Protein AF-A0A2P6FKZ7-F1 (afdb_monomer)

Mean predicted aligned error: 10.84 Å

Nearest PDB structures (foldseek):
  5tqb-assembly1_B  TM=1.650E-01  e=9.864E-01  Thermochaetoides thermophila DSM 1495

Secondary structure (DSSP, 8-state):
------------------------------S-HHHHHHHHS-------------------S--------PPPGGG--SEEGGGGT--TTTTTTSBHHHHHHHHHTPPPPS-HHHHHHHHHHHTEE-PPPBP-TTSTTTTTHHHHHHHHHHHHHT-HHHHHHHHHHT--SS-HHHHHHHHHHHHHHT--HHHHHHHHHSPP-GGGHHHHHHHHHHTT-HHHHHHHHHHHHHTTSS-HHHHHHHHHHH-TT-----S-GGGGGSS-HHHHHHHHHTT----TTTS-GGGGGGGGSTTS-HHHHHHHHHHHHHTTSS-HHHHHHHHTSS--SSSSTHHHHHHHHHHHHHHHT-SS--HHHHHHHHHHHHHHHHHTT-HHHHHHHHHHHHHT----S--HHHHHHHHHHHHHHT---TT--GGG--SHHHHHHHHHHHS--S----HHHHHHHHHGGGTTS-GGG--HHHHHHHHHHTTPPPTTS---HHHHHHHHTT-HHHHHHHHHHHHHHHTTS-HHHHHHHHHHHHHTT-HHHHHHHHHHHHHHHHHHH---

Structure (mmCIF, N/CA/C/O backbone):
data_AF-A0A2P6FKZ7-F1
#
_entry.id   AF-A0A2P6FKZ7-F1
#
loop_
_atom_site.group_PDB
_atom_site.id
_atom_site.type_symbol
_atom_site.label_atom_id
_atom_site.label_alt_id
_atom_site.label_comp_id
_atom_site.label_asym_id
_atom_site.label_entity_id
_atom_site.label_seq_id
_atom_site.pdbx_PDB_ins_code
_atom_site.Cartn_x
_atom_site.Cartn_y
_atom_site.Cartn_z
_atom_site.occupancy
_atom_site.B_iso_or_equiv
_atom_site.auth_seq_id
_atom_site.auth_comp_id
_atom_site.auth_asym_id
_atom_site.auth_atom_id
_atom_site.pdbx_PDB_model_num
ATOM 1 N N . MET A 1 1 ? -15.567 -72.794 7.304 1.00 33.19 1 MET A N 1
ATOM 2 C CA . MET A 1 1 ? -15.490 -73.291 5.910 1.00 33.19 1 MET A CA 1
ATOM 3 C C . MET A 1 1 ? -16.879 -73.184 5.303 1.00 33.19 1 MET A C 1
ATOM 5 O O . MET A 1 1 ? -17.789 -73.584 6.007 1.00 33.19 1 MET A O 1
ATOM 9 N N . ILE A 1 2 ? -17.169 -72.713 4.090 1.00 35.81 2 ILE A N 1
ATOM 10 C CA . ILE A 1 2 ? -16.491 -71.948 3.025 1.00 35.81 2 ILE A CA 1
ATOM 11 C C . ILE A 1 2 ? -17.632 -71.231 2.259 1.00 35.81 2 ILE A C 1
ATOM 13 O O . ILE A 1 2 ? -18.787 -71.641 2.324 1.00 35.81 2 ILE A O 1
ATOM 17 N N . ASN A 1 3 ? -17.256 -70.148 1.589 1.00 39.47 3 ASN A N 1
ATOM 18 C CA . ASN A 1 3 ? -18.020 -69.084 0.942 1.00 39.47 3 ASN A CA 1
ATOM 19 C C . ASN A 1 3 ? -18.630 -69.386 -0.455 1.00 39.47 3 ASN A C 1
ATOM 21 O O . ASN A 1 3 ? -18.059 -70.151 -1.225 1.00 39.47 3 ASN A O 1
ATOM 25 N N . ASN A 1 4 ? -19.633 -68.553 -0.788 1.00 38.50 4 ASN A N 1
ATOM 26 C CA . ASN A 1 4 ? -19.918 -67.829 -2.052 1.00 38.50 4 ASN A CA 1
ATOM 27 C C . ASN A 1 4 ? -20.803 -68.382 -3.204 1.00 38.50 4 ASN A C 1
ATOM 29 O O . ASN A 1 4 ? -20.723 -69.527 -3.629 1.00 38.50 4 ASN A O 1
ATOM 33 N N . ILE A 1 5 ? -21.612 -67.429 -3.711 1.00 43.69 5 ILE A N 1
ATOM 34 C CA . ILE A 1 5 ? -22.771 -67.403 -4.640 1.00 43.69 5 ILE A CA 1
ATOM 35 C C . ILE A 1 5 ? -22.362 -66.538 -5.867 1.00 43.69 5 ILE A C 1
ATOM 37 O O . ILE A 1 5 ? -21.703 -65.523 -5.663 1.00 43.69 5 ILE A O 1
ATOM 41 N N . PHE A 1 6 ? -22.460 -66.979 -7.133 1.00 39.94 6 PHE A N 1
ATOM 42 C CA . PHE A 1 6 ? -23.579 -67.006 -8.115 1.00 39.94 6 PHE A CA 1
ATOM 43 C C . PHE A 1 6 ? -23.972 -65.659 -8.775 1.00 39.94 6 PHE A C 1
ATOM 45 O O . PHE A 1 6 ? -24.495 -64.772 -8.110 1.00 39.94 6 PHE A O 1
ATOM 52 N N . PHE A 1 7 ? -23.835 -65.566 -10.110 1.00 31.69 7 PHE A N 1
ATOM 53 C CA . PHE A 1 7 ? -24.692 -64.735 -10.977 1.00 31.69 7 PHE A CA 1
ATOM 54 C C . PHE A 1 7 ? -24.697 -65.276 -12.423 1.00 31.69 7 PHE A C 1
ATOM 56 O O . PHE A 1 7 ? -23.640 -65.428 -13.035 1.00 31.69 7 PHE A O 1
ATOM 63 N N . CYS A 1 8 ? -25.886 -65.577 -12.960 1.00 34.28 8 CYS A N 1
ATOM 64 C CA . CYS A 1 8 ? -26.118 -66.066 -14.324 1.00 34.28 8 CYS A CA 1
ATOM 65 C C . CYS A 1 8 ? -27.015 -65.097 -15.107 1.00 34.28 8 CYS A C 1
ATOM 67 O O . CYS A 1 8 ? -27.927 -64.484 -14.559 1.00 34.28 8 CYS A O 1
ATOM 69 N N . ILE A 1 9 ? -26.731 -65.011 -16.406 1.00 39.25 9 ILE A N 1
ATOM 70 C CA . ILE A 1 9 ? -27.377 -64.205 -17.448 1.00 39.25 9 ILE A CA 1
ATOM 71 C C . ILE A 1 9 ? -28.719 -64.832 -17.861 1.00 39.25 9 ILE A C 1
ATOM 73 O O . ILE A 1 9 ? -28.806 -66.055 -17.973 1.00 39.25 9 ILE A O 1
ATOM 77 N N . PHE A 1 10 ? -29.726 -64.013 -18.183 1.00 34.81 10 PHE A N 1
ATOM 78 C CA . PHE A 1 10 ? -30.886 -64.459 -18.961 1.00 34.81 10 PHE A CA 1
ATOM 79 C C . PHE A 1 10 ? -31.288 -63.428 -20.023 1.00 34.81 10 PHE A C 1
ATOM 81 O O . PHE A 1 10 ? -31.362 -62.231 -19.760 1.00 34.81 10 PHE A O 1
ATOM 88 N N . PHE A 1 11 ? -31.525 -63.941 -21.229 1.00 38.66 11 PHE A N 1
ATOM 89 C CA . PHE A 1 11 ? -31.918 -63.247 -22.454 1.00 38.66 11 PHE A CA 1
ATOM 90 C C . PHE A 1 11 ? -33.431 -63.448 -22.651 1.00 38.66 11 PHE A C 1
ATOM 92 O O . PHE A 1 11 ? -33.925 -64.555 -22.435 1.00 38.66 11 PHE A O 1
ATOM 99 N N . GLY A 1 12 ? -34.171 -62.417 -23.064 1.00 34.66 12 GLY A N 1
ATOM 100 C CA . GLY A 1 12 ? -35.617 -62.495 -23.295 1.00 34.66 12 GLY A CA 1
ATOM 101 C C . GLY A 1 12 ? -36.064 -61.529 -24.392 1.00 34.66 12 GLY A C 1
ATOM 102 O O . GLY A 1 12 ? -35.694 -60.361 -24.381 1.00 34.66 12 GLY A O 1
ATOM 103 N N . LEU A 1 13 ? -36.833 -62.053 -25.345 1.00 40.59 13 LEU A N 1
ATOM 104 C CA . LEU A 1 13 ? -37.179 -61.490 -26.653 1.00 40.59 13 LEU A CA 1
ATOM 105 C C . LEU A 1 13 ? -38.711 -61.335 -26.706 1.00 40.59 13 LEU A C 1
ATOM 107 O O . LEU A 1 13 ? -39.382 -62.353 -26.564 1.00 40.59 13 LEU A O 1
ATOM 111 N N . ILE A 1 14 ? -39.276 -60.132 -26.910 1.00 41.19 14 ILE A N 1
ATOM 112 C CA . ILE A 1 14 ? -40.701 -59.939 -27.279 1.00 41.19 14 ILE A CA 1
ATOM 113 C C . ILE A 1 14 ? -40.859 -58.766 -28.267 1.00 41.19 14 ILE A C 1
ATOM 115 O O . ILE A 1 14 ? -40.212 -57.729 -28.151 1.00 41.19 14 ILE A O 1
ATOM 119 N N . LEU A 1 15 ? -41.729 -59.004 -29.252 1.00 36.81 15 LEU A N 1
ATOM 120 C CA . LEU A 1 15 ? -42.076 -58.240 -30.450 1.00 36.81 15 LEU A CA 1
ATOM 121 C C . LEU A 1 15 ? -43.057 -57.065 -30.211 1.00 36.81 15 LEU A C 1
ATOM 123 O O . LEU A 1 15 ? -44.059 -57.229 -29.527 1.00 36.81 15 LEU A O 1
ATOM 127 N N . GLY A 1 16 ? -42.773 -55.937 -30.876 1.00 38.19 16 GLY A N 1
ATOM 128 C CA . GLY A 1 16 ? -43.657 -55.057 -31.672 1.00 38.19 16 GLY A CA 1
ATOM 129 C C . GLY A 1 16 ? -45.046 -54.596 -31.190 1.00 38.19 16 GLY A C 1
ATOM 130 O O . GLY A 1 16 ? -46.006 -55.349 -31.279 1.00 38.19 16 GLY A O 1
ATOM 131 N N . PHE A 1 17 ? -45.173 -53.282 -30.950 1.00 40.66 17 PHE A N 1
ATOM 132 C CA . PHE A 1 17 ? -46.285 -52.437 -31.425 1.00 40.66 17 PHE A CA 1
ATOM 133 C C . PHE A 1 17 ? -45.711 -51.082 -31.880 1.00 40.66 17 PHE A C 1
ATOM 135 O O . PHE A 1 17 ? -44.923 -50.467 -31.167 1.00 40.66 17 PHE A O 1
ATOM 142 N N . SER A 1 18 ? -46.055 -50.661 -33.097 1.00 37.69 18 SER A N 1
ATOM 143 C CA . SER A 1 18 ? -45.587 -49.436 -33.754 1.00 37.69 18 SER A CA 1
ATOM 144 C C . SER A 1 18 ? -46.635 -48.325 -33.656 1.00 37.69 18 SER A C 1
ATOM 146 O O . SER A 1 18 ? -47.716 -48.464 -34.228 1.00 37.69 18 SER A O 1
ATOM 148 N N . GLU A 1 19 ? -46.289 -47.210 -33.016 1.00 38.72 19 GLU A N 1
ATOM 149 C CA . GLU A 1 19 ? -46.970 -45.917 -33.164 1.00 38.72 19 GLU A CA 1
ATOM 150 C C . GLU A 1 19 ? -46.063 -44.953 -33.953 1.00 38.72 19 GLU A C 1
ATOM 152 O O . GLU A 1 19 ? -44.835 -45.040 -33.840 1.00 38.72 19 GLU A O 1
ATOM 157 N N . PRO A 1 20 ? -46.617 -44.055 -34.788 1.00 42.72 20 PRO A N 1
ATOM 158 C CA . PRO A 1 20 ? -45.820 -43.166 -35.619 1.00 42.72 20 PRO A CA 1
ATOM 159 C C . PRO A 1 20 ? -45.270 -42.019 -34.767 1.00 42.72 20 PRO A C 1
ATOM 161 O O . PRO A 1 20 ? -46.011 -41.139 -34.333 1.00 42.72 20 PRO A O 1
ATOM 164 N N . VAL A 1 21 ? -43.956 -41.996 -34.551 1.00 39.91 21 VAL A N 1
ATOM 165 C CA . VAL A 1 21 ? -43.282 -40.794 -34.053 1.00 39.91 21 VAL A CA 1
ATOM 166 C C . VAL A 1 21 ? -43.014 -39.892 -35.253 1.00 39.91 21 VAL A C 1
ATOM 168 O O . VAL A 1 21 ? -42.244 -40.239 -36.147 1.00 39.91 21 VAL A O 1
ATOM 171 N N . ASN A 1 22 ? -43.683 -38.738 -35.274 1.00 37.50 22 ASN A N 1
ATOM 172 C CA . ASN A 1 22 ? -43.372 -37.630 -36.168 1.00 37.50 22 ASN A CA 1
ATOM 173 C C . ASN A 1 22 ? -41.879 -37.295 -36.064 1.00 37.50 22 ASN A C 1
ATOM 175 O O . ASN A 1 22 ? -41.403 -36.873 -35.012 1.00 37.50 22 ASN A O 1
ATOM 179 N N . SER A 1 23 ? -41.151 -37.436 -37.170 1.00 35.06 23 SER A N 1
ATOM 180 C CA . SER A 1 23 ? -39.831 -36.842 -37.325 1.00 35.06 23 SER A CA 1
ATOM 181 C C . SER A 1 23 ? -39.998 -35.329 -37.483 1.00 35.06 23 SER A C 1
ATOM 183 O O . SER A 1 23 ? -40.172 -34.826 -38.595 1.00 35.06 23 SER A O 1
ATOM 185 N N . SER A 1 24 ? -39.951 -34.577 -36.386 1.00 39.34 24 SER A N 1
ATOM 186 C CA . SER A 1 24 ? -39.526 -33.185 -36.485 1.00 39.34 24 SER A CA 1
ATOM 187 C C . SER A 1 24 ? -38.044 -33.211 -36.840 1.00 39.34 24 SER A C 1
ATOM 189 O O . SER A 1 24 ? -37.214 -33.579 -36.009 1.00 39.34 24 SER A O 1
ATOM 191 N N . ASN A 1 25 ? -37.727 -32.874 -38.089 1.00 43.12 25 ASN A N 1
ATOM 192 C CA . ASN A 1 25 ? -36.385 -32.474 -38.491 1.00 43.12 25 ASN A CA 1
ATOM 193 C C . ASN A 1 25 ? -35.997 -31.269 -37.624 1.00 43.12 25 ASN A C 1
ATOM 195 O O . ASN A 1 25 ? -36.350 -30.135 -37.936 1.00 43.12 25 ASN A O 1
ATOM 199 N N . SER A 1 26 ? -35.332 -31.513 -36.499 1.00 43.31 26 SER A N 1
ATOM 200 C CA . SER A 1 26 ? -34.577 -30.473 -35.820 1.00 43.31 26 SER A CA 1
ATOM 201 C C . SER A 1 26 ? -33.273 -30.328 -36.591 1.00 43.31 26 SER A C 1
ATOM 203 O O . SER A 1 26 ? -32.378 -31.171 -36.473 1.00 43.31 26 SER A O 1
ATOM 205 N N . GLU A 1 27 ? -33.208 -29.289 -37.423 1.00 48.50 27 GLU A N 1
ATOM 206 C CA . GLU A 1 27 ? -31.948 -28.710 -37.884 1.00 48.50 27 GLU A CA 1
ATOM 207 C C . GLU A 1 27 ? -30.960 -28.604 -36.711 1.00 48.50 27 GLU A C 1
ATOM 209 O O . GLU A 1 27 ? -31.378 -28.390 -35.566 1.00 48.50 27 GLU A O 1
ATOM 214 N N . PRO A 1 28 ? -29.653 -28.788 -36.957 1.00 41.91 28 PRO A N 1
ATOM 215 C CA . PRO A 1 28 ? -28.670 -28.682 -35.895 1.00 41.91 28 PRO A CA 1
ATOM 216 C C . PRO A 1 28 ? -28.756 -27.273 -35.306 1.00 41.91 28 PRO A C 1
ATOM 218 O O . PRO A 1 28 ? -28.580 -26.295 -36.026 1.00 41.91 28 PRO A O 1
ATOM 221 N N . MET A 1 29 ? -29.047 -27.185 -34.005 1.00 39.25 29 MET A N 1
ATOM 222 C CA . MET A 1 29 ? -29.106 -25.933 -33.254 1.00 39.25 29 MET A CA 1
ATOM 223 C C . MET A 1 29 ? -27.765 -25.202 -33.376 1.00 39.25 29 MET A C 1
ATOM 225 O O . MET A 1 29 ? -26.832 -25.449 -32.608 1.00 39.25 29 MET A O 1
ATOM 229 N N . THR A 1 30 ? -27.654 -24.292 -34.340 1.00 51.50 30 THR A N 1
ATOM 230 C CA . THR A 1 30 ? -26.661 -23.230 -34.283 1.00 51.50 30 THR A CA 1
ATOM 231 C C . THR A 1 30 ? -27.076 -22.327 -33.142 1.00 51.50 30 THR A C 1
ATOM 233 O O . THR A 1 30 ? -28.166 -21.759 -33.138 1.00 51.50 30 THR A O 1
ATOM 236 N N . ALA A 1 31 ? -26.221 -22.259 -32.129 1.00 46.62 31 ALA A N 1
ATOM 237 C CA . ALA A 1 31 ? -26.389 -21.333 -31.037 1.00 46.62 31 ALA A CA 1
ATOM 238 C C . ALA A 1 31 ? -26.586 -19.925 -31.615 1.00 46.62 31 ALA A C 1
ATOM 240 O O . ALA A 1 31 ? -25.753 -19.474 -32.401 1.00 46.62 31 ALA A O 1
ATOM 241 N N . ILE A 1 32 ? -27.621 -19.248 -31.106 1.00 53.81 32 ILE A N 1
ATOM 242 C CA . ILE A 1 32 ? -27.814 -17.792 -31.086 1.00 53.81 32 ILE A CA 1
ATOM 243 C C . ILE A 1 32 ? -28.861 -17.245 -32.097 1.00 53.81 32 ILE A C 1
ATOM 245 O O . ILE A 1 32 ? -28.598 -16.317 -32.857 1.00 53.81 32 ILE A O 1
ATOM 249 N N . ASP A 1 33 ? -30.111 -17.718 -31.997 1.00 56.00 33 ASP A N 1
ATOM 250 C CA . ASP A 1 33 ? -31.293 -17.035 -32.575 1.00 56.00 33 ASP A CA 1
ATOM 251 C C . ASP A 1 33 ? -31.514 -15.627 -31.981 1.00 56.00 33 ASP A C 1
ATOM 253 O O . ASP A 1 33 ? -31.958 -14.705 -32.663 1.00 56.00 33 ASP A O 1
ATOM 257 N N . TRP A 1 34 ? -31.121 -15.414 -30.721 1.00 59.16 34 TRP A N 1
ATOM 258 C CA . TRP A 1 34 ? -31.294 -14.131 -30.024 1.00 59.16 34 TRP A CA 1
ATOM 259 C C . TRP A 1 34 ? -30.440 -12.982 -30.598 1.00 59.16 34 TRP A C 1
ATOM 261 O O . TRP A 1 34 ? -30.729 -11.812 -30.351 1.00 59.16 34 TRP A O 1
ATOM 271 N N . LEU A 1 35 ? -29.384 -13.289 -31.359 1.00 47.41 35 LEU A N 1
ATOM 272 C CA . LEU A 1 35 ? -28.532 -12.279 -32.001 1.00 47.41 35 LEU A CA 1
ATOM 273 C C . LEU A 1 35 ? -29.062 -11.903 -33.382 1.00 47.41 35 LEU A C 1
ATOM 275 O O . LEU A 1 35 ? -28.941 -10.747 -33.773 1.00 47.41 35 LEU A O 1
ATOM 279 N N . ALA A 1 36 ? -29.710 -12.835 -34.086 1.00 59.38 36 ALA A N 1
ATOM 280 C CA . ALA A 1 36 ? -30.399 -12.529 -35.336 1.00 59.38 36 ALA A CA 1
ATOM 281 C C . ALA A 1 36 ? -31.580 -11.567 -35.104 1.00 59.38 36 ALA A C 1
ATOM 283 O O . ALA A 1 36 ? -31.812 -10.669 -35.912 1.00 59.38 36 ALA A O 1
ATOM 284 N N . GLU A 1 37 ? -32.276 -11.697 -33.970 1.00 56.53 37 GLU A N 1
ATOM 285 C CA . GLU A 1 37 ? -33.372 -10.801 -33.577 1.00 56.53 37 GLU A CA 1
ATOM 286 C C . GLU A 1 37 ? -32.871 -9.380 -33.247 1.00 56.53 37 GLU A C 1
ATOM 288 O O . GLU A 1 37 ? -33.459 -8.395 -33.684 1.00 56.53 37 GLU A O 1
ATOM 293 N N . LYS A 1 38 ? -31.712 -9.256 -32.582 1.00 53.25 38 LYS A N 1
ATOM 294 C CA . LYS A 1 38 ? -31.094 -7.964 -32.219 1.00 53.25 38 LYS A CA 1
ATOM 295 C C . LYS A 1 38 ? -30.406 -7.217 -33.366 1.00 53.25 38 LYS A C 1
ATOM 297 O O . LYS A 1 38 ? -30.181 -6.017 -33.242 1.00 53.25 38 LYS A O 1
ATOM 302 N N . ILE A 1 39 ? -30.052 -7.897 -34.458 1.00 59.91 39 ILE A N 1
ATOM 303 C CA . ILE A 1 39 ? -29.472 -7.253 -35.652 1.00 59.91 39 ILE A CA 1
ATOM 304 C C . ILE A 1 39 ? -30.554 -6.522 -36.458 1.00 59.91 39 ILE A C 1
ATOM 306 O O . ILE A 1 39 ? -30.268 -5.500 -37.078 1.00 59.91 39 ILE A O 1
ATOM 310 N N . ASN A 1 40 ? -31.790 -7.027 -36.429 1.00 59.22 40 ASN A N 1
ATOM 311 C CA . ASN A 1 40 ? -32.901 -6.470 -37.200 1.00 59.22 40 ASN A CA 1
ATOM 312 C C . ASN A 1 40 ? -33.686 -5.375 -36.457 1.00 59.22 40 ASN A C 1
ATOM 314 O O . ASN A 1 40 ? -34.434 -4.650 -37.107 1.00 59.22 40 ASN A O 1
ATOM 318 N N . ASP A 1 41 ? -33.499 -5.235 -35.140 1.00 63.22 41 ASP A N 1
ATOM 319 C CA . ASP A 1 41 ? -34.125 -4.188 -34.319 1.00 63.22 41 ASP A CA 1
ATOM 320 C C . ASP A 1 41 ? -33.104 -3.591 -33.323 1.00 63.22 41 ASP A C 1
ATOM 322 O O . ASP A 1 41 ? -33.056 -3.966 -32.142 1.00 63.22 41 ASP A O 1
ATOM 326 N N . PRO A 1 42 ? -32.179 -2.733 -33.801 1.00 51.12 42 PRO A N 1
ATOM 327 C CA . PRO A 1 42 ? -31.188 -2.100 -32.941 1.00 51.12 42 PRO A CA 1
ATOM 328 C C . PRO A 1 42 ? -31.874 -1.141 -31.949 1.00 51.12 42 PRO A C 1
ATOM 330 O O . PRO A 1 42 ? -32.798 -0.426 -32.332 1.00 51.12 42 PRO A O 1
ATOM 333 N N . PRO A 1 43 ? -31.426 -1.072 -30.680 1.00 49.41 43 PRO A N 1
ATOM 334 C CA . PRO A 1 43 ? -31.976 -0.116 -29.723 1.00 49.41 43 PRO A CA 1
ATOM 335 C C . PRO A 1 43 ? -31.783 1.322 -30.228 1.00 49.41 43 PRO A C 1
ATOM 337 O O . PRO A 1 43 ? -30.713 1.657 -30.740 1.00 49.41 43 PRO A O 1
ATOM 340 N N . GLU A 1 44 ? -32.796 2.177 -30.059 1.00 46.19 44 GLU A N 1
ATOM 341 C CA . GLU A 1 44 ? -32.675 3.608 -30.353 1.00 46.19 44 GLU A CA 1
ATOM 342 C C . GLU A 1 44 ? -31.557 4.220 -29.499 1.00 46.19 44 GLU A C 1
ATOM 344 O O . GLU A 1 44 ? -31.655 4.341 -28.275 1.00 46.19 44 GLU A O 1
ATOM 349 N N . PHE A 1 45 ? -30.467 4.609 -30.157 1.00 39.00 45 PHE A N 1
ATOM 350 C CA . PHE A 1 45 ? -29.430 5.424 -29.549 1.00 39.00 45 PHE A CA 1
ATOM 351 C C . PHE A 1 45 ? -29.915 6.873 -29.521 1.00 39.00 45 PHE A C 1
ATOM 353 O O . PHE A 1 45 ? -30.082 7.498 -30.567 1.00 39.00 45 PHE A O 1
ATOM 360 N N . PHE A 1 46 ? -30.096 7.435 -28.327 1.00 39.06 46 PHE A N 1
ATOM 361 C CA . PHE A 1 46 ? -30.236 8.879 -28.178 1.00 39.06 46 PHE A CA 1
ATOM 362 C C . PHE A 1 46 ? -28.869 9.529 -28.391 1.00 39.06 46 PHE A C 1
ATOM 364 O O . PHE A 1 46 ? -28.066 9.653 -27.466 1.00 39.06 46 PHE A O 1
ATOM 371 N N . THR A 1 47 ? -28.590 9.943 -29.622 1.00 38.41 47 THR A N 1
ATOM 372 C CA . THR A 1 47 ? -27.564 10.948 -29.883 1.00 38.41 47 THR A CA 1
ATOM 373 C C . THR A 1 47 ? -28.150 12.310 -29.513 1.00 38.41 47 THR A C 1
ATOM 375 O O . THR A 1 47 ? -29.266 12.653 -29.903 1.00 38.41 47 THR A O 1
ATOM 378 N N . LEU A 1 48 ? -27.427 13.104 -28.719 1.00 35.47 48 LEU A N 1
ATOM 379 C CA . LEU A 1 48 ? -27.756 14.520 -28.566 1.00 35.47 48 LEU A CA 1
ATOM 380 C C . LEU A 1 48 ? -27.651 15.154 -29.959 1.00 35.47 48 LEU A C 1
ATOM 382 O O . LEU A 1 48 ? -26.551 15.305 -30.489 1.00 35.47 48 LEU A O 1
ATOM 386 N N . SER A 1 49 ? -28.793 15.470 -30.570 1.00 37.50 49 SER A N 1
ATOM 387 C CA . SER A 1 49 ? -28.845 16.131 -31.869 1.00 37.50 49 SER A CA 1
ATOM 388 C C . SER A 1 49 ? -28.227 17.518 -31.756 1.00 37.50 49 SER A C 1
ATOM 390 O O . SER A 1 49 ? -28.841 18.446 -31.239 1.00 37.50 49 SER A O 1
ATOM 392 N N . ASN A 1 50 ? -27.021 17.662 -32.283 1.00 44.41 50 ASN A N 1
ATOM 393 C CA . ASN A 1 50 ? -26.519 18.947 -32.741 1.00 44.41 50 ASN A CA 1
ATOM 394 C C . ASN A 1 50 ? -26.056 18.788 -34.193 1.00 44.41 50 ASN A C 1
ATOM 396 O O . ASN A 1 50 ? -24.911 19.044 -34.544 1.00 44.41 50 ASN A O 1
ATOM 400 N N . GLU A 1 51 ? -26.970 18.317 -35.041 1.00 38.88 51 GLU A N 1
ATOM 401 C CA . GLU A 1 51 ? -26.820 18.361 -36.490 1.00 38.88 51 GLU A CA 1
ATOM 402 C C . GLU A 1 51 ? -27.686 19.500 -37.028 1.00 38.88 51 GLU A C 1
ATOM 404 O O . GLU A 1 51 ? -28.897 19.377 -37.195 1.00 38.88 51 GLU A O 1
ATOM 409 N N . GLN A 1 52 ? -27.052 20.636 -37.305 1.00 33.56 52 GLN A N 1
ATOM 410 C CA . GLN A 1 52 ? -27.488 21.479 -38.409 1.00 33.56 52 GLN A CA 1
ATOM 411 C C . GLN A 1 52 ?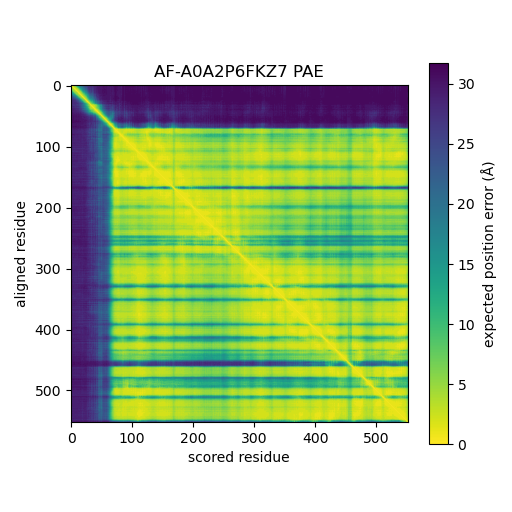 -26.453 21.330 -39.516 1.00 33.56 52 GLN A C 1
ATOM 413 O O . GLN A 1 52 ? -25.363 21.895 -39.458 1.00 33.56 52 GLN A O 1
ATOM 418 N N . SER A 1 53 ? -26.801 20.522 -40.512 1.00 35.69 53 SER A N 1
ATOM 419 C CA . SER A 1 53 ? -26.055 20.363 -41.753 1.00 35.69 53 SER A CA 1
ATOM 420 C C . SER A 1 53 ? -26.192 21.652 -42.570 1.00 35.69 53 SER A C 1
ATOM 422 O O . SER A 1 53 ? -27.204 21.880 -43.232 1.00 35.69 53 SER A O 1
ATOM 424 N N . GLY A 1 54 ? -25.197 22.531 -42.479 1.00 35.09 54 GLY A N 1
ATOM 425 C CA . GLY A 1 54 ? -25.021 23.651 -43.397 1.00 35.09 54 GLY A CA 1
ATOM 426 C C . GLY A 1 54 ? -24.111 23.234 -44.546 1.00 35.09 54 GLY A C 1
ATOM 427 O O . GLY A 1 54 ? -22.941 22.939 -44.323 1.00 35.09 54 GLY A O 1
ATOM 428 N N . ASP A 1 55 ? -24.663 23.201 -45.755 1.00 37.25 55 ASP A N 1
ATOM 429 C CA . ASP A 1 55 ? -23.951 23.006 -47.020 1.00 37.25 55 ASP A CA 1
ATOM 430 C C . ASP A 1 55 ? -22.895 24.114 -47.203 1.00 37.25 55 ASP A C 1
ATOM 432 O O . ASP A 1 55 ? -23.243 25.297 -47.255 1.00 37.25 55 ASP A O 1
ATOM 436 N N . TYR A 1 56 ? -21.607 23.758 -47.248 1.00 37.03 56 TYR A N 1
ATOM 437 C CA . TYR A 1 56 ? -20.518 24.714 -47.463 1.00 37.03 56 TYR A CA 1
ATOM 438 C C . TYR A 1 56 ? -19.670 24.316 -48.666 1.00 37.03 56 TYR A C 1
ATOM 440 O O . TYR A 1 56 ? -18.902 23.355 -48.650 1.00 37.03 56 TYR A O 1
ATOM 448 N N . HIS A 1 57 ? -19.826 25.123 -49.714 1.00 35.56 57 HIS A N 1
ATOM 449 C CA . HIS A 1 57 ? -18.983 25.140 -50.893 1.00 35.56 57 HIS A CA 1
ATOM 450 C C . HIS A 1 57 ? -17.531 25.502 -50.548 1.00 35.56 57 HIS A C 1
ATOM 452 O O . HIS A 1 57 ? -17.245 26.512 -49.907 1.00 35.56 57 HIS A O 1
ATOM 458 N N . ASP A 1 58 ? -16.656 24.659 -51.083 1.00 45.28 58 ASP A N 1
ATOM 459 C CA . ASP A 1 58 ? -15.206 24.724 -51.218 1.00 45.28 58 ASP A CA 1
ATOM 460 C C . ASP A 1 58 ? -14.630 26.136 -51.456 1.00 45.28 58 ASP A C 1
ATOM 462 O O . ASP A 1 58 ? -14.946 26.785 -52.462 1.00 45.28 58 ASP A O 1
ATOM 466 N N . LYS A 1 59 ? -13.781 26.585 -50.518 1.00 41.16 59 LYS A N 1
ATOM 467 C CA . LYS A 1 59 ? -12.658 27.527 -50.693 1.00 41.16 59 LYS A CA 1
ATOM 468 C C . LYS A 1 59 ? -11.835 27.584 -49.394 1.00 41.16 59 LYS A C 1
ATOM 470 O O . LYS A 1 59 ? -12.190 28.292 -48.457 1.00 41.16 59 LYS A O 1
ATOM 475 N N . ASP A 1 60 ? -10.746 26.820 -49.380 1.00 43.41 60 ASP A N 1
ATOM 476 C CA . ASP A 1 60 ? -9.672 26.789 -48.368 1.00 43.41 60 ASP A CA 1
ATOM 477 C C . ASP A 1 60 ? -9.190 28.216 -47.989 1.00 43.41 60 ASP A C 1
ATOM 479 O O . ASP A 1 60 ? -9.085 29.070 -48.883 1.00 43.41 60 ASP A O 1
ATOM 483 N N . PRO A 1 61 ? -8.912 28.520 -46.700 1.00 48.41 61 PRO A N 1
ATOM 484 C CA . PRO A 1 61 ? -7.658 28.089 -46.066 1.00 48.41 61 PRO A CA 1
ATOM 485 C C . PRO A 1 61 ? -7.781 27.649 -44.586 1.00 48.41 61 PRO A C 1
ATOM 487 O O . PRO A 1 61 ? -8.688 28.061 -43.871 1.00 48.41 61 PRO A O 1
ATOM 490 N N . GLU A 1 62 ? -6.778 26.889 -44.127 1.00 39.94 62 GLU A N 1
ATOM 491 C CA . GLU A 1 62 ? -6.624 26.297 -42.782 1.00 39.94 62 GLU A CA 1
ATOM 492 C C . GLU A 1 62 ? -7.649 25.203 -42.456 1.00 39.94 62 GLU A C 1
ATOM 494 O O . GLU A 1 62 ? -8.677 25.421 -41.816 1.00 39.94 62 GLU A O 1
ATOM 499 N N . ILE A 1 63 ? -7.296 23.966 -42.821 1.00 38.00 63 ILE A N 1
ATOM 500 C CA . ILE A 1 63 ? -7.907 22.761 -42.258 1.00 38.00 63 ILE A CA 1
ATOM 501 C C . ILE A 1 63 ? -7.630 22.755 -40.745 1.00 38.00 63 ILE A C 1
ATOM 503 O O . ILE A 1 63 ? -6.625 22.220 -40.274 1.00 38.00 63 ILE A O 1
ATOM 507 N N . LEU A 1 64 ? -8.535 23.354 -39.971 1.00 40.84 64 LEU A N 1
ATOM 508 C CA . LEU A 1 64 ? -8.685 23.089 -38.547 1.00 40.84 64 LEU A CA 1
ATOM 509 C C . LEU A 1 64 ? -9.121 21.629 -38.414 1.00 40.84 64 LEU A C 1
ATOM 511 O O . LEU A 1 64 ? -10.300 21.287 -38.506 1.00 40.84 64 LEU A O 1
ATOM 515 N N . LEU A 1 65 ? -8.130 20.754 -38.247 1.00 40.62 65 LEU A N 1
ATOM 516 C CA . LEU A 1 65 ? -8.314 19.373 -37.827 1.00 40.62 65 LEU A CA 1
ATOM 517 C C . LEU A 1 65 ? -9.006 19.378 -36.460 1.00 40.62 65 LEU A C 1
ATOM 519 O O . LEU A 1 65 ? -8.359 19.419 -35.414 1.00 40.62 65 LEU A O 1
ATOM 523 N N . ASN A 1 66 ? -10.336 19.315 -36.465 1.00 37.47 66 ASN A N 1
ATOM 524 C CA . ASN A 1 66 ? -11.099 18.906 -35.296 1.00 37.47 66 ASN A CA 1
ATOM 525 C C . ASN A 1 66 ? -10.822 17.418 -35.076 1.00 37.47 66 ASN A C 1
ATOM 527 O O . ASN A 1 66 ? -11.552 16.548 -35.552 1.00 37.47 66 ASN A O 1
ATOM 531 N N . HIS A 1 67 ? -9.733 17.118 -34.370 1.00 43.22 67 HIS A N 1
ATOM 532 C CA . HIS A 1 67 ? -9.583 15.821 -33.737 1.00 43.22 67 HIS A CA 1
ATOM 533 C C . HIS A 1 67 ? -10.795 15.635 -32.820 1.00 43.22 67 HIS A C 1
ATOM 535 O O . HIS A 1 67 ? -10.996 16.424 -31.894 1.00 43.22 67 HIS A O 1
ATOM 541 N N . LEU A 1 68 ? -11.611 14.608 -33.086 1.00 40.47 68 LEU A N 1
ATOM 542 C CA . LEU A 1 68 ? -12.527 14.062 -32.083 1.00 40.47 68 LEU A CA 1
ATOM 543 C C . LEU A 1 68 ? -11.732 13.970 -30.773 1.00 40.47 68 LEU A C 1
ATOM 545 O O . LEU A 1 68 ? -10.616 13.438 -30.827 1.00 40.47 68 LEU A O 1
ATOM 549 N N . PRO A 1 69 ? -12.218 14.510 -29.638 1.00 47.31 69 PRO A N 1
ATOM 550 C CA . PRO A 1 69 ? -11.485 14.392 -28.390 1.00 47.31 69 PRO A CA 1
ATOM 551 C C . PRO A 1 69 ? -11.248 12.903 -28.171 1.00 47.31 69 PRO A C 1
ATOM 553 O O . PRO A 1 69 ? -12.197 12.127 -28.048 1.00 47.31 69 PRO A O 1
ATOM 556 N N . GLY A 1 70 ? -9.981 12.490 -28.236 1.00 55.50 70 GLY A N 1
ATOM 557 C CA . GLY A 1 70 ? -9.620 11.115 -27.942 1.00 55.50 70 GLY A CA 1
ATOM 558 C C . GLY A 1 70 ? -10.196 10.768 -26.576 1.00 55.50 70 GLY A C 1
ATOM 559 O O . GLY A 1 70 ? -10.231 11.623 -25.688 1.00 55.50 70 GLY A O 1
ATOM 560 N N . VAL A 1 71 ? -10.682 9.538 -26.411 1.00 69.38 71 VAL A N 1
ATOM 561 C CA . VAL A 1 71 ? -11.148 9.060 -25.107 1.00 69.38 71 VAL A CA 1
ATOM 562 C C . VAL A 1 71 ? -10.042 9.346 -24.090 1.00 69.38 71 VAL A C 1
ATOM 564 O O . VAL A 1 71 ? -8.914 8.875 -24.254 1.00 69.38 71 VAL A O 1
ATOM 567 N N . SER A 1 72 ? -10.335 10.185 -23.091 1.00 86.50 72 SER A N 1
ATOM 568 C CA . SER A 1 72 ? -9.345 10.572 -22.086 1.00 86.50 72 SER A CA 1
ATOM 569 C C . SER A 1 72 ? -8.813 9.313 -21.411 1.00 86.50 72 SER A C 1
ATOM 571 O O . SER A 1 72 ? -9.578 8.539 -20.826 1.00 86.50 72 SER A O 1
ATOM 573 N N . ARG A 1 73 ? -7.491 9.119 -21.456 1.00 91.19 73 ARG A N 1
ATOM 574 C CA . ARG A 1 73 ? -6.828 7.971 -20.818 1.00 91.19 73 ARG A CA 1
ATOM 575 C C . ARG A 1 73 ? -6.973 8.024 -19.300 1.00 91.19 73 ARG A C 1
ATOM 577 O O . ARG A 1 73 ? -6.823 7.011 -18.630 1.00 91.19 73 ARG A O 1
ATOM 584 N N . ASN A 1 74 ? -7.325 9.183 -18.747 1.00 93.50 74 ASN A N 1
ATOM 585 C CA . ASN A 1 74 ? -7.591 9.341 -17.323 1.00 93.50 74 ASN A CA 1
ATOM 586 C C . ASN A 1 74 ? -8.799 8.535 -16.817 1.00 93.50 74 ASN A C 1
ATOM 588 O O . ASN A 1 74 ? -8.915 8.369 -15.608 1.00 93.50 74 ASN A O 1
ATOM 592 N N . SER A 1 75 ? -9.664 8.027 -17.701 1.00 92.56 75 SER A N 1
ATOM 593 C CA . SER A 1 75 ? -10.779 7.145 -17.322 1.00 92.56 75 SER A CA 1
ATOM 594 C C . SER A 1 75 ? -10.346 5.710 -17.001 1.00 92.56 75 SER A C 1
ATOM 596 O O . SER A 1 75 ? -11.025 5.011 -16.255 1.00 92.56 75 SER A O 1
ATOM 598 N N . ILE A 1 76 ? -9.188 5.287 -17.521 1.00 93.06 76 ILE A N 1
ATOM 599 C CA . ILE A 1 76 ? -8.702 3.905 -17.450 1.00 93.06 76 ILE A CA 1
ATOM 600 C C . ILE A 1 76 ? -8.519 3.473 -15.992 1.00 93.06 76 ILE A C 1
ATOM 602 O O . ILE A 1 76 ? -7.956 4.210 -15.177 1.00 93.06 76 ILE A O 1
ATOM 606 N N . GLY A 1 77 ? -8.975 2.264 -15.680 1.00 93.88 77 GLY A N 1
ATOM 607 C CA . GLY A 1 77 ? -8.856 1.623 -14.376 1.00 93.88 77 GLY A CA 1
ATOM 608 C C . GLY A 1 77 ? -9.036 0.109 -14.493 1.00 93.88 77 GLY A C 1
ATOM 609 O O . GLY A 1 77 ? -9.258 -0.412 -15.583 1.00 93.88 77 GLY A O 1
ATOM 610 N N . LEU A 1 78 ? -8.911 -0.602 -13.372 1.00 93.56 78 LEU A N 1
ATOM 611 C CA . LEU A 1 78 ? -9.090 -2.062 -13.313 1.00 93.56 78 LEU A CA 1
ATOM 612 C C . LEU A 1 78 ? -10.459 -2.465 -12.760 1.00 93.56 78 LEU A C 1
ATOM 614 O O . LEU A 1 78 ? -10.947 -3.564 -13.023 1.00 93.56 78 LEU A O 1
ATOM 618 N N . PHE A 1 79 ? -11.063 -1.595 -11.950 1.00 93.12 79 PHE A N 1
ATOM 619 C CA . PHE A 1 79 ? -12.316 -1.875 -11.266 1.00 93.12 79 PHE A CA 1
ATOM 620 C C . PHE A 1 79 ? -13.265 -0.689 -11.394 1.00 93.12 79 PHE A C 1
ATOM 622 O O . PHE A 1 79 ? -12.924 0.422 -10.990 1.00 93.12 79 PHE A O 1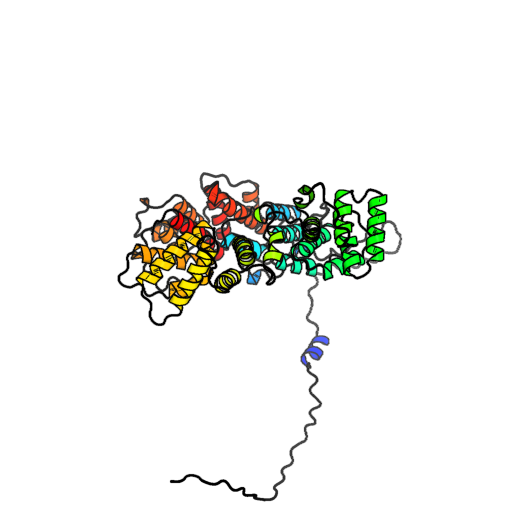
ATOM 629 N N . GLY A 1 80 ? -14.485 -0.942 -11.871 1.00 89.94 80 GLY A N 1
ATOM 630 C CA . GLY A 1 80 ? -15.547 0.061 -11.855 1.00 89.94 80 GLY A CA 1
ATOM 631 C C . GLY A 1 80 ? -15.825 0.564 -10.435 1.00 89.94 80 GLY A C 1
ATOM 632 O O . GLY A 1 80 ? -15.950 -0.232 -9.497 1.00 89.94 80 GLY A O 1
ATOM 633 N N . VAL A 1 81 ? -15.939 1.884 -10.284 1.00 86.44 81 VAL A N 1
ATOM 634 C CA . VAL A 1 81 ? -16.117 2.586 -8.996 1.00 86.44 81 VAL A CA 1
ATOM 635 C C . VAL A 1 81 ? -17.249 2.068 -8.103 1.00 86.44 81 VAL A C 1
ATOM 637 O O . VAL A 1 81 ? -17.109 2.115 -6.880 1.00 86.44 81 VAL A O 1
ATOM 640 N N . GLU A 1 82 ? -18.333 1.518 -8.662 1.00 82.81 82 GLU A N 1
ATOM 641 C CA . GLU A 1 82 ? -19.448 0.982 -7.867 1.00 82.81 82 GLU A CA 1
ATOM 642 C C . GLU A 1 82 ? -19.001 -0.166 -6.956 1.00 82.81 82 GLU A C 1
ATOM 644 O O . GLU A 1 82 ? -19.402 -0.240 -5.794 1.00 82.81 82 GLU A O 1
ATOM 649 N N . ARG A 1 83 ? -18.087 -1.022 -7.439 1.00 83.75 83 ARG A N 1
ATOM 650 C CA . ARG A 1 83 ? -17.499 -2.107 -6.632 1.00 83.75 83 ARG A CA 1
ATOM 651 C C . ARG A 1 83 ? -16.597 -1.581 -5.518 1.00 83.75 83 ARG A C 1
ATOM 653 O O . ARG A 1 83 ? -16.280 -2.317 -4.589 1.00 83.75 83 ARG A O 1
ATOM 660 N N . LEU A 1 84 ? -16.163 -0.328 -5.631 1.00 82.19 84 LEU A N 1
ATOM 661 C CA . LEU A 1 84 ? -15.247 0.333 -4.708 1.00 82.19 84 LEU A CA 1
ATOM 662 C C . LEU A 1 84 ? -15.966 1.283 -3.739 1.00 82.19 84 LEU A C 1
ATOM 664 O O . LEU A 1 84 ? -15.298 1.895 -2.904 1.00 82.19 84 LEU A O 1
ATOM 668 N N . GLY A 1 85 ? -17.296 1.411 -3.852 1.00 82.75 85 GLY A N 1
ATOM 669 C CA . GLY A 1 85 ? -18.102 2.336 -3.054 1.00 82.75 85 GLY A CA 1
ATOM 670 C C . GLY A 1 85 ? -17.873 3.811 -3.399 1.00 82.75 85 GLY A C 1
ATOM 671 O O . GLY A 1 85 ? -18.065 4.669 -2.541 1.00 82.75 85 GLY A O 1
ATOM 672 N N . LEU A 1 86 ? -17.428 4.110 -4.624 1.00 85.94 86 LEU A N 1
ATOM 673 C CA . LEU A 1 86 ? -17.142 5.467 -5.100 1.00 85.94 86 LEU A CA 1
ATOM 674 C C . LEU A 1 86 ? -18.177 5.900 -6.157 1.00 85.94 86 LEU A C 1
ATOM 676 O O . LEU A 1 86 ? -18.701 5.050 -6.881 1.00 85.94 86 LEU A O 1
ATOM 680 N N . PRO A 1 87 ? -18.491 7.203 -6.275 1.00 88.19 87 PRO A N 1
ATOM 681 C CA . PRO A 1 87 ? -19.371 7.693 -7.331 1.00 88.19 87 PRO A CA 1
ATOM 682 C C . PRO A 1 87 ? -18.662 7.703 -8.696 1.00 88.19 87 PRO A C 1
ATOM 684 O O . PRO A 1 87 ? -17.465 7.966 -8.775 1.00 88.19 87 PRO A O 1
ATOM 687 N N . VAL A 1 88 ? -19.406 7.457 -9.782 1.00 89.50 88 VAL A N 1
ATOM 688 C CA . VAL A 1 88 ? -18.867 7.390 -11.164 1.00 89.50 88 VAL A CA 1
ATOM 689 C C . VAL A 1 88 ? -18.206 8.693 -11.597 1.00 89.50 88 VAL A C 1
ATOM 691 O O . VAL A 1 88 ? -17.172 8.677 -12.255 1.00 89.50 88 VAL A O 1
ATOM 694 N N . ASN A 1 89 ? -18.742 9.818 -11.134 1.00 89.62 89 ASN A N 1
ATOM 695 C CA . ASN A 1 89 ? -18.262 11.153 -11.457 1.00 89.62 89 ASN A CA 1
ATOM 696 C C . ASN A 1 89 ? -17.232 11.705 -10.454 1.00 89.62 89 ASN A C 1
ATOM 698 O O . ASN A 1 89 ? -17.066 12.921 -10.355 1.00 89.62 89 ASN A O 1
ATOM 702 N N . ILE A 1 90 ? -16.561 10.844 -9.676 1.00 90.75 90 ILE A N 1
ATOM 703 C CA . ILE A 1 90 ? -15.636 11.264 -8.608 1.00 90.75 90 ILE A CA 1
ATOM 704 C C . ILE A 1 90 ? -14.520 12.204 -9.103 1.00 90.75 90 ILE A C 1
ATOM 706 O O . ILE A 1 90 ? -14.089 13.072 -8.343 1.00 90.75 90 ILE A O 1
ATOM 710 N N . TRP A 1 91 ? -14.087 12.074 -10.363 1.00 92.94 91 TRP A N 1
ATOM 711 C CA . TRP A 1 91 ? -13.045 12.920 -10.957 1.00 92.94 91 TRP A CA 1
ATOM 712 C C . TRP A 1 91 ? -13.595 14.013 -11.876 1.00 92.94 91 TRP A C 1
ATOM 714 O O . TRP A 1 91 ? -12.863 14.937 -12.203 1.00 92.94 91 TRP A O 1
ATOM 724 N N . SER A 1 92 ? -14.859 13.948 -12.300 1.00 91.12 92 SER A N 1
ATOM 725 C CA . SER A 1 92 ? -15.362 14.713 -13.453 1.00 91.12 92 SER A CA 1
ATOM 726 C C . SER A 1 92 ? -15.307 16.230 -13.298 1.00 91.12 92 SER A C 1
ATOM 728 O O . SER A 1 92 ? -15.222 16.944 -14.293 1.00 91.12 92 SER A O 1
ATOM 730 N N . SER A 1 93 ? -15.382 16.740 -12.068 1.00 89.94 93 SER A N 1
ATOM 731 C CA . SER A 1 93 ? -15.300 18.177 -11.771 1.00 89.94 93 SER A CA 1
ATOM 732 C C . SER A 1 93 ? -13.871 18.678 -11.550 1.00 89.94 93 SER A C 1
ATOM 734 O O . SER A 1 93 ? -13.672 19.860 -11.282 1.00 89.94 93 SER A O 1
ATOM 736 N N . GLU A 1 94 ? -12.886 17.786 -11.594 1.00 91.94 94 GLU A N 1
ATOM 737 C CA . GLU A 1 94 ? -11.499 18.062 -11.229 1.00 91.94 94 GLU A CA 1
ATOM 738 C C . GLU A 1 94 ? -10.700 18.504 -12.448 1.00 91.94 94 GLU A C 1
ATOM 740 O O . GLU A 1 94 ? -10.966 18.075 -13.568 1.00 91.94 94 GLU A O 1
ATOM 745 N N . ASN A 1 95 ? -9.672 19.321 -12.237 1.00 92.94 95 ASN A N 1
ATOM 746 C CA . ASN A 1 95 ? -8.663 19.559 -13.263 1.00 92.94 95 ASN A CA 1
ATOM 747 C C . ASN A 1 95 ? -7.621 18.428 -13.223 1.00 92.94 95 ASN A C 1
ATOM 749 O O . ASN A 1 95 ? -7.109 18.102 -12.149 1.00 92.94 95 ASN A O 1
ATOM 753 N N . GLU A 1 96 ? -7.294 17.840 -14.378 1.00 95.00 96 GLU A N 1
ATOM 754 C CA . GLU A 1 96 ? -6.424 16.660 -14.437 1.00 95.00 96 GLU A CA 1
ATOM 755 C C . GLU A 1 96 ? -5.011 16.872 -13.867 1.00 95.00 96 GLU A C 1
ATOM 757 O O . GLU A 1 96 ? -4.454 15.934 -13.300 1.00 95.00 96 GLU A O 1
ATOM 762 N N . THR A 1 97 ? -4.427 18.071 -13.990 1.00 94.81 97 THR A N 1
ATOM 763 C CA . THR A 1 97 ? -3.077 18.349 -13.474 1.00 94.81 97 THR A CA 1
ATOM 764 C C . THR A 1 97 ? -3.115 18.580 -11.970 1.00 94.81 97 THR A C 1
ATOM 766 O O . THR A 1 97 ? -2.307 18.010 -11.244 1.00 94.81 97 THR A O 1
ATOM 769 N N . HIS A 1 98 ? -4.128 19.291 -11.472 1.00 92.94 98 HIS A N 1
ATOM 770 C CA . HIS A 1 98 ? -4.312 19.485 -10.031 1.00 92.94 98 HIS A CA 1
ATOM 771 C C . HIS A 1 98 ? -4.527 18.163 -9.287 1.00 92.94 98 HIS A C 1
ATOM 773 O O . HIS A 1 98 ? -3.933 17.932 -8.233 1.00 92.94 98 HIS A O 1
ATOM 779 N N . ILE A 1 99 ? -5.363 17.269 -9.823 1.00 95.00 99 ILE A N 1
ATOM 780 C CA . ILE A 1 99 ? -5.601 15.976 -9.174 1.00 95.00 99 ILE A CA 1
ATOM 781 C C . ILE A 1 99 ? -4.402 15.024 -9.320 1.00 95.00 99 ILE A C 1
ATOM 783 O O . ILE A 1 99 ? -4.127 14.239 -8.411 1.00 95.00 99 ILE A O 1
ATOM 787 N N . ALA A 1 100 ? -3.637 15.124 -10.412 1.00 96.25 100 ALA A N 1
ATOM 788 C CA . ALA A 1 100 ? -2.361 14.423 -10.563 1.00 96.25 100 ALA A CA 1
ATOM 789 C C . ALA A 1 100 ? -1.332 14.861 -9.502 1.00 96.25 100 ALA A C 1
ATOM 791 O O . ALA A 1 100 ? -0.675 14.015 -8.882 1.00 96.25 100 ALA A O 1
ATOM 792 N N . ASP A 1 101 ? -1.238 16.165 -9.234 1.00 94.25 101 ASP A N 1
ATOM 793 C CA . ASP A 1 101 ? -0.387 16.713 -8.176 1.00 94.25 101 ASP A CA 1
ATOM 794 C C . ASP A 1 101 ? -0.846 16.237 -6.793 1.00 94.25 101 ASP A C 1
ATOM 796 O O . ASP A 1 101 ? -0.023 15.816 -5.974 1.00 94.25 101 ASP A O 1
ATOM 800 N N . ALA A 1 102 ? -2.161 16.218 -6.549 1.00 93.69 102 ALA A N 1
ATOM 801 C CA . ALA A 1 102 ? -2.730 15.732 -5.295 1.00 93.69 102 ALA A CA 1
ATOM 802 C C . ALA A 1 102 ? -2.343 14.271 -5.014 1.00 93.69 102 ALA A C 1
ATOM 804 O O . ALA A 1 102 ? -1.944 13.961 -3.894 1.00 93.69 102 ALA A O 1
ATOM 805 N N . VAL A 1 103 ? -2.393 13.384 -6.019 1.00 96.31 103 VAL A N 1
ATOM 806 C CA . VAL A 1 103 ? -1.939 11.984 -5.898 1.00 96.31 103 VAL A CA 1
ATOM 807 C C . VAL A 1 103 ? -0.451 11.899 -5.558 1.00 96.31 103 VAL A C 1
ATOM 809 O O . VAL A 1 103 ? -0.053 11.130 -4.676 1.00 96.31 103 VAL A O 1
ATOM 812 N N . SER A 1 104 ? 0.371 12.692 -6.247 1.00 92.38 104 SER A N 1
ATOM 813 C CA . SER A 1 104 ? 1.831 12.672 -6.104 1.00 92.38 104 SER A CA 1
ATOM 814 C C . SER A 1 104 ? 2.291 13.119 -4.712 1.00 92.38 104 SER A C 1
ATOM 816 O O . SER A 1 104 ? 3.297 12.629 -4.206 1.00 92.38 104 SER A O 1
ATOM 818 N N . GLN A 1 105 ? 1.529 14.001 -4.060 1.00 90.38 105 GLN A N 1
ATOM 819 C CA . GLN A 1 105 ? 1.848 14.544 -2.736 1.00 90.38 105 GLN A CA 1
ATOM 820 C C . GLN A 1 105 ? 1.443 13.642 -1.562 1.00 90.38 105 GLN A C 1
ATOM 822 O O . GLN A 1 105 ? 1.815 13.926 -0.423 1.00 90.38 105 GLN A O 1
ATOM 827 N N . ILE A 1 106 ? 0.690 12.562 -1.792 1.00 92.25 106 ILE A N 1
ATOM 828 C CA . ILE A 1 106 ? 0.281 11.663 -0.706 1.00 92.25 106 ILE A CA 1
ATOM 829 C C . ILE A 1 106 ? 1.534 10.957 -0.167 1.00 92.25 106 ILE A C 1
ATOM 831 O O . ILE A 1 106 ? 2.198 10.253 -0.930 1.00 92.25 106 ILE A O 1
ATOM 835 N N . PRO A 1 107 ? 1.889 11.080 1.122 1.00 90.19 107 PRO A N 1
ATOM 836 C CA . PRO A 1 107 ? 3.040 10.371 1.674 1.00 90.19 107 PRO A CA 1
ATOM 837 C C . PRO A 1 107 ? 2.764 8.863 1.805 1.00 90.19 107 PRO A C 1
ATOM 839 O O . PRO A 1 107 ? 1.626 8.403 1.708 1.00 90.19 107 PRO A O 1
ATOM 842 N N . ARG A 1 108 ? 3.812 8.059 2.022 1.00 86.81 108 ARG A N 1
ATOM 843 C CA . ARG A 1 108 ? 3.645 6.651 2.422 1.00 86.81 108 ARG A CA 1
ATOM 844 C C . ARG A 1 108 ? 3.109 6.612 3.856 1.00 86.81 108 ARG A C 1
ATOM 846 O O . ARG A 1 108 ? 3.726 7.192 4.747 1.00 86.81 108 ARG A O 1
ATOM 853 N N . SER A 1 109 ? 1.998 5.912 4.074 1.00 91.25 109 SER A N 1
ATOM 854 C CA . SER A 1 109 ? 1.426 5.738 5.409 1.00 91.25 109 SER A CA 1
ATOM 855 C C . SER A 1 109 ? 1.961 4.489 6.104 1.00 91.25 109 SER A C 1
ATOM 857 O O . SER A 1 109 ? 2.297 3.501 5.449 1.00 91.25 109 SER A O 1
ATOM 859 N N . GLU A 1 110 ? 1.986 4.515 7.436 1.00 90.75 110 GLU A N 1
ATOM 860 C CA . GLU A 1 110 ? 2.142 3.313 8.268 1.00 90.75 110 GLU A CA 1
ATOM 861 C C . GLU A 1 110 ? 0.811 2.594 8.517 1.00 90.75 110 GLU A C 1
ATOM 863 O O . GLU A 1 110 ? 0.814 1.480 9.035 1.00 90.75 110 GLU A O 1
ATOM 868 N N . LEU A 1 111 ? -0.316 3.219 8.156 1.00 94.38 111 LEU A N 1
ATOM 869 C CA . LEU A 1 111 ? -1.648 2.654 8.330 1.00 94.38 111 LEU A CA 1
ATOM 870 C C . LEU A 1 111 ? -1.974 1.723 7.162 1.00 94.38 111 LEU A C 1
ATOM 872 O O . LEU A 1 111 ? -2.096 2.147 6.007 1.00 94.38 111 LEU A O 1
ATOM 876 N N . PHE A 1 112 ? -2.152 0.447 7.476 1.00 95.06 112 PHE A N 1
ATOM 877 C CA . PHE A 1 112 ? -2.452 -0.603 6.517 1.00 95.06 112 PHE A CA 1
ATOM 878 C C . PHE A 1 112 ? -3.749 -0.320 5.758 1.00 95.06 112 PHE A C 1
ATOM 880 O O . PHE A 1 112 ? -3.782 -0.403 4.528 1.00 95.06 112 PHE A O 1
ATOM 887 N N . ASN A 1 113 ? -4.816 0.057 6.464 1.00 95.06 113 ASN A N 1
ATOM 888 C CA . ASN A 1 113 ? -6.114 0.265 5.832 1.00 95.06 113 ASN A CA 1
ATOM 889 C C . ASN A 1 113 ? -6.168 1.561 5.014 1.00 95.06 113 ASN A C 1
ATOM 891 O O . ASN A 1 113 ? -6.871 1.609 4.005 1.00 95.06 113 ASN A O 1
ATOM 895 N N . LEU A 1 114 ? -5.358 2.569 5.362 1.00 96.50 114 LEU A N 1
ATOM 896 C CA . LEU A 1 114 ? -5.208 3.775 4.544 1.00 96.50 114 LEU A CA 1
ATOM 897 C C . LEU A 1 114 ? -4.487 3.469 3.224 1.00 96.50 114 LEU A C 1
ATOM 899 O O . LEU A 1 114 ? -4.937 3.897 2.163 1.00 96.50 114 LEU A O 1
ATOM 903 N N . ASN A 1 115 ? -3.408 2.679 3.272 1.00 96.00 115 ASN A N 1
ATOM 904 C CA . ASN A 1 115 ? -2.687 2.245 2.073 1.00 96.00 115 ASN A CA 1
ATOM 905 C C . ASN A 1 115 ? -3.571 1.372 1.164 1.00 96.00 115 ASN A C 1
ATOM 907 O O . ASN A 1 115 ? -3.547 1.531 -0.058 1.00 96.00 115 ASN A O 1
ATOM 911 N N . ARG A 1 116 ? -4.404 0.494 1.743 1.00 94.38 116 ARG A N 1
ATOM 912 C CA . ARG A 1 116 ? -5.393 -0.294 0.986 1.00 94.38 116 ARG A CA 1
ATOM 913 C C . ARG A 1 116 ? -6.443 0.579 0.313 1.00 94.38 116 ARG A C 1
ATOM 915 O O . ARG A 1 116 ? -6.737 0.355 -0.859 1.00 94.38 116 ARG A O 1
ATOM 922 N N . LEU A 1 117 ? -6.985 1.564 1.028 1.00 95.31 117 LEU A N 1
ATOM 923 C CA . LEU A 1 117 ? -7.930 2.524 0.463 1.00 95.31 117 LEU A CA 1
ATOM 924 C C . LEU A 1 117 ? -7.295 3.298 -0.696 1.00 95.31 117 LEU A C 1
ATOM 926 O O . LEU A 1 117 ? -7.884 3.374 -1.770 1.00 95.31 117 LEU A O 1
ATOM 930 N N . LEU A 1 118 ? -6.075 3.808 -0.510 1.00 96.88 118 LEU A N 1
ATOM 931 C CA . LEU A 1 118 ? -5.346 4.509 -1.563 1.00 96.88 118 LEU A CA 1
ATOM 932 C C . LEU A 1 118 ? -5.170 3.622 -2.800 1.00 96.88 118 LEU A C 1
ATOM 934 O O . LEU A 1 118 ? -5.579 4.024 -3.884 1.00 96.88 118 LEU A O 1
ATOM 938 N N . LYS A 1 119 ? -4.642 2.400 -2.645 1.00 96.31 119 LYS A N 1
ATOM 939 C CA . LYS A 1 119 ? -4.492 1.450 -3.760 1.00 96.31 119 LYS A CA 1
ATOM 940 C C . LYS A 1 119 ? -5.828 1.216 -4.468 1.00 96.31 119 LYS A C 1
ATOM 942 O O . LYS A 1 119 ? -5.890 1.297 -5.689 1.00 96.31 119 LYS A O 1
ATOM 947 N N . ARG A 1 120 ? -6.904 0.984 -3.707 1.00 94.69 120 ARG A N 1
ATOM 948 C CA . ARG A 1 120 ? -8.263 0.792 -4.236 1.00 94.69 120 ARG A CA 1
ATOM 949 C C . ARG A 1 120 ? -8.690 1.966 -5.121 1.00 94.69 120 ARG A C 1
ATOM 951 O O . ARG A 1 120 ? -9.171 1.743 -6.224 1.00 94.69 120 ARG A O 1
ATOM 958 N N . ILE A 1 121 ? -8.471 3.197 -4.662 1.00 95.44 121 ILE A N 1
ATOM 959 C CA . ILE A 1 121 ? -8.821 4.423 -5.392 1.00 95.44 121 ILE A CA 1
ATOM 960 C C . ILE A 1 121 ? -7.971 4.597 -6.660 1.00 95.44 121 ILE A C 1
ATOM 962 O O . ILE A 1 121 ? -8.503 4.957 -7.707 1.00 95.44 121 ILE A O 1
ATOM 966 N N . LEU A 1 122 ? -6.664 4.323 -6.598 1.00 96.81 122 LEU A N 1
ATOM 967 C CA . LEU A 1 122 ? -5.761 4.465 -7.751 1.00 96.81 122 LEU A CA 1
ATOM 968 C C . LEU A 1 122 ? -6.108 3.504 -8.901 1.00 96.81 122 LEU A C 1
ATOM 970 O O . LEU A 1 122 ? -5.799 3.802 -10.051 1.00 96.81 122 LEU A O 1
ATOM 974 N N . LEU A 1 123 ? -6.771 2.385 -8.598 1.00 96.06 123 LEU A N 1
ATOM 975 C CA . LEU A 1 123 ? -7.197 1.371 -9.568 1.00 96.06 123 LEU A CA 1
ATOM 976 C C . LEU A 1 123 ? -8.629 1.572 -10.085 1.00 96.06 123 LEU A C 1
ATOM 978 O O . LEU A 1 123 ? -9.117 0.745 -10.858 1.00 96.06 123 LEU A O 1
ATOM 982 N N . ALA A 1 124 ? -9.306 2.642 -9.665 1.00 95.00 124 ALA A N 1
ATOM 983 C CA . ALA A 1 124 ? -10.684 2.912 -10.046 1.00 95.00 124 ALA A CA 1
ATOM 984 C C . ALA A 1 124 ? -10.809 3.337 -11.518 1.00 95.00 124 ALA A C 1
ATOM 986 O O . ALA A 1 124 ? -10.095 4.227 -11.985 1.00 95.00 124 ALA A O 1
ATOM 987 N N . GLU A 1 125 ? -11.758 2.725 -12.219 1.00 94.12 125 GLU A N 1
ATOM 988 C CA . GLU A 1 125 ? -12.266 3.161 -13.521 1.00 94.12 125 GLU A CA 1
ATOM 989 C C . GLU A 1 125 ? -13.484 4.065 -13.291 1.00 94.12 125 GLU A C 1
ATOM 991 O O . GLU A 1 125 ? -14.459 3.643 -12.658 1.00 94.12 125 GLU A O 1
ATOM 996 N N . ALA A 1 126 ? -13.405 5.316 -13.745 1.00 93.06 126 ALA A N 1
ATOM 997 C CA . ALA A 1 126 ? -14.433 6.334 -13.524 1.00 93.06 126 ALA A CA 1
ATOM 998 C C . ALA A 1 126 ? -14.409 7.397 -14.632 1.00 93.06 126 ALA A C 1
ATOM 1000 O O . ALA A 1 126 ? -13.469 7.447 -15.430 1.00 93.06 126 ALA A O 1
ATOM 1001 N N . ASP A 1 127 ? -15.405 8.284 -14.644 1.00 93.25 127 ASP A N 1
ATOM 1002 C CA . ASP A 1 127 ? -15.434 9.403 -15.584 1.00 93.25 127 ASP A CA 1
ATOM 1003 C C . ASP A 1 127 ? -14.177 10.275 -15.412 1.00 93.25 127 ASP A C 1
ATOM 1005 O O . ASP A 1 127 ? -13.785 10.579 -14.279 1.00 93.25 127 ASP A O 1
ATOM 1009 N N . PRO A 1 128 ? -13.515 10.677 -16.511 1.00 94.62 128 PRO A N 1
ATOM 1010 C CA . PRO A 1 128 ? -12.234 11.363 -16.439 1.00 94.62 128 PRO A CA 1
ATOM 1011 C C . PRO A 1 128 ? -12.384 12.799 -15.904 1.00 94.62 128 PRO A C 1
ATOM 1013 O O . PRO A 1 128 ? -13.434 13.418 -16.087 1.00 94.62 128 PRO A O 1
ATOM 1016 N N . PRO A 1 129 ? -11.322 13.369 -15.302 1.00 95.25 129 PRO A N 1
ATOM 1017 C CA . PRO A 1 129 ? -11.258 14.788 -14.982 1.00 95.25 129 PRO A CA 1
ATOM 1018 C C . PRO A 1 129 ? -11.264 15.671 -16.232 1.00 95.25 129 PRO A C 1
ATOM 1020 O O . PRO A 1 129 ? -10.989 15.230 -17.354 1.00 95.25 129 PRO A O 1
ATOM 1023 N N . ILE A 1 130 ? -11.527 16.956 -16.011 1.00 93.25 130 ILE A N 1
ATOM 1024 C CA . ILE A 1 130 ? -11.445 18.006 -17.020 1.00 93.25 130 ILE A CA 1
ATOM 1025 C C . ILE A 1 130 ? -10.013 18.058 -17.550 1.00 93.25 130 ILE A C 1
ATOM 1027 O O . ILE A 1 130 ? -9.045 18.222 -16.802 1.00 93.25 130 ILE A O 1
ATOM 1031 N N . THR A 1 131 ? -9.902 17.916 -18.868 1.00 93.06 131 THR A N 1
ATOM 1032 C CA . THR A 1 131 ? -8.630 17.944 -19.589 1.00 93.06 131 THR A CA 1
ATOM 1033 C C . THR A 1 131 ? -8.009 19.340 -19.537 1.00 93.06 131 THR A C 1
ATOM 1035 O O . THR A 1 131 ? -8.675 20.343 -19.798 1.00 93.06 131 THR A O 1
ATOM 1038 N N . ASP A 1 132 ? -6.718 19.398 -19.232 1.00 91.19 132 ASP A N 1
ATOM 1039 C CA . ASP A 1 132 ? -5.895 20.595 -19.271 1.00 91.19 132 ASP A CA 1
ATOM 1040 C C . ASP A 1 132 ? -5.161 20.657 -20.612 1.00 91.19 132 ASP A C 1
ATOM 1042 O O . ASP A 1 132 ? -4.080 20.097 -20.802 1.00 91.19 132 ASP A O 1
ATOM 1046 N N . THR A 1 133 ? -5.743 21.394 -21.557 1.00 89.19 133 THR A N 1
ATOM 1047 C CA . THR A 1 133 ? -5.207 21.528 -22.917 1.00 89.19 133 THR A CA 1
ATOM 1048 C C . THR A 1 133 ? -3.850 22.231 -22.980 1.00 89.19 133 THR A C 1
ATOM 1050 O O . THR A 1 133 ? -3.233 22.245 -24.042 1.00 89.19 133 THR A O 1
ATOM 1053 N N . LYS A 1 134 ? -3.394 22.860 -21.888 1.00 89.19 134 LYS A N 1
ATOM 1054 C CA . LYS A 1 134 ? -2.077 23.510 -21.806 1.00 89.19 134 LYS A CA 1
ATOM 1055 C C . LYS A 1 134 ? -0.995 22.570 -21.278 1.00 89.19 134 LYS A C 1
ATOM 1057 O O . LYS A 1 134 ? 0.184 22.906 -21.357 1.00 89.19 134 LYS A O 1
ATOM 1062 N N . SER A 1 135 ? -1.382 21.420 -20.732 1.00 88.19 135 SER A N 1
ATOM 1063 C CA . SER A 1 135 ? -0.460 20.423 -20.204 1.00 88.19 135 SER A CA 1
ATOM 1064 C C . SER A 1 135 ? 0.197 19.621 -21.327 1.00 88.19 135 SER A C 1
ATOM 1066 O O . SER A 1 135 ? -0.467 19.165 -22.258 1.00 88.19 135 SER A O 1
ATOM 1068 N N . ASN A 1 136 ? 1.494 19.330 -21.178 1.00 86.19 136 ASN A N 1
ATOM 1069 C CA . ASN A 1 136 ? 2.201 18.350 -22.017 1.00 86.19 136 ASN A CA 1
ATOM 1070 C C . ASN A 1 136 ? 1.591 16.939 -21.900 1.00 86.19 136 ASN A C 1
ATOM 1072 O O . ASN A 1 136 ? 1.808 16.078 -22.751 1.00 86.19 136 ASN A O 1
ATOM 1076 N N . PHE A 1 137 ? 0.817 16.705 -20.839 1.00 88.69 137 PHE A N 1
ATOM 1077 C CA . PHE A 1 137 ? 0.138 15.455 -20.540 1.00 88.69 137 PHE A CA 1
ATOM 1078 C C . PHE A 1 137 ? -1.387 15.590 -20.631 1.00 88.69 137 PHE A C 1
ATOM 1080 O O . PHE A 1 137 ? -2.104 14.901 -19.909 1.00 88.69 137 PHE A O 1
ATOM 1087 N N . SER A 1 138 ? -1.874 16.460 -21.520 1.00 90.81 138 SER A N 1
ATOM 1088 C CA . SER A 1 138 ? -3.304 16.644 -21.791 1.00 90.81 138 SER A CA 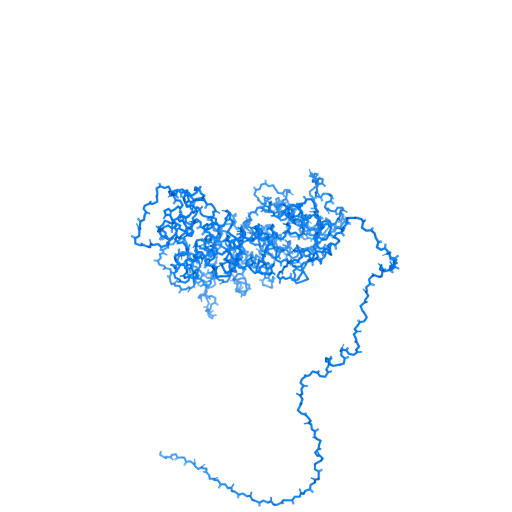1
ATOM 1089 C C . SER A 1 138 ? -4.018 15.304 -22.032 1.00 90.81 138 SER A C 1
ATOM 1091 O O . SER A 1 138 ? -3.621 14.516 -22.896 1.00 90.81 138 SER A O 1
ATOM 1093 N N . GLY A 1 139 ? -5.047 15.024 -21.233 1.00 90.88 139 GLY A N 1
ATOM 1094 C CA . GLY A 1 139 ? -5.876 13.817 -21.286 1.00 90.88 139 GLY A CA 1
ATOM 1095 C C . GLY A 1 139 ? -5.248 12.561 -20.667 1.00 90.88 139 GLY A C 1
ATOM 1096 O O . GLY A 1 139 ? -5.804 11.469 -20.820 1.00 90.88 139 GLY A O 1
ATOM 1097 N N . GLN A 1 140 ? -4.095 12.688 -20.006 1.00 92.75 140 GLN A N 1
ATOM 1098 C CA . GLN A 1 140 ? -3.302 11.565 -19.487 1.00 92.75 140 GLN A CA 1
ATOM 1099 C C . GLN A 1 140 ? -2.541 11.863 -18.179 1.00 92.75 140 GLN A C 1
ATOM 1101 O O . GLN A 1 140 ? -1.965 10.941 -17.595 1.00 92.75 140 GLN A O 1
ATOM 1106 N N . ALA A 1 141 ? -2.531 13.113 -17.698 1.00 94.50 141 ALA A N 1
ATOM 1107 C CA . ALA A 1 141 ? -1.758 13.533 -16.526 1.00 94.50 141 ALA A CA 1
ATOM 1108 C C . ALA A 1 141 ? -2.157 12.760 -15.260 1.00 94.50 141 ALA A C 1
ATOM 1110 O O . ALA A 1 141 ? -1.302 12.300 -14.499 1.00 94.50 141 ALA A O 1
ATOM 1111 N N . PHE A 1 142 ? -3.460 12.554 -15.064 1.00 96.19 142 PHE A N 1
ATOM 1112 C CA . PHE A 1 142 ? -3.967 11.847 -13.896 1.00 96.19 142 PHE A CA 1
ATOM 1113 C C . PHE A 1 142 ? -3.639 10.352 -13.938 1.00 96.19 142 PHE A C 1
ATOM 1115 O O . PHE A 1 142 ? -3.263 9.776 -12.917 1.00 96.19 142 PHE A O 1
ATOM 1122 N N . LEU A 1 143 ? -3.717 9.704 -15.107 1.00 96.00 143 LEU A N 1
ATOM 1123 C CA . LEU A 1 143 ? -3.295 8.305 -15.233 1.00 96.00 143 LEU A CA 1
ATOM 1124 C C . LEU A 1 143 ? -1.794 8.132 -14.941 1.00 96.00 143 LEU A C 1
ATOM 1126 O O . LEU A 1 143 ? -1.429 7.208 -14.214 1.00 96.00 143 LEU A O 1
ATOM 1130 N N . LEU A 1 144 ? -0.937 9.030 -15.445 1.00 95.81 144 LEU A N 1
ATOM 1131 C CA . LEU A 1 144 ? 0.504 9.010 -15.155 1.00 95.81 144 LEU A CA 1
ATOM 1132 C C . LEU A 1 144 ? 0.778 9.077 -13.648 1.00 95.81 144 LEU A C 1
ATOM 1134 O O . LEU A 1 144 ? 1.538 8.262 -13.123 1.00 95.81 144 LEU A O 1
ATOM 1138 N N . ALA A 1 145 ? 0.115 9.995 -12.938 1.00 97.38 145 ALA A N 1
ATOM 1139 C CA . ALA A 1 145 ? 0.259 10.119 -11.491 1.00 97.38 145 ALA A CA 1
ATOM 1140 C C . ALA A 1 145 ? -0.217 8.865 -10.743 1.00 97.38 145 ALA A C 1
ATOM 1142 O O . ALA A 1 145 ? 0.452 8.418 -9.809 1.00 97.38 145 ALA A O 1
ATOM 1143 N N . ARG A 1 146 ? -1.330 8.249 -11.169 1.00 97.56 146 ARG A N 1
ATOM 1144 C CA . ARG A 1 146 ? -1.835 7.010 -10.555 1.00 97.56 146 ARG A CA 1
ATOM 1145 C C . ARG A 1 146 ? -0.865 5.840 -10.725 1.00 97.56 146 ARG A C 1
ATOM 1147 O O . ARG A 1 146 ? -0.551 5.179 -9.736 1.00 97.56 146 ARG A O 1
ATOM 1154 N N . ILE A 1 147 ? -0.343 5.619 -11.934 1.00 97.25 147 ILE A N 1
ATOM 1155 C CA . ILE A 1 147 ? 0.640 4.555 -12.202 1.00 97.25 147 ILE A CA 1
ATOM 1156 C C . ILE A 1 147 ? 1.935 4.814 -11.426 1.00 97.25 147 ILE A C 1
ATOM 1158 O O . ILE A 1 147 ? 2.432 3.918 -10.746 1.00 97.25 147 ILE A O 1
ATOM 1162 N N . SER A 1 148 ? 2.446 6.048 -11.456 1.00 96.12 148 SER A N 1
ATOM 1163 C CA . SER A 1 148 ? 3.630 6.437 -10.683 1.00 96.12 148 SER A CA 1
ATOM 1164 C C . SER A 1 148 ? 3.441 6.158 -9.188 1.00 96.12 148 SER A C 1
ATOM 1166 O O . SER A 1 148 ? 4.303 5.561 -8.536 1.00 96.12 148 SER A O 1
ATOM 1168 N N . LYS A 1 149 ? 2.264 6.483 -8.638 1.00 96.81 149 LYS A N 1
ATOM 1169 C CA . LYS A 1 149 ? 1.953 6.211 -7.234 1.00 96.81 149 LYS A CA 1
ATOM 1170 C C . LYS A 1 149 ? 1.884 4.720 -6.911 1.00 96.81 149 LYS A C 1
ATOM 1172 O O . LYS A 1 149 ? 2.400 4.321 -5.868 1.00 96.81 149 LYS A O 1
ATOM 1177 N N . LEU A 1 150 ? 1.321 3.894 -7.793 1.00 97.06 150 LEU A N 1
ATOM 1178 C CA . LEU A 1 150 ? 1.322 2.435 -7.636 1.00 97.06 150 LEU A CA 1
ATOM 1179 C C . LEU A 1 150 ? 2.747 1.862 -7.644 1.00 97.06 150 LEU A C 1
ATOM 1181 O O . LEU A 1 150 ? 3.066 1.032 -6.791 1.00 97.06 150 LEU A O 1
ATOM 1185 N N . ILE A 1 151 ? 3.626 2.359 -8.522 1.00 95.25 151 ILE A N 1
ATOM 1186 C CA . ILE A 1 151 ? 5.049 1.984 -8.545 1.00 95.25 151 ILE A CA 1
ATOM 1187 C C . ILE A 1 151 ? 5.725 2.351 -7.219 1.00 95.25 151 ILE A C 1
ATOM 1189 O O . ILE A 1 151 ? 6.361 1.496 -6.604 1.00 95.25 151 ILE A O 1
ATOM 1193 N N . MET A 1 152 ? 5.526 3.578 -6.722 1.00 92.31 152 MET A N 1
ATOM 1194 C CA . MET A 1 152 ? 6.060 4.016 -5.423 1.00 92.31 152 MET A CA 1
ATOM 1195 C C . MET A 1 152 ? 5.548 3.165 -4.249 1.00 92.31 152 MET A C 1
ATOM 1197 O O . MET A 1 152 ? 6.268 2.937 -3.278 1.00 92.31 152 MET A O 1
ATOM 1201 N N . MET A 1 153 ? 4.307 2.677 -4.326 1.00 93.31 153 MET A N 1
ATOM 1202 C CA . MET A 1 153 ? 3.733 1.761 -3.336 1.00 93.31 153 MET A CA 1
ATOM 1203 C C . MET A 1 153 ? 4.265 0.325 -3.466 1.00 93.31 153 MET A C 1
ATOM 1205 O O . MET A 1 153 ? 4.018 -0.490 -2.578 1.00 93.31 153 MET A O 1
ATOM 1209 N N . GLY A 1 154 ? 4.985 -0.007 -4.539 1.00 94.06 154 GLY A N 1
ATOM 1210 C CA . GLY A 1 154 ? 5.420 -1.368 -4.848 1.00 94.06 154 GLY A CA 1
ATOM 1211 C C . GLY A 1 154 ? 4.321 -2.249 -5.454 1.00 94.06 154 GLY A C 1
ATOM 1212 O O . GLY A 1 154 ? 4.516 -3.454 -5.588 1.00 94.06 154 GLY A O 1
ATOM 1213 N N . ALA A 1 155 ? 3.175 -1.675 -5.831 1.00 96.00 155 ALA A N 1
ATOM 1214 C CA . ALA A 1 155 ? 2.059 -2.356 -6.489 1.00 96.00 155 ALA A CA 1
ATOM 1215 C C . ALA A 1 155 ? 2.343 -2.538 -7.996 1.00 96.00 155 ALA A C 1
ATOM 1217 O O . ALA A 1 155 ? 1.594 -2.066 -8.850 1.00 96.00 155 ALA A O 1
ATOM 1218 N N . LEU A 1 156 ? 3.478 -3.174 -8.313 1.00 96.31 156 LEU A N 1
ATOM 1219 C CA . LEU A 1 156 ? 4.007 -3.273 -9.678 1.00 96.31 156 LEU A CA 1
ATOM 1220 C C . LEU A 1 156 ? 3.130 -4.124 -10.595 1.00 96.31 156 LEU A C 1
ATOM 1222 O O . LEU A 1 156 ? 3.035 -3.811 -11.774 1.00 96.31 156 LEU A O 1
ATOM 1226 N N . ASP A 1 157 ? 2.470 -5.156 -10.062 1.00 95.62 157 ASP A N 1
ATOM 1227 C CA . ASP A 1 157 ? 1.531 -5.972 -10.838 1.00 95.62 157 ASP A CA 1
ATOM 1228 C C . ASP A 1 157 ? 0.331 -5.141 -11.304 1.00 95.62 157 ASP A C 1
ATOM 1230 O O . ASP A 1 157 ? -0.015 -5.161 -12.480 1.00 95.62 157 ASP A O 1
ATOM 1234 N N . ASP A 1 158 ? -0.266 -4.349 -10.409 1.00 96.62 158 ASP A N 1
ATOM 1235 C CA . ASP A 1 158 ? -1.404 -3.502 -10.764 1.00 96.62 158 ASP A CA 1
ATOM 1236 C C . ASP A 1 158 ? -0.993 -2.357 -11.708 1.00 96.62 158 ASP A C 1
ATOM 1238 O O . ASP A 1 158 ? -1.736 -1.999 -12.622 1.00 96.62 158 ASP A O 1
ATOM 1242 N N . ALA A 1 159 ? 0.206 -1.796 -11.506 1.00 96.75 159 ALA A N 1
ATOM 1243 C CA . ALA A 1 159 ? 0.773 -0.776 -12.385 1.00 96.75 159 ALA A CA 1
ATOM 1244 C C . ALA A 1 159 ? 1.040 -1.319 -13.801 1.00 96.75 159 ALA A C 1
ATOM 1246 O O . ALA A 1 159 ? 0.767 -0.620 -14.777 1.00 96.75 159 ALA A O 1
ATOM 1247 N N . GLU A 1 160 ? 1.538 -2.556 -13.915 1.00 95.38 160 GLU A N 1
ATOM 1248 C CA . GLU A 1 160 ? 1.763 -3.227 -15.199 1.00 95.38 160 GLU A CA 1
ATOM 1249 C C . GLU A 1 160 ? 0.445 -3.433 -15.950 1.00 95.38 160 GLU A C 1
ATOM 1251 O O . GLU A 1 160 ? 0.342 -3.061 -17.114 1.00 95.38 160 GLU A O 1
ATOM 1256 N N . VAL A 1 161 ? -0.607 -3.911 -15.275 1.00 95.12 161 VAL A N 1
ATOM 1257 C CA . VAL A 1 161 ? -1.910 -4.108 -15.933 1.00 95.12 161 VAL A CA 1
ATOM 1258 C C . VAL A 1 161 ? -2.466 -2.787 -16.481 1.00 95.12 161 VAL A C 1
ATOM 1260 O O . VAL A 1 161 ? -2.948 -2.737 -17.616 1.00 95.12 161 VAL A O 1
ATOM 1263 N N . LEU A 1 162 ? -2.368 -1.692 -15.716 1.00 94.25 162 LEU A N 1
ATOM 1264 C CA . LEU A 1 162 ? -2.795 -0.375 -16.197 1.00 94.25 162 LEU A CA 1
ATOM 1265 C C . LEU A 1 162 ? -1.976 0.089 -17.405 1.00 94.25 162 LEU A C 1
ATOM 1267 O O . LEU A 1 162 ? -2.549 0.618 -18.359 1.00 94.25 162 LEU A O 1
ATOM 1271 N N . ILE A 1 163 ? -0.656 -0.102 -17.393 1.00 92.88 163 ILE A N 1
ATOM 1272 C CA . ILE A 1 163 ? 0.203 0.387 -18.474 1.00 92.88 163 ILE A CA 1
ATOM 1273 C C . ILE A 1 163 ? 0.117 -0.458 -19.748 1.00 92.88 163 ILE A C 1
ATOM 1275 O O . ILE A 1 163 ? 0.265 0.066 -20.850 1.00 92.88 163 ILE A O 1
ATOM 1279 N N . GLU A 1 164 ? -0.182 -1.748 -19.631 1.00 90.25 164 GLU A N 1
ATOM 1280 C CA . GLU A 1 164 ? -0.434 -2.602 -20.791 1.00 90.25 164 GLU A CA 1
ATOM 1281 C C . GLU A 1 164 ? -1.786 -2.273 -21.437 1.00 90.25 164 GLU A C 1
ATOM 1283 O O . GLU A 1 164 ? -1.901 -2.255 -22.664 1.00 90.25 164 GLU A O 1
ATOM 1288 N N . SER A 1 165 ? -2.795 -1.900 -20.638 1.00 87.56 165 SER A N 1
ATOM 1289 C CA . SER A 1 165 ? -4.124 -1.539 -21.156 1.00 87.56 165 SER A CA 1
ATOM 1290 C C . SER A 1 165 ? -4.100 -0.335 -22.109 1.00 87.56 165 SER A C 1
ATOM 1292 O O . SER A 1 165 ? -4.891 -0.264 -23.052 1.00 87.56 165 SER A O 1
ATOM 1294 N N . ILE A 1 166 ? -3.154 0.592 -21.921 1.00 84.44 166 ILE A N 1
ATOM 1295 C CA . ILE A 1 166 ? -3.086 1.840 -22.690 1.00 84.44 166 ILE A CA 1
ATOM 1296 C C . ILE A 1 166 ? -2.361 1.720 -24.034 1.00 84.44 166 ILE A C 1
ATOM 1298 O O . ILE A 1 166 ? -2.312 2.729 -24.745 1.00 84.44 166 ILE A O 1
ATOM 1302 N N . HIS A 1 167 ? -1.772 0.553 -24.348 1.00 73.12 167 HIS A N 1
ATOM 1303 C CA . HIS A 1 167 ? -0.922 0.300 -25.524 1.00 73.12 167 HIS A CA 1
ATOM 1304 C C . HIS A 1 167 ? -0.021 1.516 -25.841 1.00 73.12 167 HIS A C 1
ATOM 1306 O O . HIS A 1 167 ? -0.361 2.335 -26.703 1.00 73.12 167 HIS A O 1
ATOM 1312 N N . PRO A 1 168 ? 1.088 1.718 -25.102 1.00 64.62 168 PRO A N 1
ATOM 1313 C CA . PRO A 1 168 ? 1.803 2.997 -25.000 1.00 64.62 168 PRO A CA 1
ATOM 1314 C C . PRO A 1 168 ? 2.654 3.333 -26.244 1.00 64.62 168 PRO A C 1
ATOM 1316 O O . PRO A 1 168 ? 3.861 3.522 -26.169 1.00 64.62 168 PRO A O 1
ATOM 1319 N N . ILE A 1 169 ? 2.027 3.445 -27.416 1.00 61.34 169 ILE A N 1
ATOM 1320 C CA . ILE A 1 169 ? 2.720 3.518 -28.712 1.00 61.34 169 ILE A CA 1
ATOM 1321 C C . ILE A 1 169 ? 3.231 4.941 -29.039 1.00 61.34 169 ILE A C 1
ATOM 1323 O O . ILE A 1 169 ? 3.872 5.140 -30.066 1.00 61.34 169 ILE A O 1
ATOM 1327 N N . SER A 1 170 ? 3.041 5.970 -28.200 1.00 63.69 170 SER A N 1
ATOM 1328 C CA . SER A 1 170 ? 3.487 7.334 -28.575 1.00 63.69 170 SER A CA 1
ATOM 1329 C C . SER A 1 170 ? 3.965 8.283 -27.476 1.00 63.69 170 SER A C 1
ATOM 1331 O O . SER A 1 170 ? 4.547 9.308 -27.823 1.00 63.69 170 SER A O 1
ATOM 1333 N N . ASN A 1 171 ? 3.792 7.983 -26.186 1.00 81.06 171 ASN A N 1
ATOM 1334 C CA . ASN A 1 171 ? 4.170 8.910 -25.114 1.00 81.06 171 ASN A CA 1
ATOM 1335 C C . ASN A 1 171 ? 5.345 8.373 -24.288 1.00 81.06 171 ASN A C 1
ATOM 1337 O O . ASN A 1 171 ? 5.207 7.367 -23.591 1.00 81.06 171 ASN A O 1
ATOM 1341 N N . THR A 1 172 ? 6.465 9.097 -24.322 1.00 86.94 172 THR A N 1
ATOM 1342 C CA . THR A 1 172 ? 7.701 8.764 -23.604 1.00 86.94 172 THR A CA 1
ATOM 1343 C C . THR A 1 172 ? 7.501 8.619 -22.096 1.00 86.94 172 THR A C 1
ATOM 1345 O O . THR A 1 172 ? 8.075 7.712 -21.511 1.00 86.94 172 THR A O 1
ATOM 1348 N N . ALA A 1 173 ? 6.613 9.400 -21.472 1.00 90.88 173 ALA A N 1
ATOM 1349 C CA . ALA A 1 173 ? 6.367 9.306 -20.031 1.00 90.88 173 ALA A CA 1
ATOM 1350 C C . ALA A 1 173 ? 5.751 7.959 -19.617 1.00 90.88 173 ALA A C 1
ATOM 1352 O O . ALA A 1 173 ? 6.088 7.420 -18.566 1.00 90.88 173 ALA A O 1
ATOM 1353 N N . PHE A 1 174 ? 4.876 7.372 -20.443 1.00 92.44 174 PHE A N 1
ATOM 1354 C CA . PHE A 1 174 ? 4.390 6.013 -20.183 1.00 92.44 174 PHE A CA 1
ATOM 1355 C C . PHE A 1 174 ? 5.474 4.969 -20.456 1.00 92.44 174 PHE A C 1
ATOM 1357 O O . PHE A 1 174 ? 5.547 3.971 -19.748 1.00 92.44 174 PHE A O 1
ATOM 1364 N N . LEU A 1 175 ? 6.346 5.197 -21.439 1.00 91.88 175 LEU A N 1
ATOM 1365 C CA . LEU A 1 175 ? 7.471 4.299 -21.687 1.00 91.88 175 LEU A CA 1
ATOM 1366 C C . LEU A 1 175 ? 8.468 4.281 -20.524 1.00 91.88 175 LEU A C 1
ATOM 1368 O O . LEU A 1 175 ? 8.928 3.202 -20.160 1.00 91.88 175 LEU A O 1
ATOM 1372 N N . ASP A 1 176 ? 8.729 5.427 -19.894 1.00 92.50 176 ASP A N 1
ATOM 1373 C CA . ASP A 1 176 ? 9.580 5.525 -18.702 1.00 92.50 176 ASP A CA 1
ATOM 1374 C C . ASP A 1 176 ? 8.982 4.733 -17.527 1.00 92.50 176 ASP A C 1
ATOM 1376 O O . ASP A 1 176 ? 9.668 3.949 -16.868 1.00 92.50 176 ASP A O 1
ATOM 1380 N N . LEU A 1 177 ? 7.671 4.867 -17.285 1.00 94.06 177 LEU A N 1
ATOM 1381 C CA . LEU A 1 177 ? 6.990 4.083 -16.250 1.00 94.06 177 LEU A CA 1
ATOM 1382 C C . LEU A 1 177 ? 6.992 2.582 -16.577 1.00 94.06 177 LEU A C 1
ATOM 1384 O O . LEU A 1 177 ? 7.196 1.769 -15.674 1.00 94.06 177 LEU A O 1
ATOM 1388 N N . TRP A 1 178 ? 6.815 2.198 -17.847 1.00 94.75 178 TRP A N 1
ATOM 1389 C CA . TRP A 1 178 ? 6.843 0.787 -18.242 1.00 94.75 178 TRP A CA 1
ATOM 1390 C C . TRP A 1 178 ? 8.240 0.200 -18.082 1.00 94.75 178 TRP A C 1
ATOM 1392 O O . TRP A 1 178 ? 8.376 -0.897 -17.548 1.00 94.75 178 TRP A O 1
ATOM 1402 N N . ALA A 1 179 ? 9.278 0.951 -18.445 1.00 94.12 179 ALA A N 1
ATOM 1403 C CA . ALA A 1 179 ? 10.659 0.577 -18.186 1.00 94.12 179 ALA A CA 1
ATOM 1404 C C . ALA A 1 179 ? 10.891 0.332 -16.687 1.00 94.12 179 ALA A C 1
ATOM 1406 O O . ALA A 1 179 ? 11.387 -0.728 -16.301 1.00 94.12 179 ALA A O 1
ATOM 1407 N N . ASN A 1 180 ? 10.443 1.250 -15.825 1.00 93.69 180 ASN A N 1
ATOM 1408 C CA . ASN A 1 180 ? 10.579 1.097 -14.378 1.00 93.69 180 ASN A CA 1
ATOM 1409 C C . ASN A 1 180 ? 9.911 -0.186 -13.861 1.00 93.69 180 ASN A C 1
ATOM 1411 O O . ASN A 1 180 ? 10.504 -0.908 -13.055 1.00 93.69 180 ASN A O 1
ATOM 1415 N N . ILE A 1 181 ? 8.707 -0.498 -14.348 1.00 95.44 181 ILE A N 1
ATOM 1416 C CA . ILE A 1 181 ? 7.967 -1.714 -13.986 1.00 95.44 181 ILE A CA 1
ATOM 1417 C C . ILE A 1 181 ? 8.694 -2.960 -14.507 1.00 95.44 181 ILE A C 1
ATOM 1419 O O . ILE A 1 181 ? 8.976 -3.882 -13.738 1.00 95.44 181 ILE A O 1
ATOM 1423 N N . ALA A 1 182 ? 9.029 -2.984 -15.796 1.00 95.44 182 ALA A N 1
ATOM 1424 C CA . ALA A 1 182 ? 9.607 -4.132 -16.485 1.00 95.44 182 ALA A CA 1
ATOM 1425 C C . ALA A 1 182 ? 10.953 -4.535 -15.865 1.00 95.44 182 ALA A C 1
ATOM 1427 O O . ALA A 1 182 ? 11.196 -5.711 -15.587 1.00 95.44 182 ALA A O 1
ATOM 1428 N N . PHE A 1 183 ? 11.812 -3.558 -15.568 1.00 94.00 183 PHE A N 1
ATOM 1429 C CA . PHE A 1 183 ? 13.119 -3.808 -14.961 1.00 94.00 183 PHE A CA 1
ATOM 1430 C C . PHE A 1 183 ? 13.036 -4.146 -13.468 1.00 94.00 183 PHE A C 1
ATOM 1432 O O . PHE A 1 183 ? 13.757 -5.038 -13.017 1.00 94.00 183 PHE A O 1
ATOM 1439 N N . SER A 1 184 ? 12.111 -3.541 -12.714 1.00 92.81 184 SER A N 1
ATOM 1440 C CA . SER A 1 184 ? 11.887 -3.907 -11.304 1.00 92.81 184 SER A CA 1
ATOM 1441 C C . SER A 1 184 ? 11.331 -5.328 -11.152 1.00 92.81 184 SER A C 1
ATOM 1443 O O . SER A 1 184 ? 11.709 -6.061 -10.237 1.00 92.81 184 SER A O 1
ATOM 1445 N N . THR A 1 185 ? 10.451 -5.748 -12.066 1.00 93.81 185 THR A N 1
ATOM 1446 C CA . THR A 1 185 ? 9.829 -7.084 -12.052 1.00 93.81 185 THR A CA 1
ATOM 1447 C C . THR A 1 185 ? 10.663 -8.147 -12.770 1.00 93.81 185 THR A C 1
ATOM 1449 O O . THR A 1 185 ? 10.441 -9.341 -12.569 1.00 93.81 185 THR A O 1
ATOM 1452 N N . LYS A 1 186 ? 11.638 -7.727 -13.591 1.00 92.62 186 LYS A N 1
ATOM 1453 C CA . LYS A 1 186 ? 12.366 -8.549 -14.576 1.00 92.62 186 LYS A CA 1
ATOM 1454 C C . LYS A 1 186 ? 11.457 -9.183 -15.647 1.00 92.62 186 LYS A C 1
ATOM 1456 O O . LYS A 1 186 ? 11.867 -10.144 -16.300 1.00 92.62 186 LYS A O 1
ATOM 1461 N N . ARG A 1 187 ? 10.251 -8.642 -15.867 1.00 94.00 187 ARG A N 1
ATOM 1462 C CA . ARG A 1 187 ? 9.352 -9.003 -16.977 1.00 94.00 187 ARG A CA 1
ATOM 1463 C C . ARG A 1 187 ? 9.575 -8.052 -18.145 1.00 94.00 187 ARG A C 1
ATOM 1465 O O . ARG A 1 187 ? 8.945 -7.009 -18.257 1.00 94.00 187 ARG A O 1
ATOM 1472 N N . LEU A 1 188 ? 10.526 -8.406 -19.002 1.00 95.38 188 LEU A N 1
ATOM 1473 C CA . LEU A 1 188 ? 11.012 -7.505 -20.048 1.00 95.38 188 LEU A CA 1
ATOM 1474 C C . LEU A 1 188 ? 10.361 -7.732 -21.416 1.00 95.38 188 LEU A C 1
ATOM 1476 O O . LEU A 1 188 ? 10.512 -6.885 -22.285 1.00 95.38 188 LEU A O 1
ATOM 1480 N N . ASP A 1 189 ? 9.667 -8.848 -21.637 1.00 94.00 189 ASP A N 1
ATOM 1481 C CA . ASP A 1 189 ? 9.324 -9.295 -22.994 1.00 94.00 189 ASP A CA 1
ATOM 1482 C C . ASP A 1 189 ? 8.358 -8.335 -23.712 1.00 94.00 189 ASP A C 1
ATOM 1484 O O . ASP A 1 189 ? 8.653 -7.891 -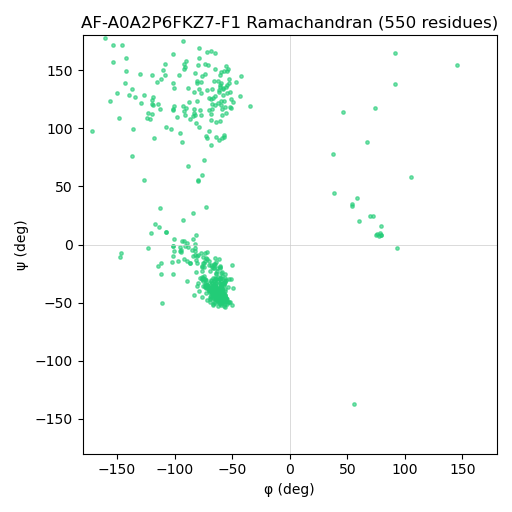24.821 1.00 94.00 189 ASP A O 1
ATOM 1488 N N . GLY A 1 190 ? 7.255 -7.938 -23.063 1.00 91.81 190 GLY A N 1
ATOM 1489 C CA . GLY A 1 190 ? 6.301 -6.973 -23.631 1.00 91.81 190 GLY A CA 1
ATOM 1490 C C . GLY A 1 190 ? 6.931 -5.601 -23.891 1.00 91.81 190 GLY A C 1
ATOM 1491 O O . GLY A 1 190 ? 6.806 -5.050 -24.986 1.00 91.81 190 GLY A O 1
ATOM 1492 N N . PHE A 1 191 ? 7.689 -5.094 -22.916 1.00 94.00 191 PHE A N 1
ATOM 1493 C CA . PHE A 1 191 ? 8.415 -3.831 -23.035 1.00 94.00 191 PHE A CA 1
ATOM 1494 C C . PHE A 1 191 ? 9.459 -3.866 -24.163 1.00 94.00 191 PHE A C 1
ATOM 1496 O O . PHE A 1 191 ? 9.546 -2.933 -24.960 1.00 94.00 191 PHE A O 1
ATOM 1503 N N . CYS A 1 192 ? 10.234 -4.947 -24.269 1.00 95.56 192 CYS A N 1
ATOM 1504 C CA . CYS A 1 192 ? 11.271 -5.081 -25.284 1.00 95.56 192 CYS A CA 1
ATOM 1505 C C . CYS A 1 192 ? 10.704 -5.190 -26.695 1.00 95.56 192 CYS A C 1
ATOM 1507 O O . CYS A 1 192 ? 11.245 -4.546 -27.592 1.00 95.56 192 CYS A O 1
ATOM 1509 N N . ASN A 1 193 ? 9.609 -5.929 -26.889 1.00 92.19 193 ASN A N 1
ATOM 1510 C CA . ASN A 1 193 ? 8.923 -5.968 -28.181 1.00 92.19 193 ASN A CA 1
ATOM 1511 C C . ASN A 1 193 ? 8.543 -4.550 -28.628 1.00 92.19 193 ASN A C 1
ATOM 1513 O O . ASN A 1 193 ? 8.863 -4.142 -29.740 1.00 92.19 193 ASN A O 1
ATOM 1517 N N . MET A 1 194 ? 7.978 -3.759 -27.714 1.00 90.38 194 MET A N 1
ATOM 1518 C CA . MET A 1 194 ? 7.608 -2.378 -27.999 1.00 90.38 194 MET A CA 1
ATOM 1519 C C . MET A 1 194 ? 8.837 -1.490 -28.293 1.00 90.38 194 MET A C 1
ATOM 1521 O O . MET A 1 194 ? 8.846 -0.759 -29.282 1.00 90.38 194 MET A O 1
ATOM 1525 N N . ILE A 1 195 ? 9.904 -1.551 -27.483 1.00 92.31 195 ILE A N 1
ATOM 1526 C CA . ILE A 1 195 ? 11.078 -0.666 -27.646 1.00 92.31 195 ILE A CA 1
ATOM 1527 C C . ILE A 1 195 ? 11.786 -0.917 -28.978 1.00 92.31 195 ILE A C 1
ATOM 1529 O O . ILE A 1 195 ? 12.306 0.019 -29.592 1.00 92.31 195 ILE A O 1
ATOM 1533 N N . LEU A 1 196 ? 11.831 -2.171 -29.427 1.00 93.44 196 LEU A N 1
ATOM 1534 C CA . LEU A 1 196 ? 12.513 -2.542 -30.663 1.00 93.44 196 LEU A CA 1
ATOM 1535 C C . LEU A 1 196 ? 11.754 -2.094 -31.917 1.00 93.44 196 LEU A C 1
ATOM 1537 O O . LEU A 1 196 ? 12.401 -1.747 -32.906 1.00 93.44 196 LEU A O 1
ATOM 1541 N N . GLU A 1 197 ? 10.422 -2.017 -31.858 1.00 90.56 197 GLU A N 1
ATOM 1542 C CA . GLU A 1 197 ? 9.570 -1.500 -32.941 1.00 90.56 197 GLU A CA 1
ATOM 1543 C C . GLU A 1 197 ? 9.694 0.021 -33.139 1.00 90.56 197 GLU A C 1
ATOM 1545 O O . GLU A 1 197 ? 9.336 0.550 -34.194 1.00 90.56 197 GLU A O 1
ATOM 1550 N N . ARG A 1 198 ? 10.230 0.745 -32.149 1.00 87.19 198 ARG A N 1
ATOM 1551 C CA . ARG A 1 198 ? 10.402 2.201 -32.201 1.00 87.19 198 ARG A CA 1
ATOM 1552 C C . ARG A 1 198 ? 11.767 2.623 -32.752 1.00 87.19 198 ARG A C 1
ATOM 1554 O O . ARG A 1 198 ? 12.750 1.885 -32.617 1.00 87.19 198 ARG A O 1
ATOM 1561 N N . PRO A 1 199 ? 11.874 3.846 -33.309 1.00 87.94 199 PRO A N 1
ATOM 1562 C CA . PRO A 1 199 ? 13.163 4.496 -33.523 1.00 87.94 199 PRO A CA 1
ATOM 1563 C C . PRO A 1 199 ? 13.967 4.599 -32.223 1.00 87.94 199 PRO A C 1
ATOM 1565 O O . PRO A 1 199 ? 13.405 4.650 -31.131 1.00 87.94 199 PRO A O 1
ATOM 1568 N N . SER A 1 200 ? 15.295 4.646 -32.340 1.00 85.31 200 SER A N 1
ATOM 1569 C CA . SER A 1 200 ? 16.157 4.824 -31.172 1.00 85.31 200 SER A CA 1
ATOM 1570 C C . SER A 1 200 ? 15.958 6.214 -30.564 1.00 85.31 200 SER A C 1
ATOM 1572 O O . SER A 1 200 ? 16.088 7.224 -31.256 1.00 85.31 200 SER A O 1
ATOM 1574 N N . GLU A 1 201 ? 15.655 6.258 -29.269 1.00 88.25 201 GLU A N 1
ATOM 1575 C CA . GLU A 1 201 ? 15.463 7.478 -28.490 1.00 88.25 201 GLU A CA 1
ATOM 1576 C C . GLU A 1 201 ? 16.558 7.575 -27.420 1.00 88.25 201 GLU A C 1
ATOM 1578 O O . GLU A 1 201 ? 16.898 6.578 -26.779 1.00 88.25 201 GLU A O 1
ATOM 1583 N N . LYS A 1 202 ? 17.086 8.784 -27.186 1.00 88.12 202 LYS A N 1
ATOM 1584 C CA . LYS A 1 202 ? 18.216 9.009 -26.267 1.00 88.12 202 LYS A CA 1
ATOM 1585 C C . LYS A 1 202 ? 17.951 8.512 -24.836 1.00 88.12 202 LYS A C 1
ATOM 1587 O O . LYS A 1 202 ? 18.857 7.998 -24.191 1.00 88.12 202 LYS A O 1
ATOM 1592 N N . ASN A 1 203 ? 16.708 8.592 -24.362 1.00 88.12 203 ASN A N 1
ATOM 1593 C CA . ASN A 1 203 ? 16.335 8.138 -23.015 1.00 88.12 203 ASN A CA 1
ATOM 1594 C C . ASN A 1 203 ? 16.264 6.602 -22.894 1.00 88.12 203 ASN A C 1
ATOM 1596 O O . ASN A 1 203 ? 16.307 6.056 -21.795 1.00 88.12 203 ASN A O 1
ATOM 1600 N N . PHE A 1 204 ? 16.211 5.881 -24.020 1.00 92.12 204 PHE A N 1
ATOM 1601 C CA . PHE A 1 204 ? 16.023 4.429 -24.062 1.00 92.12 204 PHE A CA 1
ATOM 1602 C C . PHE A 1 204 ? 17.215 3.673 -24.666 1.00 92.12 204 PHE A C 1
ATOM 1604 O O . PHE A 1 204 ? 17.077 2.505 -25.023 1.00 92.12 204 PHE A O 1
ATOM 1611 N N . LEU A 1 205 ? 18.402 4.284 -24.754 1.00 94.44 205 LEU A N 1
ATOM 1612 C CA . LEU A 1 205 ? 19.583 3.640 -25.350 1.00 94.44 205 LEU A CA 1
ATOM 1613 C C . LEU A 1 205 ? 19.995 2.360 -24.602 1.00 94.44 205 LEU A C 1
ATOM 1615 O O . LEU A 1 205 ? 20.152 1.312 -25.231 1.00 94.44 205 LEU A O 1
ATOM 1619 N N . MET A 1 206 ? 20.086 2.414 -23.266 1.00 95.06 206 MET A N 1
ATOM 1620 C CA . MET A 1 206 ? 20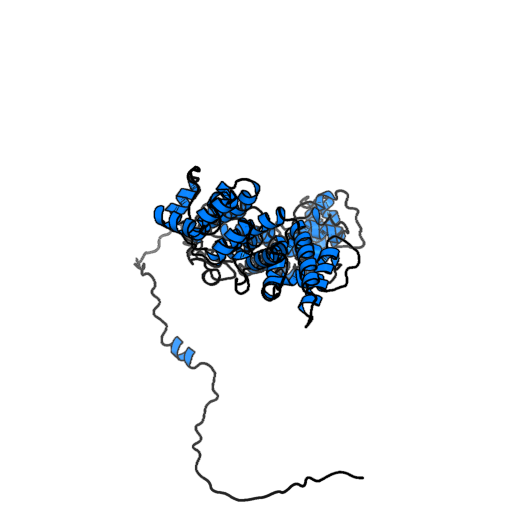.372 1.241 -22.420 1.00 95.06 206 MET A CA 1
ATOM 1621 C C . MET A 1 206 ? 19.322 0.144 -22.615 1.00 95.06 206 MET A C 1
ATOM 1623 O O . MET A 1 206 ? 19.646 -1.012 -22.883 1.00 95.06 206 MET A O 1
ATOM 1627 N N . HIS A 1 207 ? 18.050 0.540 -22.539 1.00 96.12 207 HIS A N 1
ATOM 1628 C CA . HIS A 1 207 ? 16.893 -0.328 -22.718 1.00 96.12 207 HIS A CA 1
ATOM 1629 C C . HIS A 1 207 ? 16.946 -1.047 -24.069 1.00 96.12 207 HIS A C 1
ATOM 1631 O O . HIS A 1 207 ? 16.787 -2.263 -24.129 1.00 96.12 207 HIS A O 1
ATOM 1637 N N . ARG A 1 208 ? 17.252 -0.317 -25.149 1.00 96.31 208 ARG A N 1
ATOM 1638 C CA . ARG A 1 208 ? 17.363 -0.872 -26.498 1.00 96.31 208 ARG A CA 1
ATOM 1639 C C . ARG A 1 208 ? 18.500 -1.885 -26.611 1.00 96.31 208 ARG A C 1
ATOM 1641 O O . ARG A 1 208 ? 18.270 -2.948 -27.176 1.00 96.31 208 ARG A O 1
ATOM 1648 N N . ILE A 1 209 ? 19.688 -1.599 -26.067 1.00 97.62 209 ILE A N 1
ATOM 1649 C CA . ILE A 1 209 ? 20.817 -2.551 -26.068 1.00 97.62 209 ILE A CA 1
ATOM 1650 C C . ILE A 1 209 ? 20.422 -3.845 -25.346 1.00 97.62 209 ILE A C 1
ATOM 1652 O O . ILE A 1 209 ? 20.603 -4.937 -25.886 1.00 97.62 209 ILE A O 1
ATOM 1656 N N . ILE A 1 210 ? 19.823 -3.722 -24.158 1.00 97.56 210 ILE A N 1
ATOM 1657 C CA . ILE A 1 210 ? 19.363 -4.867 -23.363 1.00 97.56 210 ILE A CA 1
ATOM 1658 C C . ILE A 1 210 ? 18.320 -5.675 -24.141 1.00 97.56 210 ILE A C 1
ATOM 1660 O O . ILE A 1 210 ? 18.423 -6.900 -24.220 1.00 97.56 210 ILE A O 1
ATOM 1664 N N . CYS A 1 211 ? 17.345 -5.004 -24.753 1.00 97.50 211 CYS A N 1
ATOM 1665 C CA . CYS A 1 211 ? 16.282 -5.651 -25.512 1.00 97.50 211 CYS A CA 1
ATOM 1666 C C . CYS A 1 211 ? 16.776 -6.323 -26.802 1.00 97.50 211 CYS A C 1
ATOM 1668 O O . CYS A 1 211 ? 16.320 -7.425 -27.100 1.00 97.50 211 CYS A O 1
ATOM 1670 N N . LEU A 1 212 ? 17.743 -5.739 -27.523 1.00 97.75 212 LEU A N 1
ATOM 1671 C CA . LEU A 1 212 ? 18.375 -6.373 -28.690 1.00 97.75 212 LEU A CA 1
ATOM 1672 C C . LEU A 1 212 ? 19.035 -7.700 -28.296 1.00 97.75 212 LEU A C 1
ATOM 1674 O O . LEU A 1 212 ? 18.728 -8.737 -28.884 1.00 97.75 212 LEU A O 1
ATOM 1678 N N . ALA A 1 213 ? 19.843 -7.694 -27.233 1.00 96.94 213 ALA A N 1
ATOM 1679 C CA . ALA A 1 213 ? 20.478 -8.904 -26.715 1.00 96.94 213 ALA A CA 1
ATOM 1680 C C . ALA A 1 213 ? 19.446 -9.962 -26.286 1.00 96.94 213 ALA A C 1
ATOM 1682 O O . ALA A 1 213 ? 19.566 -11.133 -26.642 1.00 96.94 213 ALA A O 1
ATOM 1683 N N . ARG A 1 214 ? 18.376 -9.550 -25.589 1.00 95.25 214 ARG A N 1
ATOM 1684 C CA . ARG A 1 214 ? 17.285 -10.454 -25.179 1.00 95.25 214 ARG A CA 1
ATOM 1685 C C . ARG A 1 214 ? 16.519 -11.057 -26.351 1.00 95.25 214 ARG A C 1
ATOM 1687 O O . ARG A 1 214 ? 16.086 -12.199 -26.253 1.00 95.25 214 ARG A O 1
ATOM 1694 N N . SER A 1 215 ? 16.363 -10.309 -27.442 1.00 95.38 215 SER A N 1
ATOM 1695 C CA . SER A 1 215 ? 15.742 -10.804 -28.677 1.00 95.38 215 SER A CA 1
ATOM 1696 C C . SER A 1 215 ? 16.640 -11.768 -29.468 1.00 95.38 215 SER A C 1
ATOM 1698 O O . SER A 1 215 ? 16.188 -12.373 -30.436 1.00 95.38 215 SER A O 1
ATOM 1700 N N . GLY A 1 216 ? 17.901 -11.939 -29.050 1.00 95.38 216 GLY A N 1
ATOM 1701 C CA . GLY A 1 216 ? 18.888 -12.807 -29.690 1.00 95.38 216 GLY A CA 1
ATOM 1702 C C . GLY A 1 216 ? 19.777 -12.107 -30.720 1.00 95.38 216 GLY A C 1
ATOM 1703 O O . GLY A 1 216 ? 20.699 -12.737 -31.240 1.00 95.38 216 GLY A O 1
ATOM 1704 N N . ASP A 1 217 ? 19.564 -10.816 -30.993 1.00 96.56 217 ASP A N 1
ATOM 1705 C CA . ASP A 1 217 ? 20.405 -10.029 -31.901 1.00 96.56 217 ASP A CA 1
ATOM 1706 C C . ASP A 1 217 ? 21.594 -9.396 -31.159 1.00 96.56 217 ASP A C 1
ATOM 1708 O O . ASP A 1 217 ? 21.704 -8.181 -30.966 1.00 96.56 217 ASP A O 1
ATOM 1712 N N . TRP A 1 218 ? 22.503 -10.262 -30.707 1.00 95.38 218 TRP A N 1
ATOM 1713 C CA . TRP A 1 218 ? 23.716 -9.874 -29.981 1.00 95.38 218 TRP A CA 1
ATOM 1714 C C . TRP A 1 218 ? 24.624 -8.949 -30.800 1.00 95.38 218 TRP A C 1
ATOM 1716 O O . TRP A 1 218 ? 25.221 -8.024 -30.252 1.00 95.38 218 TRP A O 1
ATOM 1726 N N . ASN A 1 219 ? 24.691 -9.158 -32.118 1.00 96.38 219 ASN A N 1
ATOM 1727 C CA . ASN A 1 219 ? 25.494 -8.325 -33.013 1.00 96.38 219 ASN A CA 1
ATOM 1728 C C . ASN A 1 219 ? 24.935 -6.901 -33.089 1.00 96.38 219 ASN A C 1
ATOM 1730 O O . ASN A 1 219 ? 25.703 -5.941 -32.997 1.00 96.38 219 ASN A O 1
ATOM 1734 N N . ALA A 1 220 ? 23.612 -6.746 -33.210 1.00 97.25 220 ALA A N 1
ATOM 1735 C CA . ALA A 1 220 ? 22.990 -5.428 -33.169 1.00 97.25 220 ALA A CA 1
ATOM 1736 C C . ALA A 1 220 ? 23.158 -4.759 -31.800 1.00 97.25 220 ALA A C 1
ATOM 1738 O O . ALA A 1 220 ? 23.399 -3.554 -31.748 1.00 97.25 220 ALA A O 1
ATOM 1739 N N . ALA A 1 221 ? 23.080 -5.515 -30.700 1.00 97.81 221 ALA A N 1
ATOM 1740 C CA . ALA A 1 221 ? 23.299 -4.979 -29.358 1.00 97.81 221 ALA A CA 1
ATOM 1741 C C . ALA A 1 221 ? 24.728 -4.430 -29.182 1.00 97.81 221 ALA A C 1
ATOM 1743 O O . ALA A 1 221 ? 24.902 -3.293 -28.739 1.00 97.81 221 ALA A O 1
ATOM 1744 N N . ALA A 1 222 ? 25.741 -5.196 -29.599 1.00 97.19 222 ALA A N 1
ATOM 1745 C CA . ALA A 1 222 ? 27.142 -4.779 -29.556 1.00 97.19 222 ALA A CA 1
ATOM 1746 C C . ALA A 1 222 ? 27.419 -3.574 -30.472 1.00 97.19 222 ALA A C 1
ATOM 1748 O O . ALA A 1 222 ? 28.104 -2.632 -30.070 1.00 97.19 222 ALA A O 1
ATOM 1749 N N . LEU A 1 223 ? 26.847 -3.562 -31.683 1.00 97.25 223 LEU A N 1
ATOM 1750 C CA . LEU A 1 223 ? 26.966 -2.431 -32.607 1.00 97.25 223 LEU A CA 1
ATOM 1751 C C . LEU A 1 223 ? 26.317 -1.163 -32.039 1.00 97.25 223 LEU A C 1
ATOM 1753 O O . LEU A 1 223 ? 26.891 -0.077 -32.149 1.00 97.25 223 LEU A O 1
ATOM 1757 N N . ALA A 1 224 ? 25.137 -1.292 -31.428 1.00 96.88 224 ALA A N 1
ATOM 1758 C CA . ALA A 1 224 ? 24.439 -0.186 -30.787 1.00 96.88 224 ALA A CA 1
ATOM 1759 C C . ALA A 1 224 ? 25.281 0.399 -29.645 1.00 96.88 224 ALA A C 1
ATOM 1761 O O . ALA A 1 224 ? 25.509 1.607 -29.627 1.00 96.88 224 ALA A O 1
ATOM 1762 N N . LEU A 1 225 ? 25.819 -0.453 -28.764 1.00 97.56 225 LEU A N 1
ATOM 1763 C CA . LEU A 1 225 ? 26.725 -0.036 -27.692 1.00 97.56 225 LEU A CA 1
ATOM 1764 C C . LEU A 1 225 ? 27.943 0.718 -28.239 1.00 97.56 225 LEU A C 1
ATOM 1766 O O . LEU A 1 225 ? 28.171 1.860 -27.854 1.00 97.56 225 LEU A O 1
ATOM 1770 N N . ALA A 1 226 ? 28.671 0.132 -29.194 1.00 96.75 226 ALA A N 1
ATOM 1771 C CA . ALA A 1 226 ? 29.853 0.765 -29.780 1.00 96.75 226 ALA A CA 1
ATOM 1772 C C . ALA A 1 226 ? 29.531 2.125 -30.427 1.00 96.75 226 ALA A C 1
ATOM 1774 O O . ALA A 1 226 ? 30.307 3.077 -30.310 1.00 96.75 226 ALA A O 1
ATOM 1775 N N . THR A 1 227 ? 28.374 2.231 -31.087 1.00 96.38 227 THR A N 1
ATOM 1776 C CA . THR A 1 227 ? 27.917 3.470 -31.727 1.00 96.38 227 THR A CA 1
ATOM 1777 C C . THR A 1 227 ? 27.622 4.548 -30.687 1.00 96.38 227 THR A C 1
ATOM 1779 O O . THR A 1 227 ? 28.155 5.652 -30.796 1.00 96.38 227 THR A O 1
ATOM 1782 N N . TYR A 1 228 ? 26.819 4.235 -29.666 1.00 96.12 228 TYR A N 1
ATOM 1783 C CA . TYR A 1 228 ? 26.421 5.202 -28.638 1.00 96.12 228 TYR A CA 1
ATOM 1784 C C . TYR A 1 228 ? 27.593 5.631 -27.747 1.00 96.12 228 TYR A C 1
ATOM 1786 O O . TYR A 1 228 ? 27.703 6.815 -27.425 1.00 96.12 228 TYR A O 1
ATOM 1794 N N . SER A 1 229 ? 28.517 4.718 -27.425 1.00 95.62 229 SER A N 1
ATOM 1795 C CA . SER A 1 229 ? 29.775 5.056 -26.748 1.00 95.62 229 SER A CA 1
ATOM 1796 C C . SER A 1 229 ? 30.633 6.009 -27.587 1.00 95.62 229 SER A C 1
ATOM 1798 O O . SER A 1 229 ? 31.148 7.002 -27.076 1.00 95.62 229 SER A O 1
ATOM 1800 N N . SER A 1 230 ? 30.764 5.754 -28.897 1.00 95.81 230 SER A N 1
ATOM 1801 C CA . SER A 1 230 ? 31.629 6.551 -29.784 1.00 95.81 230 SER A CA 1
ATOM 1802 C C . SER A 1 230 ? 31.162 8.000 -29.949 1.00 95.81 230 SER A C 1
ATOM 1804 O O . SER A 1 230 ? 31.992 8.891 -30.131 1.00 95.81 230 SER A O 1
ATOM 1806 N N . ILE A 1 231 ? 29.850 8.247 -29.884 1.00 94.62 231 ILE A N 1
ATOM 1807 C CA . ILE A 1 231 ? 29.264 9.598 -29.949 1.00 94.62 231 ILE A CA 1
ATOM 1808 C C . ILE A 1 231 ? 29.096 10.254 -28.569 1.00 94.62 231 ILE A C 1
ATOM 1810 O O . ILE A 1 231 ? 28.675 11.406 -28.494 1.00 94.62 231 ILE A O 1
ATOM 1814 N N . GLY A 1 232 ? 29.453 9.552 -27.488 1.00 93.12 232 GLY A N 1
ATOM 1815 C CA . GLY A 1 232 ? 29.420 10.068 -26.119 1.00 93.12 232 GLY A CA 1
ATOM 1816 C C . GLY A 1 232 ? 28.040 10.077 -25.455 1.00 93.12 232 GLY A C 1
ATOM 1817 O O . GLY A 1 232 ? 27.874 10.748 -24.440 1.00 93.12 232 GLY A O 1
ATOM 1818 N N . ASP A 1 233 ? 27.057 9.354 -26.001 1.00 94.25 233 ASP A N 1
ATOM 1819 C CA . ASP A 1 233 ? 25.729 9.209 -25.385 1.00 94.25 233 ASP A CA 1
ATOM 1820 C C . ASP A 1 233 ? 25.705 8.148 -24.268 1.00 94.25 233 ASP A C 1
ATOM 1822 O O . ASP A 1 233 ? 24.784 8.136 -23.453 1.00 94.25 233 ASP A O 1
ATOM 1826 N N . ILE A 1 234 ? 26.721 7.280 -24.209 1.00 93.25 234 ILE A N 1
ATOM 1827 C CA . ILE A 1 234 ? 26.982 6.347 -23.107 1.00 93.25 234 ILE A CA 1
ATOM 1828 C C . ILE A 1 234 ? 28.362 6.668 -22.525 1.00 93.25 234 ILE A C 1
ATOM 1830 O O . ILE A 1 234 ? 29.356 6.688 -23.253 1.00 93.25 234 ILE A O 1
ATOM 1834 N N . ASP A 1 235 ? 28.430 6.938 -21.219 1.00 91.25 235 ASP A N 1
ATOM 1835 C CA . ASP A 1 235 ? 29.701 7.173 -20.531 1.00 91.25 235 ASP A CA 1
ATOM 1836 C C . ASP A 1 235 ? 30.454 5.867 -20.219 1.00 91.25 235 ASP A C 1
ATOM 1838 O O . ASP A 1 235 ? 29.924 4.764 -20.321 1.00 91.25 235 ASP A O 1
ATOM 1842 N N . LYS A 1 236 ? 31.716 5.992 -19.794 1.00 90.81 236 LYS A N 1
ATOM 1843 C CA . LYS A 1 236 ? 32.618 4.850 -19.576 1.00 90.81 236 LYS A CA 1
ATOM 1844 C C . LYS A 1 236 ? 32.192 3.897 -18.455 1.00 90.81 236 LYS A C 1
ATOM 1846 O O . LYS A 1 236 ? 32.578 2.731 -18.497 1.00 90.81 236 LYS A O 1
ATOM 1851 N N . ASN A 1 237 ? 31.504 4.372 -17.418 1.00 89.12 237 ASN A N 1
ATOM 1852 C CA . ASN A 1 237 ? 31.043 3.502 -16.334 1.00 89.12 237 ASN A CA 1
ATOM 1853 C C . ASN A 1 237 ? 29.832 2.697 -16.800 1.00 89.12 237 ASN A C 1
ATOM 1855 O O . ASN A 1 237 ? 29.804 1.479 -16.623 1.00 89.12 237 ASN A O 1
ATOM 1859 N N . LEU A 1 238 ? 28.885 3.361 -17.464 1.00 91.75 238 LEU A N 1
ATOM 1860 C CA . LEU A 1 238 ? 27.723 2.699 -18.039 1.00 91.75 238 LEU A CA 1
ATOM 1861 C C . LEU A 1 238 ? 28.109 1.720 -19.161 1.00 91.75 238 LEU A C 1
ATOM 1863 O O . LEU A 1 238 ? 27.574 0.616 -19.236 1.00 91.75 238 LEU A O 1
ATOM 1867 N N . GLU A 1 239 ? 29.084 2.082 -19.996 1.00 94.69 239 GLU A N 1
ATOM 1868 C CA . GLU A 1 239 ? 29.641 1.200 -21.023 1.00 94.69 239 GLU A CA 1
ATOM 1869 C C . GLU A 1 239 ? 30.160 -0.110 -20.416 1.00 94.69 239 GLU A C 1
ATOM 1871 O O . GLU A 1 239 ? 29.849 -1.180 -20.928 1.00 94.69 239 GLU A O 1
ATOM 1876 N N . ARG A 1 240 ? 30.889 -0.054 -19.292 1.00 93.81 240 ARG A N 1
ATOM 1877 C CA . ARG A 1 240 ? 31.397 -1.259 -18.610 1.00 93.81 240 ARG A CA 1
ATOM 1878 C C . ARG A 1 240 ? 30.275 -2.176 -18.129 1.00 93.81 240 ARG A C 1
ATOM 1880 O O . ARG A 1 240 ? 30.362 -3.382 -18.338 1.00 93.81 240 ARG A O 1
ATOM 1887 N N . LEU A 1 241 ? 29.221 -1.612 -17.537 1.00 94.19 241 LEU A N 1
ATOM 1888 C CA . LEU A 1 241 ? 28.040 -2.370 -17.111 1.00 94.19 241 LEU A CA 1
ATOM 1889 C C . LEU A 1 241 ? 27.360 -3.074 -18.297 1.00 94.19 241 LEU A C 1
ATOM 1891 O O . LEU A 1 241 ? 26.979 -4.239 -18.199 1.00 94.19 241 LEU A O 1
ATOM 1895 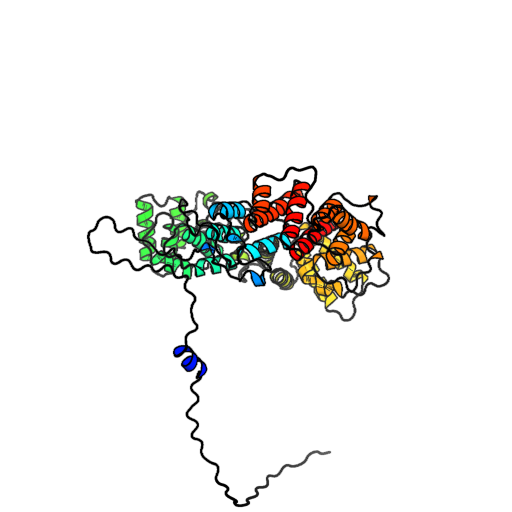N N . LEU A 1 242 ? 27.232 -2.382 -19.431 1.00 96.19 242 LEU A N 1
ATOM 1896 C CA . LEU A 1 242 ? 26.637 -2.943 -20.645 1.00 96.19 242 LEU A CA 1
ATOM 1897 C C . LEU A 1 242 ? 27.537 -3.992 -21.309 1.00 96.19 242 LEU A C 1
ATOM 1899 O O . LEU A 1 242 ? 27.017 -4.988 -21.804 1.00 96.19 242 LEU A O 1
ATOM 1903 N N . ILE A 1 243 ? 28.864 -3.823 -21.285 1.00 95.69 243 ILE A N 1
ATOM 1904 C CA . ILE A 1 243 ? 29.800 -4.857 -21.749 1.00 95.69 243 ILE A CA 1
ATOM 1905 C C . ILE A 1 243 ? 29.668 -6.110 -20.883 1.00 95.69 243 ILE A C 1
ATOM 1907 O O . ILE A 1 243 ? 29.473 -7.179 -21.443 1.00 95.69 243 ILE A O 1
ATOM 1911 N N . ASN A 1 244 ? 29.680 -5.987 -19.551 1.00 93.88 244 ASN A N 1
ATOM 1912 C CA . ASN A 1 244 ? 29.497 -7.135 -18.650 1.00 93.88 244 ASN A CA 1
ATOM 1913 C C . ASN A 1 244 ? 28.163 -7.859 -18.886 1.00 93.88 244 ASN A C 1
ATOM 1915 O O . ASN A 1 244 ? 28.073 -9.074 -18.729 1.00 93.88 244 ASN A O 1
ATOM 1919 N N . TYR A 1 245 ? 27.118 -7.119 -19.265 1.00 94.81 245 TYR A N 1
ATOM 1920 C CA . TYR A 1 245 ? 25.829 -7.699 -19.632 1.00 94.81 245 TYR A CA 1
ATOM 1921 C C . TYR A 1 245 ? 25.869 -8.456 -20.974 1.00 94.81 245 TYR A C 1
ATOM 1923 O O . TYR A 1 245 ? 25.231 -9.502 -21.098 1.00 94.81 245 TYR A O 1
ATOM 1931 N N . LEU A 1 246 ? 26.584 -7.939 -21.981 1.00 95.31 246 LEU A N 1
ATOM 1932 C CA . LEU A 1 246 ? 26.687 -8.562 -23.309 1.00 95.31 246 LEU A CA 1
ATOM 1933 C C . LEU A 1 246 ? 27.694 -9.718 -23.359 1.00 95.31 246 LEU A C 1
ATOM 1935 O O . LEU A 1 246 ? 27.490 -10.669 -24.111 1.00 95.31 246 LEU A O 1
ATOM 1939 N N . ASP A 1 247 ? 28.763 -9.627 -22.574 1.00 91.25 247 ASP A N 1
ATOM 1940 C CA . ASP A 1 247 ? 29.844 -10.598 -22.492 1.00 91.25 247 ASP A CA 1
ATOM 1941 C C . ASP A 1 247 ? 30.218 -10.852 -21.026 1.00 91.25 247 ASP A C 1
ATOM 1943 O O . ASP A 1 247 ? 30.965 -10.101 -20.398 1.00 91.25 247 ASP A O 1
ATOM 1947 N N . HIS A 1 248 ? 29.693 -11.952 -20.487 1.00 78.62 248 HIS A N 1
ATOM 1948 C CA . HIS A 1 248 ? 29.967 -12.376 -19.116 1.00 78.62 248 HIS A CA 1
ATOM 1949 C C . HIS A 1 248 ? 31.444 -12.714 -18.846 1.00 78.62 248 HIS A C 1
ATOM 1951 O O . HIS A 1 248 ? 31.839 -12.707 -17.685 1.00 78.62 248 HIS A O 1
ATOM 1957 N N . GLU A 1 249 ? 32.260 -12.994 -19.872 1.00 87.38 249 GLU A N 1
ATOM 1958 C CA . GLU A 1 249 ? 33.693 -13.278 -19.701 1.00 87.38 249 GLU A CA 1
ATOM 1959 C C . GLU A 1 249 ? 34.527 -11.997 -19.564 1.00 87.38 249 GLU A C 1
ATOM 1961 O O . GLU A 1 249 ? 35.689 -12.053 -19.158 1.00 87.38 249 GLU A O 1
ATOM 1966 N N . ALA A 1 250 ? 33.952 -10.834 -19.887 1.00 86.88 250 ALA A N 1
ATOM 1967 C CA . ALA A 1 250 ? 34.670 -9.568 -19.836 1.00 86.88 250 ALA A CA 1
ATOM 1968 C C . ALA A 1 250 ? 35.032 -9.151 -18.399 1.00 86.88 250 ALA A C 1
ATOM 1970 O O . ALA A 1 250 ? 36.070 -8.515 -18.211 1.00 86.88 250 ALA A O 1
ATOM 1971 N N . GLU A 1 251 ? 34.179 -9.488 -17.417 1.00 84.44 251 GLU A N 1
ATOM 1972 C CA . GLU A 1 251 ? 34.336 -9.212 -15.974 1.00 84.44 251 GLU A CA 1
ATOM 1973 C C . GLU A 1 251 ? 34.959 -7.830 -15.673 1.00 84.44 251 GLU A C 1
ATOM 1975 O O . GLU A 1 251 ? 35.862 -7.678 -14.844 1.00 84.44 251 GLU A O 1
ATOM 1980 N N . LEU A 1 252 ? 34.502 -6.787 -16.376 1.00 88.06 252 LEU A N 1
ATOM 1981 C CA . LEU A 1 252 ? 35.072 -5.453 -16.256 1.00 88.06 252 LEU A CA 1
ATOM 1982 C C . LEU A 1 252 ? 34.752 -4.868 -14.882 1.00 88.06 252 LEU A C 1
ATOM 1984 O O . LEU A 1 252 ? 33.592 -4.711 -14.504 1.00 88.06 252 LEU A O 1
ATOM 1988 N N . GLU A 1 253 ? 35.800 -4.462 -14.170 1.00 87.19 253 GLU A N 1
ATOM 1989 C CA . GLU A 1 253 ? 35.693 -3.782 -12.879 1.00 87.19 253 GLU A CA 1
ATOM 1990 C C . GLU A 1 253 ? 34.860 -2.491 -12.994 1.00 87.19 253 GLU A C 1
ATOM 1992 O O . GLU A 1 253 ? 35.153 -1.621 -13.821 1.00 87.19 253 GLU A O 1
ATOM 1997 N N . ILE A 1 254 ? 33.849 -2.314 -12.143 1.00 87.00 254 ILE A N 1
ATOM 1998 C CA . ILE A 1 254 ? 33.048 -1.084 -12.100 1.00 87.00 254 ILE A CA 1
ATOM 1999 C C . ILE A 1 254 ? 33.680 -0.126 -11.092 1.00 87.00 254 ILE A C 1
ATOM 2001 O O . ILE A 1 254 ? 33.687 -0.374 -9.895 1.00 87.00 254 ILE A O 1
ATOM 2005 N N . LYS A 1 255 ? 34.246 0.981 -11.585 1.00 81.31 255 LYS A N 1
ATOM 2006 C CA . LYS A 1 255 ? 35.029 1.913 -10.753 1.00 81.31 255 LYS A CA 1
ATOM 2007 C C . LYS A 1 255 ? 34.181 2.816 -9.864 1.00 81.31 255 LYS A C 1
ATOM 2009 O O . LYS A 1 255 ? 34.672 3.273 -8.839 1.00 81.31 255 LYS A O 1
ATOM 2014 N N . ASN A 1 256 ? 32.963 3.131 -10.298 1.00 81.62 256 ASN A N 1
ATOM 2015 C CA . ASN A 1 256 ? 32.026 3.949 -9.543 1.00 81.62 256 ASN A CA 1
ATOM 2016 C C . ASN A 1 256 ? 30.778 3.126 -9.223 1.00 81.62 256 ASN A C 1
ATOM 2018 O O . ASN A 1 256 ? 29.849 3.094 -10.024 1.00 81.62 256 ASN A O 1
ATOM 2022 N N . GLU A 1 257 ? 30.767 2.459 -8.072 1.00 78.88 257 GLU A N 1
ATOM 2023 C CA . GLU A 1 257 ? 29.611 1.674 -7.619 1.00 78.88 257 GLU A CA 1
ATOM 2024 C C . GLU A 1 257 ? 28.416 2.559 -7.220 1.00 78.88 257 GLU A C 1
ATOM 2026 O O . GLU A 1 257 ? 27.294 2.064 -7.155 1.00 78.88 257 GLU A O 1
ATOM 2031 N N . GLU A 1 258 ? 28.608 3.875 -7.035 1.00 81.12 258 GLU A N 1
ATOM 2032 C CA . GLU A 1 258 ? 27.515 4.810 -6.720 1.00 81.12 258 GLU A CA 1
ATOM 2033 C C . GLU A 1 258 ? 26.474 4.889 -7.847 1.00 81.12 258 GLU A C 1
ATOM 2035 O O . GLU A 1 258 ? 25.312 5.179 -7.574 1.00 81.12 258 GLU A O 1
ATOM 2040 N N . ILE A 1 259 ? 26.841 4.544 -9.091 1.00 81.75 259 ILE A N 1
ATOM 2041 C CA . ILE A 1 259 ? 25.887 4.435 -10.212 1.00 81.75 259 ILE A CA 1
ATOM 2042 C C . ILE A 1 259 ? 24.778 3.409 -9.926 1.00 81.75 259 ILE A C 1
ATOM 2044 O O . ILE A 1 259 ? 23.665 3.526 -10.427 1.00 81.75 259 ILE A O 1
ATOM 2048 N N . CYS A 1 260 ? 25.060 2.406 -9.087 1.00 78.81 260 CYS A N 1
ATOM 2049 C CA . CYS A 1 260 ? 24.101 1.378 -8.692 1.00 78.81 260 CYS A CA 1
ATOM 2050 C C . CYS A 1 260 ? 23.132 1.852 -7.600 1.00 78.81 260 CYS A C 1
ATOM 2052 O O . CYS A 1 260 ? 22.186 1.134 -7.282 1.00 78.81 260 CYS A O 1
ATOM 2054 N N . LEU A 1 261 ? 23.374 3.029 -7.018 1.00 71.62 261 LEU A N 1
ATOM 2055 C CA . LEU A 1 261 ? 22.483 3.689 -6.064 1.00 71.62 261 LEU A CA 1
ATOM 2056 C C . LEU A 1 261 ? 21.554 4.696 -6.749 1.00 71.62 261 LEU A C 1
ATOM 2058 O O . LEU A 1 261 ? 20.655 5.232 -6.102 1.00 71.62 261 LEU A O 1
ATOM 2062 N N . GLU A 1 262 ? 21.742 4.956 -8.045 1.00 73.94 262 GLU A N 1
ATOM 2063 C CA . GLU A 1 262 ? 20.779 5.731 -8.815 1.00 73.94 262 GLU A CA 1
ATOM 2064 C C . GLU A 1 262 ? 19.430 5.000 -8.830 1.00 73.94 262 GLU A C 1
ATOM 2066 O O . GLU A 1 262 ? 19.350 3.801 -9.105 1.00 73.94 262 GLU A O 1
ATOM 2071 N N . GLU A 1 263 ? 18.342 5.727 -8.565 1.00 73.62 263 GLU A N 1
ATOM 2072 C CA . GLU A 1 263 ? 16.981 5.177 -8.486 1.00 73.62 263 GLU A CA 1
ATOM 2073 C C . GLU A 1 263 ? 16.399 4.795 -9.869 1.00 73.62 263 GLU A C 1
ATOM 2075 O O . GLU A 1 263 ? 15.195 4.891 -10.099 1.00 73.62 263 GLU A O 1
ATOM 2080 N N . GLN A 1 264 ? 17.240 4.354 -10.813 1.00 87.25 264 GLN A N 1
ATOM 2081 C CA . GLN A 1 264 ? 16.839 3.871 -12.133 1.00 87.25 264 GLN A CA 1
ATOM 2082 C C . GLN A 1 264 ? 16.840 2.336 -12.180 1.00 87.25 264 GLN A C 1
ATOM 2084 O O . GLN A 1 264 ? 17.902 1.710 -12.093 1.00 87.25 264 GLN A O 1
ATOM 2089 N N . PRO A 1 265 ? 15.681 1.688 -12.399 1.00 90.00 265 PRO A N 1
ATOM 2090 C CA . PRO A 1 265 ? 15.593 0.234 -12.398 1.00 90.00 265 PRO A CA 1
ATOM 2091 C C . PRO A 1 265 ? 16.495 -0.508 -13.381 1.00 90.00 265 PRO A C 1
ATOM 2093 O O . PRO A 1 265 ? 16.991 -1.591 -13.066 1.00 90.00 265 PRO A O 1
ATOM 2096 N N . VAL A 1 266 ? 16.759 0.092 -14.540 1.00 92.44 266 VAL A N 1
ATOM 2097 C CA . VAL A 1 266 ? 17.685 -0.454 -15.538 1.00 92.44 266 VAL A CA 1
ATOM 2098 C C . VAL A 1 266 ? 19.133 -0.512 -15.038 1.00 92.44 266 VAL A C 1
ATOM 2100 O O . VAL A 1 266 ? 19.829 -1.485 -15.324 1.00 92.44 266 VAL A O 1
ATOM 2103 N N . LEU A 1 267 ? 19.579 0.466 -14.244 1.00 90.94 267 LEU A N 1
ATOM 2104 C CA . LEU A 1 267 ? 20.943 0.500 -13.711 1.00 90.94 267 LEU A CA 1
ATOM 2105 C C . LEU A 1 267 ? 21.137 -0.565 -12.639 1.00 90.94 267 LEU A C 1
ATOM 2107 O O . LEU A 1 267 ? 22.068 -1.360 -12.730 1.00 90.94 267 LEU A O 1
ATOM 2111 N N . VAL A 1 268 ? 20.209 -0.670 -11.686 1.00 87.69 268 VAL A N 1
ATOM 2112 C CA . VAL A 1 268 ? 20.257 -1.727 -10.662 1.00 87.69 268 VAL A CA 1
ATOM 2113 C C . VAL A 1 268 ? 20.193 -3.118 -11.302 1.00 87.69 268 VAL A C 1
ATOM 2115 O O . VAL A 1 268 ? 20.880 -4.032 -10.852 1.00 87.69 268 VAL A O 1
ATOM 2118 N N . TYR A 1 269 ? 19.416 -3.288 -12.378 1.00 90.56 269 TYR A N 1
ATOM 2119 C CA . TYR A 1 269 ? 19.397 -4.530 -13.154 1.00 90.56 269 TYR A CA 1
ATOM 2120 C C . TYR A 1 269 ? 20.778 -4.864 -13.743 1.00 90.56 269 TYR A C 1
ATOM 2122 O O . TYR A 1 269 ? 21.229 -6.001 -13.611 1.00 90.56 269 TYR A O 1
ATOM 2130 N N . LEU A 1 270 ? 21.466 -3.891 -14.351 1.00 92.50 270 LEU A N 1
ATOM 2131 C CA . LEU A 1 270 ? 22.816 -4.077 -14.897 1.00 92.50 270 LEU A CA 1
ATOM 2132 C C . LEU A 1 270 ? 23.868 -4.329 -13.804 1.00 92.50 270 LEU A C 1
ATOM 2134 O O . LEU A 1 270 ? 24.757 -5.164 -13.980 1.00 92.50 270 LEU A O 1
ATOM 2138 N N . CYS A 1 271 ? 23.746 -3.656 -12.660 1.00 90.00 271 CYS A N 1
ATOM 2139 C CA . CYS A 1 271 ? 24.615 -3.868 -11.508 1.00 90.00 271 CYS A CA 1
ATOM 2140 C C . CYS A 1 271 ? 24.455 -5.279 -10.926 1.00 90.00 271 CYS A C 1
ATOM 2142 O O . CYS A 1 271 ? 25.460 -5.960 -10.729 1.00 90.00 271 CYS A O 1
ATOM 2144 N N . ASP A 1 272 ? 23.217 -5.769 -10.752 1.00 86.50 272 ASP A N 1
ATOM 2145 C CA . ASP A 1 272 ? 22.940 -7.147 -10.305 1.00 86.50 272 ASP A CA 1
ATOM 2146 C C . ASP A 1 272 ? 23.554 -8.171 -11.279 1.00 86.50 272 ASP A C 1
ATOM 2148 O O . ASP A 1 272 ? 24.124 -9.171 -10.844 1.00 86.50 272 ASP A O 1
ATOM 2152 N N . PHE A 1 273 ? 23.523 -7.893 -12.592 1.00 87.50 273 PHE A N 1
ATOM 2153 C CA . PHE A 1 273 ? 24.225 -8.690 -13.611 1.00 87.50 273 PHE A CA 1
ATOM 2154 C C . PHE A 1 273 ? 25.750 -8.666 -13.461 1.00 87.50 273 PHE A C 1
ATOM 2156 O O . PHE A 1 273 ? 26.397 -9.688 -13.666 1.00 87.50 273 PHE A O 1
ATOM 2163 N N . SER A 1 274 ? 26.314 -7.526 -13.065 1.00 89.56 274 SER A N 1
ATOM 2164 C CA . SER A 1 274 ? 27.749 -7.361 -12.798 1.00 89.56 274 SER A CA 1
ATOM 2165 C C . SER A 1 274 ? 28.162 -7.847 -11.399 1.00 89.56 274 SER A C 1
ATOM 2167 O O . SER A 1 274 ? 29.290 -7.615 -10.978 1.00 89.56 274 SER A O 1
ATOM 2169 N N . GLY A 1 275 ? 27.258 -8.495 -10.652 1.00 86.88 275 GLY A N 1
ATOM 2170 C CA . GLY A 1 275 ? 27.515 -8.995 -9.299 1.00 86.88 275 GLY A CA 1
ATOM 2171 C C . GLY A 1 275 ? 27.550 -7.914 -8.211 1.00 86.88 275 GLY A C 1
ATOM 2172 O O . GLY A 1 275 ? 27.867 -8.218 -7.061 1.00 86.88 275 GLY A O 1
ATOM 2173 N N . ILE A 1 276 ? 27.190 -6.673 -8.546 1.00 86.38 276 ILE A N 1
ATOM 2174 C CA . ILE A 1 276 ? 27.134 -5.537 -7.624 1.00 86.38 276 ILE A CA 1
ATOM 2175 C C . ILE A 1 276 ? 25.689 -5.370 -7.185 1.00 86.38 276 ILE A C 1
ATOM 2177 O O . ILE A 1 276 ? 24.825 -4.957 -7.958 1.00 86.38 276 ILE A O 1
ATOM 2181 N N . ARG A 1 277 ? 25.410 -5.690 -5.924 1.00 77.75 277 ARG A N 1
ATOM 2182 C CA . ARG A 1 277 ? 24.060 -5.575 -5.384 1.00 77.75 277 ARG A CA 1
ATOM 2183 C C . ARG A 1 277 ? 24.028 -4.608 -4.206 1.00 77.75 277 ARG A C 1
ATOM 2185 O O . ARG A 1 277 ? 24.550 -4.962 -3.146 1.00 77.75 277 ARG A O 1
ATOM 2192 N N . PRO A 1 278 ? 23.374 -3.443 -4.358 1.00 75.00 278 PRO A N 1
ATOM 2193 C CA . PRO A 1 278 ? 23.145 -2.546 -3.240 1.00 75.00 278 PRO A CA 1
ATOM 2194 C C . PRO A 1 278 ? 22.383 -3.249 -2.106 1.00 75.00 278 PRO A C 1
ATOM 2196 O O . PRO A 1 278 ? 21.570 -4.149 -2.370 1.00 75.00 278 PRO A O 1
ATOM 2199 N N . PRO A 1 279 ? 22.618 -2.862 -0.844 1.00 81.19 279 PRO A N 1
ATOM 2200 C CA . PRO A 1 279 ? 21.841 -3.355 0.282 1.00 81.19 279 PRO A CA 1
ATOM 2201 C C . PRO A 1 279 ? 20.335 -3.121 0.082 1.00 81.19 279 PRO A C 1
ATOM 2203 O O . PRO A 1 279 ? 19.904 -2.032 -0.286 1.00 81.19 279 PRO A O 1
ATOM 2206 N N . ASP A 1 280 ? 19.508 -4.133 0.374 1.00 82.88 280 ASP A N 1
ATOM 2207 C CA . ASP A 1 280 ? 18.045 -4.060 0.193 1.00 82.88 280 ASP A CA 1
ATOM 2208 C C . ASP A 1 280 ? 17.399 -2.878 0.963 1.00 82.88 280 ASP A C 1
ATOM 2210 O O . ASP A 1 280 ? 16.330 -2.413 0.586 1.00 82.88 280 ASP A O 1
ATOM 2214 N N . ASN A 1 281 ? 18.022 -2.396 2.046 1.00 81.12 281 ASN A N 1
ATOM 2215 C CA . ASN A 1 281 ? 17.552 -1.263 2.855 1.00 81.12 281 ASN A CA 1
ATOM 2216 C C . ASN A 1 281 ? 17.887 0.119 2.267 1.00 81.12 281 ASN A C 1
ATOM 2218 O O . ASN A 1 281 ? 17.409 1.117 2.801 1.00 81.12 281 ASN A O 1
ATOM 2222 N N . GLU A 1 282 ? 18.716 0.179 1.228 1.00 78.12 282 GLU A N 1
ATOM 2223 C CA . GLU A 1 282 ? 19.101 1.415 0.533 1.00 78.12 282 GLU A CA 1
ATOM 2224 C C . GLU A 1 282 ? 18.330 1.598 -0.781 1.00 78.12 282 GLU A C 1
ATOM 2226 O O . GLU A 1 282 ? 18.364 2.672 -1.372 1.00 78.12 282 GLU A O 1
ATOM 2231 N N . LEU A 1 283 ? 17.599 0.569 -1.224 1.00 79.88 283 LEU A N 1
ATOM 2232 C CA . LEU A 1 283 ? 16.856 0.586 -2.478 1.00 79.88 283 LEU A CA 1
ATOM 2233 C C . LEU A 1 283 ? 15.379 0.965 -2.277 1.00 79.88 283 LEU A C 1
ATOM 2235 O O . LEU A 1 283 ? 14.750 0.544 -1.299 1.00 79.88 283 LEU A O 1
ATOM 2239 N N . PRO A 1 284 ? 14.769 1.679 -3.243 1.00 83.25 284 PRO A N 1
ATOM 2240 C CA . PRO A 1 284 ? 13.323 1.858 -3.296 1.00 83.25 284 PRO A CA 1
ATOM 2241 C C . PRO A 1 284 ? 12.557 0.525 -3.267 1.00 83.25 284 PRO A C 1
ATOM 2243 O O . PRO A 1 284 ? 13.010 -0.498 -3.783 1.00 83.25 284 PRO A O 1
ATOM 2246 N N . LEU A 1 285 ? 11.336 0.542 -2.723 1.00 87.62 285 LEU A N 1
ATOM 2247 C CA . LEU A 1 285 ? 10.529 -0.664 -2.483 1.00 87.62 285 LEU A CA 1
ATOM 2248 C C . LEU A 1 285 ? 10.344 -1.553 -3.729 1.00 87.62 285 LEU A C 1
ATOM 2250 O O . LEU A 1 285 ? 10.359 -2.778 -3.613 1.00 87.62 285 LEU A O 1
ATOM 2254 N N . GLY A 1 286 ? 10.206 -0.956 -4.919 1.00 85.94 286 GLY A N 1
ATOM 2255 C CA . GLY A 1 286 ? 10.031 -1.691 -6.178 1.00 85.94 286 GLY A CA 1
ATOM 2256 C C . GLY A 1 286 ? 11.149 -2.702 -6.467 1.00 85.94 286 GLY A C 1
ATOM 2257 O O . GLY A 1 286 ? 10.881 -3.782 -6.992 1.00 85.94 286 GLY A O 1
ATOM 2258 N N . PHE A 1 287 ? 12.381 -2.428 -6.029 1.00 84.50 287 PHE A N 1
ATOM 2259 C CA . PHE A 1 287 ? 13.530 -3.316 -6.233 1.00 84.50 287 PHE A CA 1
ATOM 2260 C C . PHE A 1 287 ? 13.459 -4.615 -5.435 1.00 84.50 287 PHE A C 1
ATOM 2262 O O . PHE A 1 287 ? 14.044 -5.632 -5.825 1.00 84.50 287 PHE A O 1
ATOM 2269 N N . LEU A 1 288 ? 12.686 -4.626 -4.348 1.00 90.00 288 LEU A N 1
ATOM 2270 C CA . LEU A 1 288 ? 12.460 -5.830 -3.560 1.00 90.00 288 LEU A CA 1
ATOM 2271 C C . LEU A 1 288 ? 11.555 -6.837 -4.285 1.00 90.00 288 LEU A C 1
ATOM 2273 O O . LEU A 1 288 ? 11.401 -7.957 -3.804 1.00 90.00 288 LEU A O 1
ATOM 2277 N N . TYR A 1 289 ? 10.967 -6.510 -5.441 1.00 92.50 289 TYR A N 1
ATOM 2278 C CA . TYR A 1 289 ? 10.020 -7.406 -6.115 1.00 92.50 289 TYR A CA 1
ATOM 2279 C C . TYR A 1 289 ? 10.665 -8.749 -6.477 1.00 92.50 289 TYR A C 1
ATOM 2281 O O . TYR A 1 289 ? 10.134 -9.820 -6.177 1.00 92.50 289 TYR A O 1
ATOM 2289 N N . THR A 1 290 ? 11.889 -8.723 -7.008 1.00 89.69 290 THR A N 1
ATOM 2290 C CA . THR A 1 290 ? 12.626 -9.950 -7.359 1.00 89.69 290 THR A CA 1
ATOM 2291 C C . THR A 1 290 ? 13.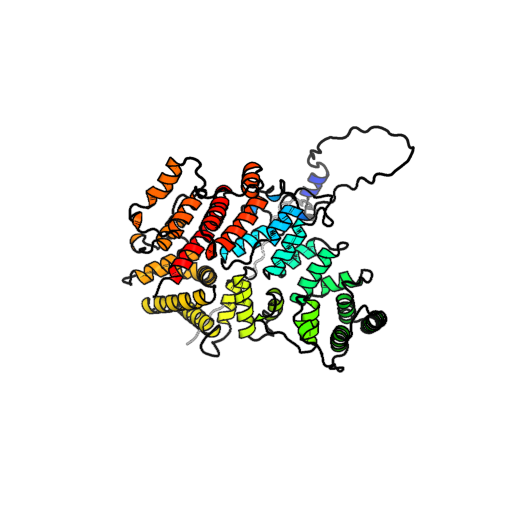002 -10.803 -6.142 1.00 89.69 290 THR A C 1
ATOM 2293 O O . THR A 1 290 ? 13.293 -11.994 -6.286 1.00 89.69 290 THR A O 1
ATOM 2296 N N . ASN A 1 291 ? 12.950 -10.234 -4.931 1.00 92.12 291 ASN A N 1
ATOM 2297 C CA . ASN A 1 291 ? 13.152 -10.964 -3.683 1.00 92.12 291 ASN A CA 1
ATOM 2298 C C . ASN A 1 291 ? 11.970 -11.869 -3.308 1.00 92.12 291 ASN A C 1
ATOM 2300 O O . ASN A 1 291 ? 12.150 -12.757 -2.476 1.00 92.12 291 ASN A O 1
ATOM 2304 N N . LEU A 1 292 ? 10.800 -11.711 -3.940 1.00 92.81 292 LEU A N 1
ATOM 2305 C CA . LEU A 1 292 ? 9.630 -12.576 -3.739 1.00 92.81 292 LEU A CA 1
ATOM 2306 C C . LEU A 1 292 ? 9.777 -13.954 -4.415 1.00 92.81 292 LEU A C 1
ATOM 2308 O O . LEU A 1 292 ? 9.101 -14.915 -4.027 1.00 92.81 292 LEU A O 1
ATOM 2312 N N . GLY A 1 293 ? 10.682 -14.073 -5.393 1.00 90.75 293 GLY A N 1
ATOM 2313 C CA . GLY A 1 293 ? 10.889 -15.274 -6.202 1.00 90.75 293 GLY A CA 1
ATOM 2314 C C . GLY A 1 293 ? 11.307 -16.511 -5.399 1.00 90.75 293 GLY A C 1
ATOM 2315 O O . GLY A 1 293 ? 12.051 -16.437 -4.422 1.00 90.75 293 GLY A O 1
ATOM 2316 N N . ARG A 1 294 ? 10.862 -17.699 -5.834 1.00 89.69 294 ARG A N 1
ATOM 2317 C CA . ARG A 1 294 ? 11.168 -18.985 -5.166 1.00 89.69 294 ARG A CA 1
ATOM 2318 C C . ARG A 1 294 ? 12.650 -19.376 -5.212 1.00 89.69 294 ARG A C 1
ATOM 2320 O O . ARG A 1 294 ? 13.077 -20.185 -4.397 1.00 89.69 294 ARG A O 1
ATOM 2327 N N . ASN A 1 295 ? 13.409 -18.808 -6.146 1.00 89.56 295 ASN A N 1
ATOM 2328 C CA . ASN A 1 295 ? 14.860 -18.960 -6.264 1.00 89.56 295 ASN A CA 1
ATOM 2329 C C . ASN A 1 295 ? 15.640 -18.192 -5.182 1.00 89.56 295 ASN A C 1
ATOM 2331 O O . ASN A 1 295 ? 16.842 -18.400 -5.034 1.00 89.56 295 ASN A O 1
ATOM 2335 N N . LYS A 1 296 ? 14.985 -17.304 -4.426 1.00 91.88 296 LYS A N 1
ATOM 2336 C CA . LYS A 1 296 ? 15.597 -16.560 -3.323 1.00 91.88 296 LYS A CA 1
ATOM 2337 C C . LYS A 1 296 ? 15.451 -17.312 -2.001 1.00 91.88 296 LYS A C 1
ATOM 2339 O O . LYS A 1 296 ? 14.561 -18.147 -1.818 1.00 91.88 296 LYS A O 1
ATOM 2344 N N . SER A 1 297 ? 16.323 -16.987 -1.044 1.00 92.81 297 SER A N 1
ATOM 2345 C CA . SER A 1 297 ? 16.253 -17.562 0.302 1.00 92.81 297 SER A CA 1
ATOM 2346 C C . SER A 1 297 ? 14.909 -17.235 0.970 1.00 92.81 297 SER A C 1
ATOM 2348 O O . SER A 1 297 ? 14.337 -16.167 0.749 1.00 92.81 297 SER A O 1
ATOM 2350 N N . LEU A 1 298 ? 14.408 -18.124 1.834 1.00 94.00 298 LEU A N 1
ATOM 2351 C CA . LEU A 1 298 ? 13.142 -17.879 2.536 1.00 94.00 298 LEU A CA 1
ATOM 2352 C C . LEU A 1 298 ? 13.186 -16.599 3.389 1.00 94.00 298 LEU A C 1
ATOM 2354 O O . LEU A 1 298 ? 12.203 -15.868 3.424 1.00 94.00 298 LEU A O 1
ATOM 2358 N N . ARG A 1 299 ? 14.329 -16.290 4.020 1.00 94.00 299 ARG A N 1
ATOM 2359 C CA . ARG A 1 299 ? 14.512 -15.043 4.783 1.00 94.00 299 ARG A CA 1
ATOM 2360 C C . ARG A 1 299 ? 14.328 -13.813 3.893 1.00 94.00 299 ARG A C 1
ATOM 2362 O O . ARG A 1 299 ? 13.600 -12.904 4.265 1.00 94.00 299 ARG A O 1
ATOM 2369 N N . THR A 1 300 ? 14.951 -13.819 2.716 1.00 92.94 300 THR A N 1
ATOM 2370 C CA . THR A 1 300 ? 14.841 -12.746 1.716 1.00 92.94 300 THR A CA 1
ATOM 2371 C C . THR A 1 300 ? 13.394 -12.559 1.256 1.00 92.94 300 THR A C 1
ATOM 2373 O O . THR A 1 300 ? 12.894 -11.438 1.240 1.00 92.94 300 THR A O 1
ATOM 2376 N N . ARG A 1 301 ? 12.693 -13.665 0.972 1.00 95.31 301 ARG A N 1
ATOM 2377 C CA . ARG A 1 301 ? 11.278 -13.644 0.575 1.00 95.31 301 ARG A CA 1
ATOM 2378 C C . ARG A 1 301 ? 10.375 -13.080 1.666 1.00 95.31 301 ARG A C 1
ATOM 2380 O O . ARG A 1 301 ? 9.477 -12.305 1.352 1.00 95.31 301 ARG A O 1
ATOM 2387 N N . ILE A 1 302 ? 10.604 -13.455 2.927 1.00 96.25 302 ILE A N 1
ATOM 2388 C CA . ILE A 1 302 ? 9.843 -12.930 4.068 1.00 96.25 302 ILE A CA 1
ATOM 2389 C C . ILE A 1 302 ? 10.103 -11.431 4.235 1.00 96.25 302 ILE A C 1
ATOM 2391 O O . ILE A 1 302 ? 9.136 -10.683 4.254 1.00 96.25 302 ILE A O 1
ATOM 2395 N N . ASN A 1 303 ? 11.365 -10.984 4.263 1.00 94.88 303 ASN A N 1
ATOM 2396 C CA . ASN A 1 303 ? 11.708 -9.557 4.371 1.00 94.88 303 ASN A CA 1
ATOM 2397 C C . ASN A 1 303 ? 10.995 -8.711 3.302 1.00 94.88 303 ASN A C 1
ATOM 2399 O O . ASN A 1 303 ? 10.358 -7.715 3.626 1.00 94.88 303 ASN A O 1
ATOM 2403 N N . ALA A 1 304 ? 11.064 -9.131 2.034 1.00 95.44 304 ALA A N 1
ATOM 2404 C CA . ALA A 1 304 ? 10.386 -8.429 0.948 1.00 95.44 304 ALA A CA 1
ATOM 240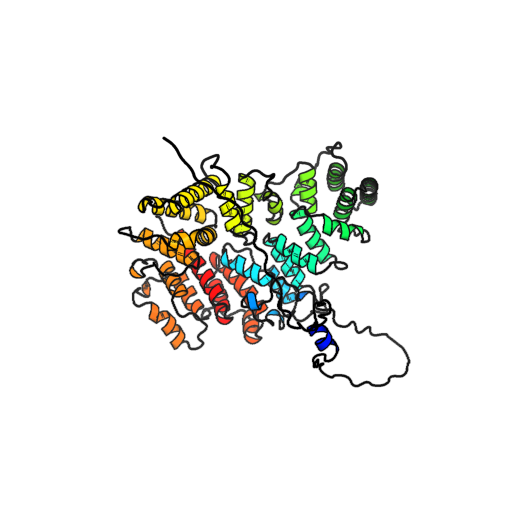5 C C . ALA A 1 304 ? 8.860 -8.456 1.120 1.00 95.44 304 ALA A C 1
ATOM 2407 O O . ALA A 1 304 ? 8.206 -7.424 1.003 1.00 95.44 304 ALA A O 1
ATOM 2408 N N . SER A 1 305 ? 8.293 -9.620 1.462 1.00 96.81 305 SER A N 1
ATOM 2409 C CA . SER A 1 305 ? 6.851 -9.756 1.705 1.00 96.81 305 SER A CA 1
ATOM 2410 C C . SER A 1 305 ? 6.374 -8.841 2.837 1.00 96.81 305 SER A C 1
ATOM 2412 O O . SER A 1 305 ? 5.301 -8.263 2.725 1.00 96.81 305 SER A O 1
ATOM 2414 N N . GLU A 1 306 ? 7.153 -8.684 3.911 1.00 96.56 306 GLU A N 1
ATOM 2415 C CA . GLU A 1 306 ? 6.834 -7.763 5.005 1.00 96.56 306 GLU A CA 1
ATOM 2416 C C . GLU A 1 306 ? 6.746 -6.316 4.511 1.00 96.56 306 GLU A C 1
ATOM 2418 O O . GLU A 1 306 ? 5.774 -5.632 4.820 1.00 96.56 306 GLU A O 1
ATOM 2423 N N . GLU A 1 307 ? 7.705 -5.855 3.705 1.00 95.06 307 GLU A N 1
ATOM 2424 C CA . GLU A 1 307 ? 7.697 -4.487 3.178 1.00 95.06 307 GLU A CA 1
ATOM 2425 C C . GLU A 1 307 ? 6.539 -4.220 2.204 1.00 95.06 307 GLU A C 1
ATOM 2427 O O . GLU A 1 307 ? 5.859 -3.197 2.335 1.00 95.06 307 GLU A O 1
ATOM 2432 N N . PHE A 1 308 ? 6.239 -5.154 1.293 1.00 95.81 308 PHE A N 1
ATOM 2433 C CA . PHE A 1 308 ? 5.095 -5.016 0.381 1.00 95.81 308 PHE A CA 1
ATOM 2434 C C . PHE A 1 308 ? 3.739 -5.115 1.095 1.00 95.81 308 PHE A C 1
ATOM 2436 O O . PHE A 1 308 ? 2.767 -4.488 0.676 1.00 95.81 308 PHE A O 1
ATOM 2443 N N . VAL A 1 309 ? 3.642 -5.880 2.186 1.00 96.31 309 VAL A N 1
ATOM 2444 C CA . VAL A 1 309 ? 2.422 -5.938 3.006 1.00 96.31 309 VAL A CA 1
ATOM 2445 C C . VAL A 1 309 ? 2.231 -4.645 3.810 1.00 96.31 309 VAL A C 1
ATOM 2447 O O . VAL A 1 309 ? 1.098 -4.184 3.967 1.00 96.31 309 VAL A O 1
ATOM 2450 N N . LYS A 1 310 ? 3.312 -4.004 4.281 1.00 93.88 310 LYS A N 1
ATOM 2451 C CA . LYS A 1 310 ? 3.237 -2.679 4.931 1.00 93.88 310 LYS A CA 1
ATOM 2452 C C . LYS A 1 310 ? 2.744 -1.599 3.972 1.00 93.88 310 LYS A C 1
ATOM 2454 O O . LYS A 1 310 ? 1.940 -0.757 4.361 1.00 93.88 310 LYS A O 1
ATOM 2459 N N . SER A 1 311 ? 3.205 -1.618 2.720 1.00 92.56 311 SER A N 1
ATOM 2460 C CA . SER A 1 311 ? 2.779 -0.643 1.707 1.00 92.56 311 SER A CA 1
ATOM 2461 C C . SER A 1 311 ? 1.390 -0.917 1.116 1.00 92.56 311 SER A C 1
ATOM 2463 O O . SER A 1 311 ? 0.881 -0.090 0.363 1.00 92.56 311 SER A O 1
ATOM 2465 N N . GLY A 1 312 ? 0.772 -2.060 1.437 1.00 92.38 312 GLY A N 1
ATOM 2466 C CA . GLY A 1 312 ? -0.505 -2.489 0.860 1.00 92.38 312 GLY A CA 1
ATOM 2467 C C . GLY A 1 312 ? -0.400 -3.034 -0.570 1.00 92.38 312 GLY A C 1
ATOM 2468 O O . GLY A 1 312 ? -1.426 -3.262 -1.210 1.00 92.38 312 GLY A O 1
ATOM 2469 N N . ALA A 1 313 ? 0.814 -3.250 -1.083 1.00 94.25 313 ALA A N 1
ATOM 2470 C CA . ALA A 1 313 ? 1.036 -3.827 -2.405 1.00 94.25 313 ALA A CA 1
ATOM 2471 C C . ALA A 1 313 ? 0.747 -5.333 -2.452 1.00 94.25 313 ALA A C 1
ATOM 2473 O O . ALA A 1 313 ? 0.207 -5.804 -3.452 1.00 94.25 313 ALA A O 1
ATOM 2474 N N . LEU A 1 314 ? 1.056 -6.066 -1.375 1.00 95.25 314 LEU A N 1
ATOM 2475 C CA . LEU A 1 314 ? 0.884 -7.518 -1.277 1.00 95.25 314 LEU A CA 1
ATOM 2476 C C . LEU A 1 314 ? -0.214 -7.895 -0.274 1.00 95.25 314 LEU A C 1
ATOM 2478 O O . LEU A 1 314 ? -0.330 -7.288 0.791 1.00 95.25 314 LEU A O 1
ATOM 2482 N N . ASP A 1 315 ? -0.985 -8.936 -0.594 1.00 95.06 315 ASP A N 1
ATOM 2483 C CA . ASP A 1 315 ? -1.972 -9.513 0.322 1.00 95.06 315 ASP A CA 1
ATOM 2484 C C . ASP A 1 315 ? -1.275 -10.131 1.558 1.00 95.06 315 ASP A C 1
ATOM 2486 O O . ASP A 1 315 ? -0.365 -10.961 1.397 1.00 95.06 315 ASP A O 1
ATOM 2490 N N . PRO A 1 316 ? -1.685 -9.781 2.797 1.00 97.19 316 PRO A N 1
ATOM 2491 C CA . PRO A 1 316 ? -1.156 -10.383 4.018 1.00 97.19 316 PRO A CA 1
ATOM 2492 C C . PRO A 1 316 ? -1.129 -11.916 4.005 1.00 97.19 316 PRO A C 1
ATOM 2494 O O . PRO A 1 316 ? -0.161 -12.514 4.477 1.00 97.19 316 PRO A O 1
ATOM 2497 N N . ALA A 1 317 ? -2.130 -12.583 3.427 1.00 96.56 317 ALA A N 1
ATOM 2498 C CA . ALA A 1 317 ? -2.202 -14.040 3.373 1.00 96.56 317 ALA A CA 1
ATOM 2499 C C . ALA A 1 317 ? -0.972 -14.670 2.692 1.00 96.56 317 ALA A C 1
ATOM 2501 O O . ALA A 1 317 ? -0.542 -15.765 3.077 1.00 96.56 317 ALA A O 1
ATOM 2502 N N . ILE A 1 318 ? -0.351 -13.973 1.732 1.00 95.94 318 ILE A N 1
ATOM 2503 C CA . ILE A 1 318 ? 0.874 -14.426 1.058 1.00 95.94 318 ILE A CA 1
ATOM 2504 C C . ILE A 1 318 ? 2.063 -14.392 2.028 1.00 95.94 318 ILE A C 1
ATOM 2506 O O . ILE A 1 318 ? 2.782 -15.388 2.157 1.00 95.94 318 ILE A O 1
ATOM 2510 N N . LEU A 1 319 ? 2.243 -13.296 2.772 1.00 97.69 319 LEU A N 1
ATOM 2511 C CA . LEU A 1 319 ? 3.275 -13.191 3.811 1.00 97.69 319 LEU A CA 1
ATOM 2512 C C . LEU A 1 319 ? 3.083 -14.259 4.896 1.00 97.69 319 LEU A C 1
ATOM 2514 O O . LEU A 1 319 ? 4.028 -14.963 5.258 1.00 97.69 319 LEU A O 1
ATOM 2518 N N . PHE A 1 320 ? 1.855 -14.427 5.382 1.00 97.50 320 PHE A N 1
ATOM 2519 C CA . PHE A 1 320 ? 1.551 -15.412 6.418 1.00 97.50 320 PHE A CA 1
ATOM 2520 C C . PHE A 1 320 ? 1.715 -16.853 5.935 1.00 97.50 320 PHE A C 1
ATOM 2522 O O . PHE A 1 320 ? 2.104 -17.727 6.710 1.00 97.50 320 PHE A O 1
ATOM 2529 N N . SER A 1 321 ? 1.520 -17.109 4.642 1.00 95.81 321 SER A N 1
ATOM 2530 C CA . SER A 1 321 ? 1.893 -18.381 4.022 1.00 95.81 321 SER A CA 1
ATOM 2531 C C . SER A 1 321 ? 3.412 -18.569 3.985 1.00 95.81 321 SER A C 1
ATOM 2533 O O . SER A 1 321 ? 3.894 -19.651 4.321 1.00 95.81 321 SER A O 1
ATOM 2535 N N . ASN A 1 322 ? 4.183 -17.519 3.675 1.00 95.81 322 ASN A N 1
ATOM 2536 C CA . ASN A 1 322 ? 5.648 -17.565 3.683 1.00 95.81 322 ASN A CA 1
ATOM 2537 C C . ASN A 1 322 ? 6.223 -17.877 5.076 1.00 95.81 322 ASN A C 1
ATOM 2539 O O . ASN A 1 322 ? 7.142 -18.693 5.180 1.00 95.81 322 ASN A O 1
ATOM 2543 N N . TYR A 1 323 ? 5.646 -17.327 6.151 1.00 97.56 323 TYR A N 1
ATOM 2544 C CA . TYR A 1 323 ? 6.039 -17.657 7.529 1.00 97.56 323 TYR A CA 1
ATOM 2545 C C . TYR A 1 323 ? 5.898 -19.147 7.875 1.00 97.56 323 TYR A C 1
ATOM 2547 O O . TYR A 1 323 ? 6.594 -19.631 8.766 1.00 97.56 323 TYR A O 1
ATOM 2555 N N . LYS A 1 324 ? 5.038 -19.893 7.171 1.00 95.94 324 LYS A N 1
ATOM 2556 C CA . LYS A 1 324 ? 4.742 -21.310 7.444 1.00 95.94 324 LYS A CA 1
ATOM 2557 C C . LYS A 1 324 ? 5.567 -22.298 6.610 1.00 95.94 324 LYS A C 1
ATOM 2559 O O . LYS A 1 324 ? 5.478 -23.498 6.845 1.00 95.94 324 LYS A O 1
ATOM 2564 N N . ILE A 1 325 ? 6.380 -21.831 5.656 1.00 94.44 325 ILE A N 1
ATOM 2565 C CA . ILE A 1 325 ? 7.072 -22.708 4.688 1.00 94.44 325 ILE A CA 1
ATOM 2566 C C . ILE A 1 325 ? 8.090 -23.643 5.350 1.00 94.44 325 ILE A C 1
ATOM 2568 O O . ILE A 1 325 ? 8.199 -24.810 4.975 1.00 94.44 325 ILE A O 1
ATOM 2572 N N . LYS A 1 326 ? 8.891 -23.136 6.290 1.00 92.94 326 LYS A N 1
ATOM 2573 C CA . LYS A 1 326 ? 9.973 -23.901 6.921 1.00 92.94 326 LYS A CA 1
ATOM 2574 C C . LYS A 1 326 ? 10.073 -23.553 8.396 1.00 92.94 326 LYS A C 1
ATOM 2576 O O . LYS A 1 326 ? 9.828 -22.413 8.788 1.00 92.94 326 LYS A O 1
ATOM 2581 N N . ARG A 1 327 ? 10.503 -24.527 9.201 1.00 89.75 327 ARG A N 1
ATOM 2582 C CA . ARG A 1 327 ? 10.873 -24.280 10.597 1.00 89.75 327 ARG A CA 1
ATOM 2583 C C . ARG A 1 327 ? 11.927 -23.161 10.682 1.00 89.75 327 ARG A C 1
ATOM 2585 O O . ARG A 1 327 ? 12.864 -23.176 9.876 1.00 89.75 327 ARG A O 1
ATOM 2592 N N . PRO A 1 328 ? 11.789 -22.225 11.634 1.00 88.56 328 PRO A N 1
ATOM 2593 C CA . PRO A 1 328 ? 12.737 -21.136 11.828 1.00 88.56 328 PRO A CA 1
ATOM 2594 C C . PRO A 1 328 ? 14.169 -21.650 12.011 1.00 88.56 328 PRO A C 1
ATOM 2596 O O . PRO A 1 328 ? 14.411 -22.555 12.808 1.00 88.56 328 PRO A O 1
ATOM 2599 N N . SER A 1 329 ? 15.115 -21.075 11.267 1.00 79.62 329 SER A N 1
ATOM 2600 C CA . SER A 1 329 ? 16.518 -21.515 11.292 1.00 79.62 329 SER A CA 1
ATOM 2601 C C . SER A 1 329 ? 17.315 -20.943 12.470 1.00 79.62 329 SER A C 1
ATOM 2603 O O . SER A 1 329 ? 18.334 -21.514 12.843 1.00 79.62 329 SER A O 1
ATOM 2605 N N . THR A 1 330 ? 16.886 -19.809 13.036 1.00 85.12 330 THR A N 1
ATOM 2606 C CA . THR A 1 330 ? 17.525 -19.133 14.180 1.00 85.12 330 THR A CA 1
ATOM 2607 C C . THR A 1 330 ? 16.467 -18.473 15.070 1.00 85.12 330 THR A C 1
ATOM 2609 O O . THR A 1 330 ? 15.297 -18.395 14.701 1.00 85.12 330 THR A O 1
ATOM 2612 N N . SER A 1 331 ? 16.867 -17.965 16.236 1.00 78.69 331 SER A N 1
ATOM 2613 C CA . SER A 1 331 ? 16.030 -17.094 17.069 1.00 78.69 331 SER A CA 1
ATOM 2614 C C . SER A 1 331 ? 16.085 -15.634 16.595 1.00 78.69 331 SER A C 1
ATOM 2616 O O . SER A 1 331 ? 17.136 -15.177 16.146 1.00 78.69 331 SER A O 1
ATOM 2618 N N . GLY A 1 332 ? 14.981 -14.894 16.747 1.00 86.75 332 GLY A N 1
ATOM 2619 C CA . GLY A 1 332 ? 14.921 -13.437 16.551 1.00 86.75 332 GLY A CA 1
ATOM 2620 C C . GLY A 1 332 ? 14.546 -12.963 15.139 1.00 86.75 332 GLY A C 1
ATOM 2621 O O . GLY A 1 332 ? 14.567 -13.724 14.168 1.00 86.75 332 GLY A O 1
ATOM 2622 N N . GLY A 1 333 ? 14.189 -11.678 15.030 1.00 90.25 333 GLY A N 1
ATOM 2623 C CA . GLY A 1 333 ? 13.820 -11.020 13.771 1.00 90.25 333 GLY A CA 1
ATOM 2624 C C . GLY A 1 333 ? 12.669 -11.725 13.046 1.00 90.25 333 GLY A C 1
ATOM 2625 O O . GLY A 1 333 ? 11.719 -12.190 13.672 1.00 90.25 333 GLY A O 1
ATOM 2626 N N . VAL A 1 334 ? 12.778 -11.877 11.721 1.00 93.69 334 VAL A N 1
ATOM 2627 C CA . VAL A 1 334 ? 11.749 -12.569 10.919 1.00 93.69 334 VAL A CA 1
ATOM 2628 C C . VAL A 1 334 ? 11.458 -13.993 11.387 1.00 93.69 334 VAL A C 1
ATOM 2630 O O . VAL A 1 334 ? 10.346 -14.492 11.229 1.00 93.69 334 VAL A O 1
ATOM 2633 N N . TRP A 1 335 ? 12.449 -14.662 11.976 1.00 95.50 335 TRP A N 1
ATOM 2634 C CA . TRP A 1 335 ? 12.305 -16.035 12.437 1.00 95.50 335 TRP A CA 1
ATOM 2635 C C . TRP A 1 335 ? 11.516 -16.131 13.742 1.00 95.50 335 TRP A C 1
ATOM 2637 O O . TRP A 1 335 ? 10.830 -17.132 13.943 1.00 95.50 335 TRP A O 1
ATOM 2647 N N . ALA A 1 336 ? 11.542 -15.092 14.585 1.00 94.44 336 ALA A N 1
ATOM 2648 C CA . ALA A 1 336 ? 10.661 -14.999 15.748 1.00 94.44 336 ALA A CA 1
ATOM 2649 C C . ALA A 1 336 ? 9.191 -14.888 15.314 1.00 94.44 336 ALA A C 1
ATOM 2651 O O . ALA A 1 336 ? 8.361 -15.674 15.769 1.00 94.44 336 ALA A O 1
ATOM 2652 N N . ARG A 1 337 ? 8.887 -14.015 14.342 1.00 96.50 337 ARG A N 1
ATOM 2653 C CA . ARG A 1 337 ? 7.540 -13.919 13.750 1.00 96.50 337 ARG A CA 1
ATOM 2654 C C . ARG A 1 337 ? 7.100 -15.219 13.085 1.00 96.50 337 ARG A C 1
ATOM 2656 O O . ARG A 1 337 ? 5.999 -15.694 13.352 1.00 96.50 337 ARG A O 1
ATOM 2663 N N . ALA A 1 338 ? 7.970 -15.843 12.286 1.00 97.38 338 ALA A N 1
ATOM 2664 C CA . ALA A 1 338 ? 7.680 -17.133 11.660 1.00 97.38 338 ALA A CA 1
ATOM 2665 C C . ALA A 1 338 ? 7.356 -18.221 12.697 1.00 97.38 338 ALA A C 1
ATOM 2667 O O . ALA A 1 338 ? 6.404 -18.980 12.521 1.00 97.38 338 ALA A O 1
ATOM 2668 N N . LYS A 1 339 ? 8.121 -18.269 13.798 1.00 96.56 339 LYS A N 1
ATOM 2669 C CA . LYS A 1 339 ? 7.888 -19.193 14.912 1.00 96.56 339 LYS A CA 1
ATOM 2670 C C . LYS A 1 339 ? 6.508 -18.977 15.534 1.00 96.56 339 LYS A C 1
ATOM 2672 O O . LYS A 1 339 ? 5.742 -19.930 15.628 1.00 96.56 339 LYS A O 1
ATOM 2677 N N . LEU A 1 340 ? 6.181 -17.738 15.900 1.00 96.75 340 LEU A N 1
ATOM 2678 C CA . LEU A 1 340 ? 4.907 -17.402 16.541 1.00 96.75 340 LEU A CA 1
ATOM 2679 C C . LEU A 1 340 ? 3.708 -17.713 15.644 1.00 96.75 340 LEU A C 1
ATOM 2681 O O . LEU A 1 340 ? 2.722 -18.271 16.114 1.00 96.75 340 LEU A O 1
ATOM 2685 N N . VAL A 1 341 ? 3.807 -17.426 14.344 1.00 97.81 341 VAL A N 1
ATOM 2686 C CA . VAL A 1 341 ? 2.771 -17.786 13.363 1.00 97.81 341 VAL A CA 1
ATOM 2687 C C . VAL A 1 341 ? 2.558 -19.299 13.313 1.00 97.81 341 VAL A C 1
ATOM 2689 O O . VAL A 1 341 ? 1.417 -19.756 13.355 1.00 97.81 341 VAL A O 1
ATOM 2692 N N . GLN A 1 342 ? 3.637 -20.088 13.262 1.00 96.81 342 GLN A N 1
ATOM 2693 C CA . GLN A 1 342 ? 3.548 -21.552 13.244 1.00 96.81 342 GLN A CA 1
ATOM 2694 C C . GLN A 1 342 ? 2.956 -22.111 14.547 1.00 96.81 342 GLN A C 1
ATOM 2696 O O . GLN A 1 342 ? 2.117 -23.008 14.497 1.00 96.81 342 GLN A O 1
ATOM 2701 N N . GLU A 1 343 ? 3.352 -21.576 15.703 1.00 95.62 343 GLU A N 1
ATOM 2702 C CA . GLU A 1 343 ? 2.824 -21.991 17.008 1.00 95.62 343 GLU A CA 1
ATOM 2703 C C . GLU A 1 343 ? 1.343 -21.635 17.170 1.00 95.62 343 GLU A C 1
ATOM 2705 O O . GLU A 1 343 ? 0.560 -22.461 17.639 1.00 95.62 343 GLU A O 1
ATOM 2710 N N . LEU A 1 344 ? 0.934 -20.434 16.751 1.00 96.69 344 LEU A N 1
ATOM 2711 C CA . LEU A 1 344 ? -0.473 -20.037 16.747 1.00 96.69 344 LEU A CA 1
ATOM 2712 C C . LEU A 1 344 ? -1.298 -20.917 15.809 1.00 96.69 344 LEU A C 1
ATOM 2714 O O . LEU A 1 344 ? -2.372 -21.369 16.195 1.00 96.69 344 LEU A O 1
ATOM 2718 N N . ASP A 1 345 ? -0.808 -21.190 14.597 1.00 95.38 345 ASP A N 1
ATOM 2719 C CA . ASP A 1 345 ? -1.535 -22.023 13.636 1.00 95.38 345 ASP A CA 1
ATOM 2720 C C . ASP A 1 345 ? -1.724 -23.453 14.156 1.00 95.38 345 ASP A C 1
ATOM 2722 O O . ASP A 1 345 ? -2.824 -23.989 14.074 1.00 95.38 345 ASP A O 1
ATOM 2726 N N . GLN A 1 346 ? -0.696 -24.035 14.785 1.00 94.56 346 GLN A N 1
ATOM 2727 C CA . GLN A 1 346 ? -0.823 -25.325 15.466 1.00 94.56 346 GLN A CA 1
ATOM 2728 C C . GLN A 1 346 ? -1.904 -25.288 16.547 1.00 94.56 346 GLN A C 1
ATOM 2730 O O . GLN A 1 346 ? -2.766 -26.159 16.556 1.00 94.56 346 GLN A O 1
ATOM 2735 N N . LYS A 1 347 ? -1.897 -24.273 17.420 1.00 94.81 347 LYS A N 1
ATOM 2736 C CA . LYS A 1 347 ? -2.868 -24.153 18.519 1.00 94.81 347 LYS A CA 1
ATOM 2737 C C . LYS A 1 347 ? -4.301 -23.975 18.036 1.00 94.81 347 LYS A C 1
ATOM 2739 O O . LYS A 1 347 ? -5.195 -24.622 18.565 1.00 94.81 347 LYS A O 1
ATOM 2744 N N . PHE A 1 348 ? -4.521 -23.141 17.021 1.00 93.50 348 PHE A N 1
ATOM 2745 C CA . PHE A 1 348 ? -5.853 -22.949 16.442 1.00 93.50 348 PHE A CA 1
ATOM 2746 C C . PHE A 1 348 ? -6.392 -24.197 15.729 1.00 93.50 348 PHE A C 1
ATOM 2748 O O . PHE A 1 348 ? -7.599 -24.292 15.532 1.00 93.50 348 PHE A O 1
ATOM 2755 N N . ASN A 1 349 ? -5.521 -25.134 15.342 1.00 91.38 349 ASN A N 1
ATOM 2756 C CA . ASN A 1 349 ? -5.904 -26.380 14.678 1.00 91.38 349 ASN A CA 1
ATOM 2757 C C . ASN A 1 349 ? -6.060 -27.565 15.655 1.00 91.38 349 ASN A C 1
ATOM 2759 O O . ASN A 1 349 ? -6.398 -28.663 15.216 1.00 91.38 349 ASN A O 1
ATOM 2763 N N . MET A 1 350 ? -5.802 -27.380 16.955 1.00 90.81 350 MET A N 1
ATOM 2764 C CA . MET A 1 350 ? -6.057 -28.406 17.972 1.00 90.81 350 MET A CA 1
ATOM 2765 C C . MET A 1 350 ? -7.541 -28.417 18.359 1.00 90.81 350 MET A C 1
ATOM 2767 O O . MET A 1 350 ? -8.144 -27.358 18.523 1.00 90.81 350 MET A O 1
ATOM 2771 N N . GLU A 1 351 ? -8.115 -29.608 18.557 1.00 80.94 351 GLU A N 1
ATOM 2772 C CA . GLU A 1 351 ? -9.485 -29.753 19.083 1.00 80.94 351 GLU A CA 1
ATOM 2773 C C . GLU A 1 351 ? -9.598 -29.201 20.511 1.00 80.94 351 GLU A C 1
ATOM 2775 O O . GLU A 1 351 ? -10.574 -28.534 20.855 1.00 80.94 351 GLU A O 1
ATOM 2780 N N . GLU A 1 352 ? -8.559 -29.426 21.317 1.00 83.00 352 GLU A N 1
ATOM 2781 C CA . GLU A 1 352 ? -8.418 -28.904 22.671 1.00 83.00 352 GLU A CA 1
ATOM 2782 C C . GLU A 1 352 ? -7.080 -28.169 22.797 1.00 83.00 352 GLU A C 1
ATOM 2784 O O . GLU A 1 352 ? -6.023 -28.708 22.470 1.00 83.00 352 GLU A O 1
ATOM 2789 N N . TYR A 1 353 ? -7.114 -26.930 23.286 1.00 85.06 353 TYR A N 1
ATOM 2790 C CA . TYR A 1 353 ? -5.919 -26.142 23.577 1.00 85.06 353 TYR A CA 1
ATOM 2791 C C . TYR A 1 353 ? -5.998 -25.561 24.987 1.00 85.06 353 TYR A C 1
ATOM 2793 O O . TYR A 1 353 ? -7.068 -25.187 25.474 1.00 85.06 353 TYR A O 1
ATOM 2801 N N . GLU A 1 354 ? -4.845 -25.430 25.643 1.00 90.06 354 GLU A N 1
ATOM 2802 C CA . GLU A 1 354 ? -4.769 -24.682 26.892 1.00 90.06 354 GLU A CA 1
ATOM 2803 C C . GLU A 1 354 ? -4.998 -23.193 26.597 1.00 90.06 354 GLU A C 1
ATOM 2805 O O . GLU A 1 354 ? -4.192 -22.526 25.943 1.00 90.06 354 GLU A O 1
ATOM 2810 N N . GLN A 1 355 ? -6.127 -22.665 27.070 1.00 91.12 355 GLN A N 1
ATOM 2811 C CA . GLN A 1 355 ? -6.559 -21.298 26.788 1.00 91.12 355 GLN A CA 1
ATOM 2812 C C . GLN A 1 355 ? -5.518 -20.241 27.173 1.00 91.12 355 GLN A C 1
ATOM 2814 O O . GLN A 1 355 ? -5.264 -19.319 26.398 1.00 91.12 355 GLN A O 1
ATOM 2819 N N . LEU A 1 356 ? -4.927 -20.354 28.365 1.00 92.12 356 LEU A N 1
ATOM 2820 C CA . LEU A 1 356 ? -3.941 -19.383 28.840 1.00 92.12 356 LEU A CA 1
ATOM 2821 C C . LEU A 1 356 ? -2.675 -19.397 27.981 1.00 92.12 356 LEU A C 1
ATOM 2823 O O . LEU A 1 356 ? -2.094 -18.342 27.741 1.00 92.12 356 LEU A O 1
ATOM 2827 N N . ASP A 1 357 ? -2.281 -20.562 27.479 1.00 93.31 357 ASP A N 1
ATOM 2828 C CA . ASP A 1 357 ? -1.119 -20.709 26.610 1.00 93.31 357 ASP A CA 1
ATOM 2829 C C . ASP A 1 357 ? -1.362 -20.096 25.217 1.00 93.31 357 ASP A C 1
ATOM 2831 O O . ASP A 1 357 ? -0.515 -19.369 24.695 1.00 93.31 357 ASP A O 1
ATOM 2835 N N . LEU A 1 358 ? -2.562 -20.272 24.643 1.00 94.81 358 LEU A N 1
ATOM 2836 C CA . LEU A 1 358 ? -2.958 -19.561 23.417 1.00 94.81 358 LEU A CA 1
ATOM 2837 C C . LEU A 1 358 ? -2.914 -18.037 23.610 1.00 94.81 358 LEU A C 1
ATOM 2839 O O . LEU A 1 358 ? -2.361 -17.326 22.772 1.00 94.81 358 LEU A O 1
ATOM 2843 N N . LEU A 1 359 ? -3.474 -17.533 24.712 1.00 95.06 359 LEU A N 1
ATOM 2844 C CA . LEU A 1 359 ? -3.522 -16.096 24.998 1.00 95.06 359 LEU A CA 1
ATOM 2845 C C . LEU A 1 359 ? -2.127 -15.499 25.236 1.00 95.06 359 LEU A C 1
ATOM 2847 O O . LEU A 1 359 ? -1.858 -14.384 24.790 1.00 95.06 359 LEU A O 1
ATOM 2851 N N . ARG A 1 360 ? -1.215 -16.244 25.872 1.00 94.75 360 ARG A N 1
ATOM 2852 C CA . ARG A 1 360 ? 0.198 -15.852 26.000 1.00 94.75 360 ARG A CA 1
ATOM 2853 C C . ARG A 1 360 ? 0.883 -15.764 24.639 1.00 94.75 360 ARG A C 1
ATOM 2855 O O . ARG A 1 360 ? 1.530 -14.759 24.360 1.00 94.75 360 ARG A O 1
ATOM 2862 N N . ASN A 1 361 ? 0.688 -16.750 23.765 1.00 95.75 361 ASN A N 1
ATOM 2863 C CA . ASN A 1 361 ? 1.255 -16.710 22.414 1.00 95.75 361 ASN A CA 1
ATOM 2864 C C . ASN A 1 361 ? 0.669 -15.584 21.555 1.00 95.75 361 ASN A C 1
ATOM 2866 O O . ASN A 1 361 ? 1.404 -14.955 20.797 1.00 95.75 361 ASN A O 1
ATOM 2870 N N . LEU A 1 362 ? -0.628 -15.288 21.694 1.00 96.94 362 LEU A N 1
ATOM 2871 C CA . LEU A 1 362 ? -1.240 -14.125 21.050 1.00 96.94 362 LEU A CA 1
ATOM 2872 C C . LEU A 1 362 ? -0.616 -12.821 21.550 1.00 96.94 362 LEU A C 1
ATOM 2874 O O . LEU A 1 362 ? -0.293 -11.962 20.740 1.00 96.94 362 LEU A O 1
ATOM 2878 N N . SER A 1 363 ? -0.387 -12.691 22.856 1.00 96.56 363 SER A N 1
ATOM 2879 C CA . SER A 1 363 ? 0.279 -11.522 23.435 1.00 96.56 363 SER A CA 1
ATOM 2880 C C . SER A 1 363 ? 1.710 -11.334 22.904 1.00 96.56 363 SER A C 1
ATOM 2882 O O . SER A 1 363 ? 2.081 -10.222 22.527 1.00 96.56 363 SER A O 1
ATOM 2884 N N . LEU A 1 364 ? 2.485 -12.416 22.771 1.00 96.19 364 LEU A N 1
ATOM 2885 C CA . LEU A 1 364 ? 3.814 -12.370 22.147 1.00 96.19 364 LEU A CA 1
ATOM 2886 C C . LEU A 1 364 ? 3.743 -11.976 20.665 1.00 96.19 364 LEU A C 1
ATOM 2888 O O . LEU A 1 364 ? 4.547 -11.171 20.198 1.00 96.19 364 LEU A O 1
ATOM 2892 N N . ALA A 1 365 ? 2.762 -12.497 19.922 1.00 97.00 365 ALA A N 1
ATOM 2893 C CA . ALA A 1 365 ? 2.541 -12.103 18.533 1.00 97.00 365 ALA A CA 1
ATOM 2894 C C . ALA A 1 365 ? 2.181 -10.617 18.416 1.00 97.00 365 ALA A C 1
ATOM 2896 O O . ALA A 1 365 ? 2.751 -9.925 17.578 1.00 97.00 365 ALA A O 1
ATOM 2897 N N . VAL A 1 366 ? 1.315 -10.097 19.289 1.00 97.38 366 VAL A N 1
ATOM 2898 C CA . VAL A 1 366 ? 1.004 -8.662 19.339 1.00 97.38 366 VAL A CA 1
ATOM 2899 C C . VAL A 1 366 ? 2.283 -7.837 19.474 1.00 97.38 366 VAL A C 1
ATOM 2901 O O . VAL A 1 366 ? 2.493 -6.919 18.687 1.00 97.38 366 VAL A O 1
ATOM 2904 N N . GLN A 1 367 ? 3.159 -8.187 20.418 1.00 94.88 367 GLN A N 1
ATOM 2905 C CA . GLN A 1 367 ? 4.416 -7.468 20.641 1.00 94.88 367 GLN A CA 1
ATOM 2906 C C . GLN A 1 367 ? 5.324 -7.502 19.401 1.00 94.88 367 GLN A C 1
ATOM 2908 O O . GLN A 1 367 ? 5.767 -6.455 18.930 1.00 94.88 367 GLN A O 1
ATOM 2913 N N . GLU A 1 368 ? 5.558 -8.686 18.833 1.00 95.75 368 GLU A N 1
ATOM 2914 C CA . GLU A 1 368 ? 6.456 -8.869 17.685 1.00 95.75 368 GLU A CA 1
ATOM 2915 C C . GLU A 1 368 ? 5.942 -8.202 16.404 1.00 95.75 368 GLU A C 1
ATOM 2917 O O . GLU A 1 368 ? 6.719 -7.604 15.659 1.00 95.75 368 GLU A O 1
ATOM 2922 N N . PHE A 1 369 ? 4.637 -8.277 16.131 1.00 97.00 369 PHE A N 1
ATOM 2923 C CA . PHE A 1 369 ? 4.042 -7.668 14.940 1.00 97.00 369 PHE A CA 1
ATOM 2924 C C . PHE A 1 369 ? 3.852 -6.153 15.091 1.00 97.00 369 PHE A C 1
ATOM 2926 O O . PHE A 1 369 ? 3.951 -5.431 14.097 1.00 97.00 369 PHE A O 1
ATOM 2933 N N . MET A 1 370 ? 3.653 -5.646 16.312 1.00 95.06 370 MET A N 1
ATOM 2934 C CA . MET A 1 370 ? 3.610 -4.207 16.579 1.00 95.06 370 MET A CA 1
ATOM 2935 C C . MET A 1 370 ? 4.972 -3.545 16.334 1.00 95.06 370 MET A C 1
ATOM 2937 O O . MET A 1 370 ? 5.031 -2.504 15.684 1.00 95.06 370 MET A O 1
ATOM 2941 N N . GLN A 1 371 ? 6.073 -4.173 16.771 1.00 93.00 371 GLN A N 1
ATOM 2942 C CA . GLN A 1 371 ? 7.437 -3.642 16.599 1.00 93.00 371 GLN A CA 1
ATOM 2943 C C . GLN A 1 371 ? 7.847 -3.429 15.138 1.00 93.00 371 GLN A C 1
ATOM 2945 O O . GLN A 1 371 ? 8.724 -2.616 14.859 1.00 93.00 371 GLN A O 1
ATOM 2950 N N . VAL A 1 372 ? 7.232 -4.157 14.204 1.00 94.19 372 VAL A N 1
ATOM 2951 C CA . VAL A 1 372 ? 7.529 -4.053 12.769 1.00 94.19 372 VAL A CA 1
ATOM 2952 C C . VAL A 1 372 ? 6.371 -3.494 11.948 1.00 94.19 372 VAL A C 1
ATOM 2954 O O . VAL A 1 372 ? 6.409 -3.607 10.728 1.00 94.19 372 VAL A O 1
ATOM 2957 N N . HIS A 1 373 ? 5.364 -2.878 12.577 1.00 94.31 373 HIS A N 1
ATOM 2958 C CA . HIS A 1 373 ? 4.214 -2.266 11.892 1.00 94.31 373 HIS A CA 1
ATOM 2959 C C . HIS A 1 373 ? 3.404 -3.253 11.023 1.00 94.31 373 HIS A C 1
ATOM 2961 O O . HIS A 1 373 ? 2.977 -2.925 9.919 1.00 94.31 373 HIS A O 1
ATOM 2967 N N . LEU A 1 374 ? 3.208 -4.480 11.516 1.00 97.31 374 LEU A N 1
ATOM 2968 C CA . LEU A 1 374 ? 2.443 -5.537 10.840 1.00 97.31 374 LEU A CA 1
ATOM 2969 C C . LEU A 1 374 ? 1.236 -6.040 11.657 1.00 97.31 374 LEU A C 1
ATOM 2971 O O . LEU A 1 374 ? 0.639 -7.064 11.320 1.00 97.31 374 LEU A O 1
ATOM 2975 N N . LEU A 1 375 ? 0.884 -5.362 12.754 1.00 97.50 375 LEU A N 1
ATOM 2976 C CA . LEU A 1 375 ? -0.178 -5.812 13.658 1.00 97.50 375 LEU A CA 1
ATOM 2977 C C . LEU A 1 375 ? -1.568 -5.795 13.003 1.00 97.50 375 LEU A C 1
ATOM 2979 O O . LEU A 1 375 ? -2.338 -6.734 13.197 1.00 97.50 375 LEU A O 1
ATOM 2983 N N . ALA A 1 376 ? -1.879 -4.780 12.192 1.00 97.19 376 ALA A N 1
ATOM 2984 C CA . ALA A 1 376 ? -3.147 -4.712 11.461 1.00 97.19 376 ALA A CA 1
ATOM 2985 C C . ALA A 1 376 ? -3.296 -5.881 10.474 1.00 97.19 376 ALA A C 1
ATOM 2987 O O . ALA A 1 376 ? -4.360 -6.483 10.357 1.00 97.19 376 ALA A O 1
ATOM 2988 N N . GLN A 1 377 ? -2.204 -6.265 9.820 1.00 97.81 377 GLN A N 1
ATOM 2989 C CA . GLN A 1 377 ? -2.153 -7.370 8.866 1.00 97.81 377 GLN A CA 1
ATOM 2990 C C . GLN A 1 377 ? -2.211 -8.727 9.570 1.00 97.81 377 GLN A C 1
ATOM 2992 O O . GLN A 1 377 ? -2.869 -9.644 9.086 1.00 97.81 377 GLN A O 1
ATOM 2997 N N . PHE A 1 378 ? -1.588 -8.844 10.745 1.00 98.25 378 PHE A N 1
ATOM 2998 C CA . PHE A 1 378 ? -1.777 -9.990 11.632 1.00 98.25 378 PHE A CA 1
ATOM 2999 C C . PHE A 1 378 ? -3.244 -10.157 12.032 1.00 98.25 378 PHE A C 1
ATOM 3001 O O . PHE A 1 378 ? -3.798 -11.246 11.874 1.00 98.25 378 PHE A O 1
ATOM 3008 N N . ALA A 1 379 ? -3.885 -9.081 12.496 1.00 97.62 379 ALA A N 1
ATOM 3009 C CA . ALA A 1 379 ? -5.297 -9.098 12.854 1.00 97.62 379 ALA A CA 1
ATOM 3010 C C . ALA A 1 379 ? -6.174 -9.449 11.645 1.00 97.62 379 ALA A C 1
ATOM 3012 O O . ALA A 1 379 ? -7.066 -10.276 11.775 1.00 97.62 379 ALA A O 1
ATOM 3013 N N . ASN A 1 380 ? -5.878 -8.918 10.456 1.00 96.44 380 ASN A N 1
ATOM 3014 C CA . ASN A 1 380 ? -6.604 -9.253 9.232 1.00 96.44 380 ASN A CA 1
ATOM 3015 C C . ASN A 1 380 ? -6.543 -10.754 8.882 1.00 96.44 380 ASN A C 1
ATOM 3017 O O . ASN A 1 380 ? -7.549 -11.315 8.465 1.00 96.44 380 ASN A O 1
ATOM 3021 N N . VAL A 1 381 ? -5.403 -11.422 9.089 1.00 97.56 381 VAL A N 1
ATOM 3022 C CA . VAL A 1 381 ? -5.254 -12.860 8.783 1.00 97.56 381 VAL A CA 1
ATOM 3023 C C . VAL A 1 381 ? -5.836 -13.763 9.875 1.00 97.56 381 VAL A C 1
ATOM 3025 O O . VAL A 1 381 ? -6.362 -14.834 9.574 1.00 97.56 381 VAL A O 1
ATOM 3028 N N . TYR A 1 382 ? -5.725 -13.371 11.146 1.00 97.06 382 TYR A N 1
ATOM 3029 C CA . TYR A 1 382 ? -6.149 -14.200 12.281 1.00 97.06 382 TYR A CA 1
ATOM 3030 C C . TYR A 1 382 ? -7.513 -13.821 12.872 1.00 97.06 382 TYR A C 1
ATOM 3032 O O . TYR A 1 382 ? -7.991 -14.547 13.742 1.00 97.06 382 TYR A O 1
ATOM 3040 N N . GLY A 1 383 ? -8.150 -12.740 12.417 1.00 95.12 383 GLY A N 1
ATOM 3041 C CA . GLY A 1 383 ? -9.378 -12.175 12.990 1.00 95.12 383 GLY A CA 1
ATOM 3042 C C . GLY A 1 383 ? -10.480 -13.207 13.202 1.00 95.12 383 GLY A C 1
ATOM 3043 O O . GLY A 1 383 ? -10.938 -13.394 14.330 1.00 95.12 383 GLY A O 1
ATOM 3044 N N . GLU A 1 384 ? -10.815 -13.968 12.158 1.00 94.19 384 GLU A N 1
ATOM 3045 C CA . GLU A 1 384 ? -11.843 -15.014 12.214 1.00 94.19 384 GLU A CA 1
ATOM 3046 C C . GLU A 1 384 ? -11.517 -16.106 13.255 1.00 94.19 384 GLU A C 1
ATOM 3048 O O . GLU A 1 384 ? -12.390 -16.582 13.986 1.00 94.19 384 GLU A O 1
ATOM 3053 N N . LYS A 1 385 ? -10.240 -16.504 13.362 1.00 94.31 385 LYS A N 1
ATOM 3054 C CA . LYS A 1 385 ? -9.781 -17.489 14.357 1.00 94.31 385 LYS A CA 1
ATOM 3055 C C . LYS A 1 385 ? -9.842 -16.910 15.775 1.00 94.31 385 LYS A C 1
ATOM 3057 O O . LYS A 1 385 ? -10.273 -17.597 16.699 1.00 94.31 385 LYS A O 1
ATOM 3062 N N . ILE A 1 386 ? -9.444 -15.649 15.946 1.00 94.94 386 ILE A N 1
ATOM 3063 C CA . ILE A 1 386 ? -9.421 -14.946 17.236 1.00 94.94 386 ILE A CA 1
ATOM 3064 C C . ILE A 1 386 ? -10.845 -14.704 17.758 1.00 94.94 386 ILE A C 1
ATOM 3066 O O . ILE A 1 386 ? -11.109 -14.942 18.936 1.00 94.94 386 ILE A O 1
ATOM 3070 N N . GLN A 1 387 ? -11.786 -14.312 16.896 1.00 92.81 387 GLN A N 1
ATOM 3071 C CA . GLN A 1 387 ? -13.191 -14.074 17.257 1.00 92.81 387 GLN A CA 1
ATOM 3072 C C . GLN A 1 387 ? -13.875 -15.328 17.838 1.00 92.81 387 GLN A C 1
ATOM 3074 O O . GLN A 1 387 ? -14.788 -15.222 18.660 1.00 92.81 387 GLN A O 1
ATOM 3079 N N . LYS A 1 388 ? -13.428 -16.526 17.437 1.00 91.50 388 LYS A N 1
ATOM 3080 C CA . LYS A 1 388 ? -13.968 -17.821 17.890 1.00 91.50 388 LYS A CA 1
ATOM 3081 C C . LYS A 1 388 ? -13.415 -18.288 19.243 1.00 91.50 388 LYS A C 1
ATOM 3083 O O . LYS A 1 388 ? -13.887 -19.300 19.766 1.00 91.50 388 LYS A O 1
ATOM 3088 N N . ILE A 1 389 ? -12.445 -17.582 19.829 1.00 90.81 389 ILE A N 1
ATOM 3089 C CA . ILE A 1 389 ? -11.879 -17.940 21.135 1.00 90.81 389 ILE A CA 1
ATOM 3090 C C . ILE A 1 389 ? -12.960 -17.806 22.213 1.00 90.81 389 ILE A C 1
ATOM 3092 O O . ILE A 1 389 ? -13.484 -16.725 22.472 1.00 90.81 389 ILE A O 1
ATOM 3096 N N . LYS A 1 390 ? -13.263 -18.911 22.900 1.00 87.69 390 LYS A N 1
ATOM 3097 C CA . LYS A 1 390 ? -14.185 -18.916 24.044 1.00 87.69 390 LYS A CA 1
ATOM 3098 C C . LYS A 1 390 ? -13.455 -18.466 25.306 1.00 87.69 390 LYS A C 1
ATOM 3100 O O . LYS A 1 390 ? -12.672 -19.233 25.857 1.00 87.69 390 LYS A O 1
ATOM 3105 N N . LEU A 1 391 ? -13.692 -17.235 25.752 1.00 86.31 391 LEU A N 1
ATOM 3106 C CA . LEU A 1 391 ? -13.045 -16.634 26.926 1.00 86.31 391 LEU A CA 1
ATOM 3107 C C . LEU A 1 391 ? -13.734 -17.054 28.234 1.00 86.31 391 LEU A C 1
ATOM 3109 O O . LEU A 1 391 ? -14.860 -16.640 28.490 1.00 86.31 391 LEU A O 1
ATOM 3113 N N . ASN A 1 392 ? -13.057 -17.860 29.064 1.00 83.31 392 ASN A N 1
ATOM 3114 C CA . ASN A 1 392 ? -13.590 -18.372 30.331 1.00 83.31 392 ASN A CA 1
ATOM 3115 C C . ASN A 1 392 ? -12.595 -18.121 31.473 1.00 83.31 392 ASN A C 1
ATOM 3117 O O . ASN A 1 392 ? -11.478 -18.621 31.432 1.00 83.31 392 ASN A O 1
ATOM 3121 N N . GLN A 1 393 ? -13.006 -17.400 32.523 1.00 81.56 393 GLN A N 1
ATOM 3122 C CA . GLN A 1 393 ? -12.206 -17.209 33.750 1.00 81.56 393 GLN A CA 1
ATOM 3123 C C . GLN A 1 393 ? -10.778 -16.662 33.513 1.00 81.56 393 GLN A C 1
ATOM 3125 O O . GLN A 1 393 ? -9.844 -17.007 34.236 1.00 81.56 393 GLN A O 1
ATOM 3130 N N . VAL A 1 394 ? -10.594 -15.790 32.517 1.00 86.69 394 VAL A N 1
ATOM 3131 C CA . VAL A 1 394 ? -9.302 -15.148 32.226 1.00 86.69 394 VAL A CA 1
ATOM 3132 C C . VAL A 1 394 ? -9.254 -13.713 32.756 1.00 86.69 394 VAL A C 1
ATOM 3134 O O . VAL A 1 394 ? -10.269 -13.113 33.104 1.00 86.69 394 VAL A O 1
ATOM 3137 N N . SER A 1 395 ? -8.048 -13.147 32.851 1.00 90.62 395 SER A N 1
ATOM 3138 C CA . SER A 1 395 ? -7.874 -11.737 33.217 1.00 90.62 395 SER A CA 1
ATOM 3139 C C . SER A 1 395 ? -8.529 -10.821 32.182 1.00 90.62 395 SER A C 1
ATOM 3141 O O . SER A 1 395 ? -8.368 -11.034 30.980 1.00 90.62 395 SER A O 1
ATOM 3143 N N . TRP A 1 396 ? -9.164 -9.740 32.647 1.00 88.69 396 TRP A N 1
ATOM 3144 C CA . TRP A 1 396 ? -9.776 -8.716 31.790 1.00 88.69 396 TRP A CA 1
ATOM 3145 C C . TRP A 1 396 ? -8.807 -8.157 30.735 1.00 88.69 396 TRP A C 1
ATOM 3147 O O . TRP A 1 396 ? -9.244 -7.805 29.648 1.00 88.69 396 TRP A O 1
ATOM 3157 N N . LYS A 1 397 ? -7.494 -8.129 31.020 1.00 91.38 397 LYS A N 1
ATOM 3158 C CA . LYS A 1 397 ? -6.470 -7.687 30.060 1.00 91.38 397 LYS A CA 1
ATOM 3159 C C . LYS A 1 397 ? -6.439 -8.551 28.797 1.00 91.38 397 LYS A C 1
ATOM 3161 O O . LYS A 1 397 ? -6.295 -8.023 27.703 1.00 91.38 397 LYS A O 1
ATOM 3166 N N . TYR A 1 398 ? -6.572 -9.871 28.937 1.00 93.06 398 TYR A N 1
ATOM 3167 C CA . TYR A 1 398 ? -6.600 -10.765 27.778 1.00 93.06 398 TYR A CA 1
ATOM 3168 C C . TYR A 1 398 ? -7.909 -10.643 27.005 1.00 93.06 398 TYR A C 1
ATOM 3170 O O . TYR A 1 398 ? -7.890 -10.691 25.779 1.00 93.06 398 TYR A O 1
ATOM 3178 N N . GLU A 1 399 ? -9.031 -10.465 27.705 1.00 92.00 399 GLU A N 1
ATOM 3179 C CA . GLU A 1 399 ? -10.319 -10.246 27.041 1.00 92.00 399 GLU A CA 1
ATOM 3180 C C . GLU A 1 399 ? -10.310 -8.943 26.233 1.00 92.00 399 GLU A C 1
ATOM 3182 O O . GLU A 1 399 ? -10.751 -8.928 25.087 1.00 92.00 399 GLU A O 1
ATOM 3187 N N . GLU A 1 400 ? -9.731 -7.877 26.788 1.00 92.88 400 GLU A N 1
ATOM 3188 C CA . GLU A 1 400 ? -9.577 -6.598 26.097 1.00 92.88 400 GLU A CA 1
ATOM 3189 C C . GLU A 1 400 ? -8.601 -6.681 24.912 1.00 92.88 400 GLU A C 1
ATOM 3191 O O . GLU A 1 400 ? -8.910 -6.170 23.839 1.00 92.88 400 GLU A O 1
ATOM 3196 N N . MET A 1 401 ? -7.476 -7.394 25.053 1.00 95.50 401 MET A N 1
ATOM 3197 C CA . MET A 1 401 ? -6.552 -7.668 23.943 1.00 95.50 401 MET A CA 1
ATOM 3198 C C . MET A 1 401 ? -7.253 -8.394 22.788 1.00 95.50 401 MET A C 1
ATOM 3200 O O . MET A 1 401 ? -7.085 -8.022 21.627 1.00 95.50 401 MET A O 1
ATOM 3204 N N . VAL A 1 402 ? -8.042 -9.430 23.093 1.00 95.12 402 VAL A N 1
ATOM 3205 C CA . VAL A 1 402 ? -8.814 -10.171 22.085 1.00 95.12 402 VAL A CA 1
ATOM 3206 C C . VAL A 1 402 ? -9.851 -9.258 21.435 1.00 95.12 402 VAL A C 1
ATOM 3208 O O . VAL A 1 402 ? -9.949 -9.242 20.211 1.00 95.12 402 VAL A O 1
ATOM 3211 N N . ALA A 1 403 ? -10.563 -8.444 22.219 1.00 94.44 403 ALA A N 1
ATOM 3212 C CA . ALA A 1 403 ? -11.515 -7.473 21.688 1.00 94.44 403 ALA A CA 1
ATOM 3213 C C . ALA A 1 403 ? -10.851 -6.469 20.733 1.00 94.44 403 ALA A C 1
ATOM 3215 O O . ALA A 1 403 ? -11.361 -6.231 19.640 1.00 94.44 403 ALA A O 1
ATOM 3216 N N . ALA A 1 404 ? -9.688 -5.935 21.110 1.00 96.19 404 ALA A N 1
ATOM 3217 C CA . ALA A 1 404 ? -8.902 -5.021 20.292 1.00 96.19 404 ALA A CA 1
ATOM 3218 C C . ALA A 1 404 ? -8.446 -5.662 18.969 1.00 96.19 404 ALA A C 1
ATOM 3220 O O . ALA A 1 404 ? -8.539 -5.027 17.922 1.00 96.19 404 ALA A O 1
ATOM 3221 N N . LEU A 1 405 ? -8.002 -6.925 18.986 1.00 97.06 405 LEU A N 1
ATOM 3222 C CA . LEU A 1 405 ? -7.598 -7.646 17.773 1.00 97.06 405 LEU A CA 1
ATOM 3223 C C . LEU A 1 405 ? -8.775 -7.939 16.835 1.00 97.06 405 LEU A C 1
ATOM 3225 O O . LEU A 1 405 ? -8.637 -7.782 15.625 1.00 97.06 405 LEU A O 1
ATOM 3229 N N . VAL A 1 406 ? -9.932 -8.325 17.378 1.00 96.06 406 VAL A N 1
ATOM 3230 C CA . VAL A 1 406 ? -11.157 -8.532 16.585 1.00 96.06 406 VAL A CA 1
ATOM 3231 C C . VAL A 1 406 ? -11.607 -7.213 15.953 1.00 96.06 406 VAL A C 1
ATOM 3233 O O . VAL A 1 406 ? -11.844 -7.172 14.748 1.00 96.06 406 VAL A O 1
ATOM 3236 N N . LEU A 1 407 ? -11.628 -6.118 16.720 1.00 95.69 407 LEU A N 1
ATOM 3237 C CA . LEU A 1 407 ? -11.924 -4.777 16.203 1.00 95.69 407 LEU A CA 1
ATOM 3238 C C . LEU A 1 407 ? -10.969 -4.373 15.076 1.00 95.69 407 LEU A C 1
ATOM 3240 O O . LEU A 1 407 ? -11.413 -3.937 14.018 1.00 95.69 407 LEU A O 1
ATOM 3244 N N . LEU A 1 408 ? -9.663 -4.565 15.280 1.00 96.81 408 LEU A N 1
ATOM 3245 C CA . LEU A 1 408 ? -8.635 -4.246 14.288 1.00 96.81 408 LEU A CA 1
ATOM 3246 C C . LEU A 1 408 ? -8.775 -5.070 13.000 1.00 96.81 408 LEU A C 1
ATOM 3248 O O . LEU A 1 408 ? -8.431 -4.588 11.925 1.00 96.81 408 LEU A O 1
ATOM 3252 N N . SER A 1 409 ? -9.282 -6.301 13.101 1.00 95.62 409 SER A N 1
ATOM 3253 C CA . SER A 1 409 ? -9.515 -7.169 11.943 1.00 95.62 409 SER A CA 1
ATOM 3254 C C . SER A 1 409 ? -10.744 -6.788 11.107 1.00 95.62 409 SER A C 1
ATOM 3256 O O . SER A 1 409 ? -10.848 -7.236 9.968 1.00 95.62 409 SER A O 1
ATOM 3258 N N . GLY A 1 410 ? -11.648 -5.958 11.643 1.00 91.94 410 GLY A N 1
ATOM 3259 C CA . GLY A 1 410 ? -12.937 -5.635 11.017 1.00 91.94 410 GLY A CA 1
ATOM 3260 C C . GLY A 1 410 ? -14.016 -6.709 11.211 1.00 91.94 410 GLY A C 1
ATOM 3261 O O . GLY A 1 410 ? -15.086 -6.623 10.615 1.00 91.94 410 GLY A O 1
ATOM 3262 N N . GLU A 1 411 ? -13.753 -7.720 12.039 1.00 91.25 411 GLU A N 1
ATOM 3263 C CA . GLU A 1 411 ? -14.698 -8.792 12.345 1.00 91.25 411 GLU A CA 1
ATOM 3264 C C . GLU A 1 411 ? -15.833 -8.332 13.274 1.00 91.25 411 GLU A C 1
ATOM 3266 O O . GLU A 1 411 ? -15.699 -7.406 14.078 1.00 91.25 411 GLU A O 1
ATOM 3271 N N . ASN A 1 412 ? -16.969 -9.032 13.212 1.00 83.75 412 ASN A N 1
ATOM 3272 C CA . ASN A 1 412 ? -18.139 -8.711 14.034 1.00 83.75 412 ASN A CA 1
ATOM 3273 C C . ASN A 1 412 ? -17.889 -8.906 15.545 1.00 83.75 412 ASN A C 1
ATOM 3275 O O . ASN A 1 412 ? -17.168 -9.799 15.987 1.00 83.75 412 ASN A O 1
ATOM 3279 N N . LEU A 1 413 ? -18.585 -8.136 16.381 1.00 79.00 413 LEU A N 1
ATOM 3280 C CA . LEU A 1 413 ? -18.389 -8.133 17.839 1.00 79.00 413 LEU A CA 1
ATOM 3281 C C . LEU A 1 413 ? -19.154 -9.234 18.601 1.00 79.00 413 LEU A C 1
ATOM 3283 O O . LEU A 1 413 ? -19.469 -9.069 19.775 1.00 79.00 413 LEU A O 1
ATOM 3287 N N . VAL A 1 414 ? -19.453 -10.369 17.959 1.00 76.69 414 VAL A N 1
ATOM 3288 C CA . VAL A 1 414 ? -20.413 -11.380 18.456 1.00 76.69 414 VAL A CA 1
ATOM 3289 C C . VAL A 1 414 ? -20.079 -11.909 19.859 1.00 76.69 414 VAL A C 1
ATOM 3291 O O . VAL A 1 414 ? -20.981 -12.108 20.667 1.00 76.69 414 VAL A O 1
ATOM 3294 N N . ASN A 1 415 ? -18.794 -12.108 20.168 1.00 74.69 415 ASN A N 1
ATOM 3295 C CA . ASN A 1 415 ? -18.342 -12.720 21.425 1.00 74.69 415 ASN A CA 1
ATOM 3296 C C . ASN A 1 415 ? -17.691 -11.725 22.402 1.00 74.69 415 ASN A C 1
ATOM 3298 O O . ASN A 1 415 ? -17.077 -12.141 23.385 1.00 74.69 415 ASN A O 1
ATOM 3302 N N . ILE A 1 416 ? -17.791 -10.418 22.143 1.00 77.88 416 ILE A N 1
ATOM 3303 C CA . ILE A 1 416 ? -17.114 -9.391 22.942 1.00 77.88 416 ILE A CA 1
ATOM 3304 C C . ILE A 1 416 ? -18.110 -8.741 23.894 1.00 77.88 416 ILE A C 1
ATOM 3306 O O . ILE A 1 416 ? -19.050 -8.064 23.486 1.00 77.88 416 ILE A O 1
ATOM 3310 N N . ARG A 1 417 ? -17.877 -8.929 25.193 1.00 80.94 417 ARG A N 1
ATOM 3311 C CA . ARG A 1 417 ? -18.646 -8.287 26.263 1.00 80.94 417 ARG A CA 1
ATOM 3312 C C . ARG A 1 417 ? -18.149 -6.860 26.464 1.00 80.94 417 ARG A C 1
ATOM 3314 O O . ARG A 1 417 ? -16.972 -6.670 26.747 1.00 80.94 417 ARG A O 1
ATOM 3321 N N . LYS A 1 418 ? -19.019 -5.854 26.362 1.00 81.69 418 LYS A N 1
ATOM 3322 C CA . LYS A 1 418 ? -18.614 -4.443 26.500 1.00 81.69 418 LYS A CA 1
ATOM 3323 C C . LYS A 1 418 ? -17.992 -4.143 27.871 1.00 81.69 418 LYS A C 1
ATOM 3325 O O . LYS A 1 418 ? -17.109 -3.303 27.977 1.00 81.69 418 LYS A O 1
ATOM 3330 N N . GLU A 1 419 ? -18.419 -4.845 28.916 1.00 83.69 419 GLU A N 1
ATOM 3331 C CA . GLU A 1 419 ? -18.014 -4.628 30.312 1.00 83.69 419 GLU A CA 1
ATOM 3332 C C . GLU A 1 419 ? -16.527 -4.915 30.575 1.00 83.69 419 GLU A C 1
ATOM 3334 O O . GLU A 1 419 ? -15.984 -4.505 31.601 1.00 83.69 419 GLU A O 1
ATOM 3339 N N . VAL A 1 420 ? -15.868 -5.640 29.669 1.00 82.06 420 VAL A N 1
ATOM 3340 C CA . VAL A 1 420 ? -14.458 -6.040 29.805 1.00 82.06 420 VAL A CA 1
ATOM 3341 C C . VAL A 1 420 ? -13.518 -4.965 29.263 1.00 82.06 420 VAL A C 1
ATOM 3343 O O . VAL A 1 420 ? -12.331 -4.981 29.581 1.00 82.06 420 VAL A O 1
ATOM 3346 N N . ILE A 1 421 ? -14.061 -4.027 28.480 1.00 88.12 421 ILE A N 1
ATOM 3347 C CA . ILE A 1 421 ? -13.334 -2.932 27.851 1.00 88.12 421 ILE A CA 1
ATOM 3348 C C . ILE A 1 421 ? -13.197 -1.789 28.862 1.00 88.12 421 ILE A C 1
ATOM 3350 O O . ILE A 1 421 ? -14.167 -1.126 29.229 1.00 88.12 421 ILE A O 1
ATOM 3354 N N . LYS A 1 422 ? -11.967 -1.573 29.319 1.00 88.25 422 LYS A N 1
ATOM 3355 C CA . LYS A 1 422 ? -11.533 -0.559 30.286 1.00 88.25 422 LYS A CA 1
ATOM 3356 C C . LYS A 1 422 ? -10.640 0.520 29.673 1.00 88.25 422 LYS A C 1
ATOM 3358 O O . LYS A 1 422 ? -10.403 1.541 30.312 1.00 88.25 422 LYS A O 1
ATOM 3363 N N . ASN A 1 423 ? -10.090 0.309 28.487 1.00 91.56 423 ASN A N 1
ATOM 3364 C CA . ASN A 1 423 ? -9.304 1.307 27.785 1.00 91.56 423 ASN A CA 1
ATOM 3365 C C . ASN A 1 423 ? -10.210 2.189 26.917 1.00 91.56 423 ASN A C 1
ATOM 3367 O O . ASN A 1 423 ? -11.068 1.683 26.190 1.00 91.56 423 ASN A O 1
ATOM 3371 N N . SER A 1 424 ? -10.002 3.507 26.973 1.00 91.75 424 SER A N 1
ATOM 3372 C CA . SER A 1 424 ? -10.822 4.467 26.233 1.00 91.75 424 SER A CA 1
ATOM 3373 C C . SER A 1 424 ? -10.718 4.271 24.719 1.00 91.75 424 SER A C 1
ATOM 3375 O O . SER A 1 424 ? -11.758 4.213 24.072 1.00 91.75 424 SER A O 1
ATOM 3377 N N . ASN A 1 425 ? -9.517 4.036 24.173 1.00 93.62 425 ASN A N 1
ATOM 3378 C CA . ASN A 1 425 ? -9.314 3.836 22.735 1.00 93.62 425 ASN A CA 1
ATOM 3379 C C . ASN A 1 425 ? -10.054 2.591 22.226 1.00 93.62 425 ASN A C 1
ATOM 3381 O O . ASN A 1 425 ? -10.704 2.630 21.180 1.00 93.62 425 ASN A O 1
ATOM 3385 N N . VAL A 1 426 ? -10.000 1.487 22.981 1.00 93.88 426 VAL A N 1
ATOM 3386 C CA . VAL A 1 426 ? -10.715 0.244 22.637 1.00 93.88 426 VAL A CA 1
ATOM 3387 C C . VAL A 1 426 ? -12.227 0.447 22.742 1.00 93.88 426 VAL A C 1
ATOM 3389 O O . VAL A 1 426 ? -12.973 -0.019 21.882 1.00 93.88 426 VAL A O 1
ATOM 3392 N N . ASN A 1 427 ? -12.699 1.191 23.746 1.00 91.19 427 ASN A N 1
ATOM 3393 C CA . ASN A 1 427 ? -14.117 1.524 23.884 1.00 91.19 427 ASN A CA 1
ATOM 3394 C C . ASN A 1 427 ? -14.606 2.443 22.749 1.00 91.19 427 ASN A C 1
ATOM 3396 O O . ASN A 1 427 ? -15.701 2.235 22.225 1.00 91.19 427 ASN A O 1
ATOM 3400 N N . THR A 1 428 ? -13.795 3.414 22.324 1.00 92.06 428 THR A N 1
ATOM 3401 C CA . THR A 1 428 ? -14.085 4.268 21.167 1.00 92.06 428 THR A CA 1
ATOM 3402 C C . THR A 1 428 ? -14.140 3.438 19.886 1.00 92.06 428 THR A C 1
ATOM 3404 O O . THR A 1 428 ? -15.105 3.555 19.138 1.00 92.06 428 THR A O 1
ATOM 3407 N N . ALA A 1 429 ? -13.186 2.531 19.658 1.00 94.12 429 ALA A N 1
ATOM 3408 C CA . ALA A 1 429 ? -13.210 1.613 18.517 1.00 94.12 429 ALA A CA 1
ATOM 3409 C C . ALA A 1 429 ? -14.451 0.699 18.530 1.00 94.12 429 ALA A C 1
ATOM 3411 O O . ALA A 1 429 ? -15.126 0.543 17.512 1.00 94.12 429 ALA A O 1
ATOM 3412 N N . TYR A 1 430 ? -14.819 0.161 19.698 1.00 92.00 430 TYR A N 1
ATOM 3413 C CA . TYR A 1 430 ? -16.059 -0.597 19.881 1.00 92.00 430 TYR A CA 1
ATOM 3414 C C . TYR A 1 430 ? -17.296 0.234 19.522 1.00 92.00 430 TYR A C 1
ATOM 3416 O O . TYR A 1 430 ? -18.221 -0.262 18.872 1.00 92.00 430 TYR A O 1
ATOM 3424 N N . TYR A 1 431 ? -17.320 1.510 19.917 1.00 89.12 431 TYR A N 1
ATOM 3425 C CA . TYR A 1 431 ? -18.375 2.431 19.518 1.00 89.12 431 TYR A CA 1
ATOM 3426 C C . TYR A 1 431 ? -18.404 2.633 18.001 1.00 89.12 431 TYR A C 1
ATOM 3428 O O . TYR A 1 431 ? -19.473 2.497 17.417 1.00 89.12 431 TYR A O 1
ATOM 3436 N N . LEU A 1 432 ? -17.268 2.888 17.348 1.00 91.94 432 LEU A N 1
ATOM 3437 C CA . LEU A 1 432 ? -17.236 3.036 15.891 1.00 91.94 432 LEU A CA 1
ATOM 3438 C C . LEU A 1 432 ? -17.802 1.800 15.190 1.00 91.94 432 LEU A C 1
ATOM 3440 O O . LEU A 1 432 ? -18.548 1.950 14.231 1.00 91.94 432 LEU A O 1
ATOM 3444 N N . ALA A 1 433 ? -17.496 0.604 15.700 1.00 89.56 433 ALA A N 1
ATOM 3445 C CA . ALA A 1 433 ? -17.940 -0.671 15.148 1.00 89.56 433 ALA A CA 1
ATOM 3446 C C . ALA A 1 433 ? -19.432 -0.989 15.387 1.00 89.56 433 ALA A C 1
ATOM 3448 O O . ALA A 1 433 ? -20.043 -1.655 14.556 1.00 89.56 433 ALA A O 1
ATOM 3449 N N . SER A 1 434 ? -20.041 -0.509 16.474 1.00 85.81 434 SER A N 1
ATOM 3450 C CA . SER A 1 434 ? -21.424 -0.865 16.865 1.00 85.81 434 SER A CA 1
ATOM 3451 C C . SER A 1 434 ? -22.429 0.291 16.811 1.00 85.81 434 SER A C 1
ATOM 3453 O O . SER A 1 434 ? -23.642 0.076 16.817 1.00 85.81 434 SER A O 1
ATOM 3455 N N . GLY A 1 435 ? -21.935 1.523 16.796 1.00 80.56 435 GLY A N 1
ATOM 3456 C CA . GLY A 1 435 ? -22.702 2.749 16.932 1.00 80.56 435 GLY A CA 1
ATOM 3457 C C . GLY A 1 435 ? -23.146 3.360 15.607 1.00 80.56 435 GLY A C 1
ATOM 3458 O O . GLY A 1 435 ? -22.795 2.907 14.515 1.00 80.56 435 GLY A O 1
ATOM 3459 N N . LYS A 1 436 ? -23.937 4.433 15.716 1.00 85.94 436 LYS A N 1
ATOM 3460 C CA . LYS A 1 436 ? -24.354 5.239 14.565 1.00 85.94 436 LYS A CA 1
ATOM 3461 C C . LYS A 1 436 ? -23.300 6.301 14.274 1.00 85.94 436 LYS A C 1
ATOM 3463 O O . LYS A 1 436 ? -23.198 7.282 15.001 1.00 85.94 436 LYS A O 1
ATOM 3468 N N . ILE A 1 437 ? -22.578 6.110 13.180 1.00 89.81 437 ILE A N 1
ATOM 3469 C CA . ILE A 1 437 ? -21.657 7.093 12.606 1.00 89.81 437 ILE A CA 1
ATOM 3470 C C . ILE A 1 437 ? -22.242 7.652 11.308 1.00 89.81 437 ILE A C 1
ATOM 3472 O O . ILE A 1 437 ? -23.066 6.999 10.664 1.00 89.81 437 ILE A O 1
ATOM 3476 N N . GLY A 1 438 ? -21.829 8.854 10.926 1.00 90.69 438 GLY A N 1
ATOM 3477 C CA . GLY A 1 438 ? -22.325 9.513 9.724 1.00 90.69 438 GLY A CA 1
ATOM 3478 C C . GLY A 1 438 ? -22.438 11.016 9.890 1.00 90.69 438 GLY A C 1
ATOM 3479 O O . GLY A 1 438 ? -22.587 11.530 10.998 1.00 90.69 438 GLY A O 1
ATOM 3480 N N . TRP A 1 439 ? -22.369 11.731 8.771 1.00 91.44 439 TRP A N 1
ATOM 3481 C CA . TRP A 1 439 ? -22.430 13.184 8.788 1.00 91.44 439 TRP A CA 1
ATOM 3482 C C . TRP A 1 439 ? -23.776 13.686 9.336 1.00 91.44 439 TRP A C 1
ATOM 3484 O O . TRP A 1 439 ? -24.837 13.388 8.790 1.00 91.44 439 TRP A O 1
ATOM 3494 N N . GLU A 1 440 ? -23.725 14.477 10.411 1.00 90.94 440 GLU A N 1
ATOM 3495 C CA . GLU A 1 440 ? -24.889 15.120 11.027 1.00 90.94 440 GLU A CA 1
ATOM 3496 C C . GLU A 1 440 ? -24.664 16.634 11.066 1.00 90.94 440 GLU A C 1
ATOM 3498 O O . GLU A 1 440 ? -23.777 17.143 11.754 1.00 90.94 440 GLU A O 1
ATOM 3503 N N . ASN A 1 441 ? -25.474 17.369 10.303 1.00 87.12 441 ASN A N 1
ATOM 3504 C CA . ASN A 1 441 ? -25.324 18.813 10.137 1.00 87.12 441 ASN A CA 1
ATOM 3505 C C . ASN A 1 441 ? -25.814 19.618 11.352 1.00 87.12 441 ASN A C 1
ATOM 3507 O O . ASN A 1 441 ? -25.434 20.777 11.518 1.00 87.12 441 ASN A O 1
ATOM 3511 N N . ASN A 1 442 ? -26.637 19.026 12.221 1.00 90.56 442 ASN A N 1
ATOM 3512 C CA . ASN A 1 442 ? -27.152 19.689 13.405 1.00 90.56 442 ASN A CA 1
ATOM 3513 C C . ASN A 1 442 ? -26.214 19.478 14.601 1.00 90.56 442 ASN A C 1
ATOM 3515 O O . ASN A 1 442 ? -26.043 18.363 15.099 1.00 90.56 442 ASN A O 1
ATOM 3519 N N . GLU A 1 443 ? -25.650 20.566 15.128 1.00 86.12 443 GLU A N 1
ATOM 3520 C CA . GLU A 1 443 ? -24.689 20.512 16.239 1.00 86.12 443 GLU A CA 1
ATOM 3521 C C . GLU A 1 443 ? -25.270 19.846 17.498 1.00 86.12 443 GLU A C 1
ATOM 3523 O O . GLU A 1 443 ? -24.608 19.033 18.137 1.00 86.12 443 GLU A O 1
ATOM 3528 N N . LYS A 1 444 ? -26.541 20.105 17.835 1.00 88.00 444 LYS A N 1
ATOM 3529 C CA . LYS A 1 444 ? -27.178 19.484 19.008 1.00 88.00 444 LYS A CA 1
ATOM 3530 C C . LYS A 1 444 ? -27.373 17.982 18.816 1.00 88.00 444 LYS A C 1
ATOM 3532 O O . LYS A 1 444 ? -27.183 17.224 19.764 1.00 88.00 444 LYS A O 1
ATOM 3537 N N . LYS A 1 445 ? -27.760 17.547 17.611 1.00 86.50 445 LYS A N 1
ATOM 3538 C CA . LYS A 1 445 ? -27.937 16.119 17.305 1.00 86.50 445 LYS A CA 1
ATOM 3539 C C . LYS A 1 445 ? -26.603 15.384 17.269 1.00 86.50 445 LYS A C 1
ATOM 3541 O O . LYS A 1 445 ? -26.506 14.335 17.889 1.00 86.50 445 LYS A O 1
ATOM 3546 N N . SER A 1 446 ? -25.585 15.946 16.623 1.00 85.69 446 SER A N 1
ATOM 3547 C CA . SER A 1 446 ? -24.244 15.348 16.571 1.00 85.69 446 SER A CA 1
ATOM 3548 C C . SER A 1 446 ? -23.622 15.233 17.964 1.00 85.69 446 SER A C 1
ATOM 3550 O O . SER A 1 446 ? -23.154 14.161 18.330 1.00 85.69 446 SER A O 1
ATOM 3552 N N . THR A 1 447 ? -23.727 16.273 18.800 1.00 85.81 447 THR A N 1
ATOM 3553 C CA . THR A 1 447 ? -23.280 16.200 20.203 1.00 85.81 447 THR A CA 1
ATOM 3554 C C . THR A 1 447 ? -24.065 15.156 20.995 1.00 85.81 447 THR A C 1
ATOM 3556 O O . THR A 1 447 ? -23.479 14.442 21.800 1.00 85.81 447 THR A O 1
ATOM 3559 N N . LYS A 1 448 ? -25.375 15.015 20.751 1.00 85.12 448 LYS A N 1
ATOM 3560 C CA . LYS A 1 448 ? -26.191 13.966 21.377 1.00 85.12 448 LYS A CA 1
ATOM 3561 C C . LYS A 1 448 ? -25.783 12.559 20.926 1.00 85.12 448 LYS A C 1
ATOM 3563 O O . LYS A 1 448 ? -25.762 11.662 21.757 1.00 85.12 448 LYS A O 1
ATOM 3568 N N . LEU A 1 449 ? -25.473 12.361 19.642 1.00 83.31 449 LEU A N 1
ATOM 3569 C CA . LEU A 1 449 ? -24.998 11.077 19.113 1.00 83.31 449 LEU A CA 1
ATOM 3570 C C . LEU A 1 449 ? -23.685 10.672 19.782 1.00 83.31 449 LEU A C 1
ATOM 3572 O O . LEU A 1 449 ? -23.578 9.556 20.277 1.00 83.31 449 LEU A O 1
ATOM 3576 N N . ILE A 1 450 ? -22.736 11.605 19.879 1.00 83.00 450 ILE A N 1
ATOM 3577 C CA . ILE A 1 450 ? -21.473 11.376 20.583 1.00 83.00 450 ILE A CA 1
ATOM 3578 C C . ILE A 1 450 ? -21.741 11.083 22.072 1.00 83.00 450 ILE A C 1
ATOM 3580 O O . ILE A 1 450 ? -21.219 10.110 22.613 1.00 83.00 450 ILE A O 1
ATOM 3584 N N . SER A 1 451 ? -22.607 11.867 22.732 1.00 76.75 451 SER A N 1
ATOM 3585 C CA . SER A 1 451 ? -22.793 11.777 24.184 1.00 76.75 451 SER A CA 1
ATOM 3586 C C . SER A 1 451 ? -23.613 10.585 24.678 1.00 76.75 451 SER A C 1
ATOM 3588 O O . SER A 1 451 ? -23.358 10.071 25.767 1.00 76.75 451 SER A O 1
ATOM 3590 N N . GLN A 1 452 ? -24.560 10.083 23.881 1.00 71.12 452 GLN A N 1
ATOM 3591 C CA . GLN A 1 452 ? -25.389 8.922 24.234 1.00 71.12 452 GLN A CA 1
ATOM 3592 C C . GLN A 1 452 ? -24.581 7.640 24.467 1.00 71.12 452 GLN A C 1
ATOM 3594 O O . GLN A 1 452 ? -25.058 6.720 25.134 1.00 71.12 452 GLN A O 1
ATOM 3599 N N . HIS A 1 453 ? -23.357 7.572 23.949 1.00 63.62 453 HIS A N 1
ATOM 3600 C CA . HIS A 1 453 ? -22.509 6.392 24.060 1.00 63.62 453 HIS A CA 1
ATOM 3601 C C . HIS A 1 453 ? -21.540 6.432 25.251 1.00 63.62 453 HIS A C 1
ATOM 3603 O O . HIS A 1 453 ? -20.933 5.404 25.567 1.00 63.62 453 HIS A O 1
ATOM 3609 N N . PHE A 1 454 ? -21.507 7.549 25.992 1.00 59.31 454 PHE A N 1
ATOM 3610 C CA . PHE A 1 454 ? -20.710 7.738 27.210 1.00 59.31 454 PHE A CA 1
ATOM 3611 C C . PHE A 1 454 ? -21.347 7.211 28.498 1.00 59.31 454 PHE A C 1
ATOM 3613 O O . PHE A 1 454 ? -20.767 7.374 29.564 1.00 59.31 454 PHE A O 1
ATOM 3620 N N . HIS A 1 455 ? -22.501 6.538 28.458 1.00 51.00 455 HIS A N 1
ATOM 3621 C CA . HIS A 1 455 ? -23.227 6.232 29.700 1.00 51.00 455 HIS A CA 1
ATOM 3622 C C . HIS A 1 455 ? -22.481 5.353 30.732 1.00 51.00 455 HIS A C 1
ATOM 3624 O O . HIS A 1 455 ? -22.906 5.333 31.882 1.00 51.00 455 HIS A O 1
ATOM 3630 N N . ASN A 1 456 ? -21.357 4.711 30.371 1.00 51.47 456 ASN A N 1
ATOM 3631 C CA . ASN A 1 456 ? -20.521 3.917 31.290 1.00 51.47 456 ASN A CA 1
ATOM 3632 C C . ASN A 1 456 ? -19.045 4.363 31.381 1.00 51.47 456 ASN A C 1
ATOM 3634 O O . ASN A 1 456 ? -18.293 3.780 32.157 1.00 51.47 456 ASN A O 1
ATOM 3638 N N . PHE A 1 457 ? -18.615 5.360 30.603 1.00 54.34 457 PHE A N 1
ATOM 3639 C CA . PHE A 1 457 ? -17.268 5.933 30.682 1.00 54.34 457 PHE A CA 1
ATOM 3640 C C . PHE A 1 457 ? -17.441 7.409 30.988 1.00 54.34 457 PHE A C 1
ATOM 3642 O O . PHE A 1 457 ? -17.904 8.154 30.128 1.00 54.34 457 PHE A O 1
ATOM 3649 N N . GLU A 1 458 ? -17.122 7.826 32.214 1.00 55.34 458 GLU A N 1
ATOM 3650 C CA . GLU A 1 458 ? -17.133 9.245 32.556 1.00 55.34 458 GLU A CA 1
ATOM 3651 C C . GLU A 1 458 ? -16.306 10.006 31.509 1.00 55.34 458 GLU A C 1
ATOM 3653 O O . GLU A 1 458 ? -15.149 9.670 31.248 1.00 55.34 458 GLU A O 1
ATOM 3658 N N . GLU A 1 459 ? -16.923 11.015 30.892 1.00 50.75 459 GLU A N 1
ATOM 3659 C CA . GLU A 1 459 ? -16.406 11.840 29.786 1.00 50.75 459 GLU A CA 1
ATOM 3660 C C . GLU A 1 459 ? -14.989 12.410 30.058 1.00 50.75 459 GLU A C 1
ATOM 3662 O O . GLU A 1 459 ? -14.251 12.771 29.140 1.00 50.75 459 GLU A O 1
ATOM 3667 N N . TYR A 1 460 ? -14.573 12.415 31.330 1.00 53.03 460 TYR A N 1
ATOM 3668 C CA . TYR A 1 460 ? -13.265 12.828 31.838 1.00 53.03 460 TYR A CA 1
ATOM 3669 C C . TYR A 1 460 ? -12.095 11.871 31.538 1.00 53.03 460 TYR A C 1
ATOM 3671 O O . TYR A 1 460 ? -10.950 12.293 31.680 1.00 53.03 460 TYR A O 1
ATOM 3679 N N . ASN A 1 461 ? -12.339 10.636 31.083 1.00 74.56 461 ASN A N 1
ATOM 3680 C CA . ASN A 1 461 ? -11.277 9.649 30.812 1.00 74.56 461 ASN A CA 1
ATOM 3681 C C . ASN A 1 461 ? -10.898 9.497 29.326 1.00 74.56 461 ASN A C 1
ATOM 3683 O O . ASN A 1 461 ? -10.095 8.628 28.991 1.00 74.56 461 ASN A O 1
ATOM 3687 N N . LEU A 1 462 ? -11.460 10.309 28.425 1.00 84.81 462 LEU A N 1
ATOM 3688 C CA . LEU A 1 462 ? -11.136 10.247 26.995 1.00 84.81 462 LEU A CA 1
ATOM 3689 C C . LEU A 1 462 ? -9.807 10.935 26.686 1.00 84.81 462 LEU A C 1
ATOM 3691 O O . LEU A 1 462 ? -9.576 12.084 27.086 1.00 84.81 462 LEU A O 1
ATOM 3695 N N . THR A 1 463 ? -8.976 10.270 25.887 1.00 90.12 463 THR A N 1
ATOM 3696 C CA . THR A 1 463 ? -7.766 10.873 25.327 1.00 90.12 463 THR A CA 1
ATOM 3697 C C . THR A 1 463 ? -8.118 11.957 24.300 1.00 90.12 463 THR A C 1
ATOM 3699 O O . THR A 1 463 ? -9.256 12.080 23.840 1.00 90.12 463 THR A O 1
ATOM 3702 N N . LEU A 1 464 ? -7.132 12.771 23.910 1.00 91.00 464 LEU A N 1
ATOM 3703 C CA . LEU A 1 464 ? -7.311 13.716 22.802 1.00 91.00 464 LEU A CA 1
ATOM 3704 C C . LEU A 1 464 ? -7.668 12.986 21.496 1.00 91.00 464 LEU A C 1
ATOM 3706 O O . LEU A 1 464 ? -8.531 13.454 20.755 1.00 91.00 464 LEU A O 1
ATOM 3710 N N . LEU A 1 465 ? -7.042 11.831 21.252 1.00 93.19 465 LEU A N 1
ATOM 3711 C CA . LEU A 1 465 ? -7.305 11.002 20.080 1.00 93.19 465 LEU A CA 1
ATOM 3712 C C . LEU A 1 465 ? -8.759 10.513 20.059 1.00 93.19 465 LEU A C 1
ATOM 3714 O O . LEU A 1 465 ? -9.425 10.656 19.037 1.00 93.19 465 LEU A O 1
ATOM 3718 N N . ASP A 1 466 ? -9.267 10.017 21.192 1.00 92.19 466 ASP A N 1
ATOM 3719 C CA . ASP A 1 466 ? -10.668 9.599 21.329 1.00 92.19 466 ASP A CA 1
ATOM 3720 C C . ASP A 1 466 ? -11.625 10.725 20.924 1.00 92.19 466 ASP A C 1
ATOM 3722 O O . ASP A 1 466 ? -12.501 10.536 20.082 1.00 92.19 466 ASP A O 1
ATOM 3726 N N . LYS A 1 467 ? -11.428 11.925 21.486 1.00 91.12 467 LYS A N 1
ATOM 3727 C CA . LYS A 1 467 ? -12.276 13.095 21.207 1.00 91.12 467 LYS A CA 1
ATOM 3728 C C . LYS A 1 467 ? -12.257 13.457 19.726 1.00 91.12 467 LYS A C 1
ATOM 3730 O O . LYS A 1 467 ? -13.309 13.680 19.138 1.00 91.12 467 LYS A O 1
ATOM 3735 N N . ILE A 1 468 ? -11.076 13.473 19.117 1.00 92.88 468 ILE A N 1
ATOM 3736 C CA . ILE A 1 468 ? -10.900 13.798 17.699 1.00 92.88 468 ILE A CA 1
ATOM 3737 C C . ILE A 1 468 ? -11.601 12.789 16.797 1.00 92.88 468 ILE A C 1
ATOM 3739 O O . ILE A 1 468 ? -12.323 13.184 15.881 1.00 92.88 468 ILE A O 1
ATOM 3743 N N . VAL A 1 469 ? -11.429 11.497 17.068 1.00 95.00 469 VAL A N 1
ATOM 3744 C CA . VAL A 1 469 ? -12.063 10.435 16.286 1.00 95.00 469 VAL A CA 1
ATOM 3745 C C . VAL A 1 469 ? -13.585 10.473 16.440 1.00 95.00 469 VAL A C 1
ATOM 3747 O O . VAL A 1 469 ? -14.309 10.330 15.454 1.00 95.00 469 VAL A O 1
ATOM 3750 N N . LEU A 1 470 ? -14.090 10.724 17.649 1.00 92.56 470 LEU A N 1
ATOM 3751 C CA . LEU A 1 470 ? -15.525 10.847 17.912 1.00 92.56 470 LEU A CA 1
ATOM 3752 C C . LEU A 1 470 ? -16.140 12.056 17.203 1.00 92.56 470 LEU A C 1
ATOM 3754 O O . LEU A 1 470 ? -17.187 11.924 16.571 1.00 92.56 470 LEU A O 1
ATOM 3758 N N . GLU A 1 471 ? -15.481 13.210 17.239 1.00 93.12 471 GLU A N 1
ATOM 3759 C CA . GLU A 1 471 ? -15.923 14.396 16.502 1.00 93.12 471 GLU A CA 1
ATOM 3760 C C . GLU A 1 471 ? -15.883 14.165 14.982 1.00 93.12 471 GLU A C 1
ATOM 3762 O O . GLU A 1 471 ? -16.820 14.515 14.256 1.00 93.12 471 GLU A O 1
ATOM 3767 N N . ALA A 1 472 ? -14.844 13.491 14.488 1.00 95.38 472 ALA A N 1
ATOM 3768 C CA . ALA A 1 472 ? -14.758 13.104 13.086 1.00 95.38 472 ALA A CA 1
ATOM 3769 C C . ALA A 1 472 ? -15.866 12.119 12.674 1.00 95.38 472 ALA A C 1
ATOM 3771 O O . ALA A 1 472 ? -16.374 12.230 11.559 1.00 95.38 472 ALA A O 1
ATOM 3772 N N . SER A 1 473 ? -16.312 11.229 13.573 1.00 95.12 473 SER A N 1
ATOM 3773 C CA . SER A 1 473 ? -17.351 10.215 13.302 1.00 95.12 473 SER A CA 1
ATOM 3774 C C . SER A 1 473 ? -18.716 10.787 12.903 1.00 95.12 473 SER A C 1
ATOM 3776 O O . SER A 1 473 ? -19.525 10.094 12.282 1.00 95.12 473 SER A O 1
ATOM 3778 N N . VAL A 1 474 ? -18.953 12.064 13.218 1.00 94.31 474 VAL A N 1
ATOM 3779 C CA . VAL A 1 474 ? -20.154 12.823 12.837 1.00 94.31 474 VAL A CA 1
ATOM 3780 C C . VAL A 1 474 ? -19.879 13.876 11.752 1.00 94.31 474 VAL A C 1
ATOM 3782 O O . VAL A 1 474 ? -20.717 14.734 11.469 1.00 94.31 474 VAL A O 1
ATOM 3785 N N . GLY A 1 475 ? -18.695 13.833 11.132 1.00 93.00 475 GLY A N 1
ATOM 3786 C CA . GLY A 1 475 ? -18.259 14.766 10.092 1.00 93.00 475 GLY A CA 1
ATOM 3787 C C . GLY A 1 475 ? -17.932 16.169 10.615 1.00 93.00 475 GLY A C 1
ATOM 3788 O O . GLY A 1 475 ? -18.040 17.148 9.859 1.00 93.00 475 GLY A O 1
ATOM 3789 N N . ARG A 1 476 ? -17.574 16.310 11.901 1.00 92.12 476 ARG A N 1
ATOM 3790 C CA . ARG A 1 476 ? -17.240 17.607 12.503 1.00 92.12 476 ARG A CA 1
ATOM 3791 C C . ARG A 1 476 ? -15.759 17.934 12.316 1.00 92.12 476 ARG A C 1
ATOM 3793 O O . ARG A 1 476 ? -14.876 17.211 12.772 1.00 92.12 476 ARG A O 1
ATOM 3800 N N . PHE A 1 477 ? -15.502 19.073 11.680 1.00 91.56 477 PHE A N 1
ATOM 3801 C CA . PHE A 1 477 ? -14.169 19.666 11.594 1.00 91.56 477 PHE A CA 1
ATOM 3802 C C . PHE A 1 477 ? -13.802 20.412 12.888 1.00 91.56 477 PHE A C 1
ATOM 3804 O O . PHE A 1 477 ? -14.704 20.858 13.604 1.00 91.56 477 PHE A O 1
ATOM 3811 N N . PRO A 1 478 ? -12.502 20.565 13.196 1.00 89.75 478 PRO A N 1
ATOM 3812 C CA . PRO A 1 478 ? -12.054 21.312 14.367 1.00 89.75 478 PRO A CA 1
ATOM 3813 C C . PRO A 1 478 ? -12.515 22.775 14.317 1.00 89.75 478 PRO A C 1
ATOM 3815 O O . PRO A 1 478 ? -12.429 23.425 13.277 1.00 89.75 478 PRO A O 1
ATOM 3818 N N . LYS A 1 479 ? -12.990 23.304 15.453 1.00 81.00 479 LYS A N 1
ATOM 3819 C CA . LYS A 1 479 ? -13.483 24.692 15.565 1.00 81.00 479 LYS A CA 1
ATOM 3820 C C . LYS A 1 479 ? -12.359 25.726 15.468 1.00 81.00 479 LYS A C 1
ATOM 3822 O O . LYS A 1 479 ? -12.564 26.798 14.909 1.00 81.00 479 LYS A O 1
ATOM 3827 N N . ASP A 1 480 ? -11.179 25.376 15.971 1.00 74.12 480 ASP A N 1
ATOM 3828 C CA . ASP A 1 480 ? -10.049 26.298 16.122 1.00 74.12 480 ASP A CA 1
ATOM 3829 C C . ASP A 1 480 ? -9.143 26.364 14.883 1.00 74.12 480 ASP A C 1
ATOM 3831 O O . ASP A 1 480 ? -8.150 27.091 14.877 1.00 74.12 480 ASP A O 1
ATOM 3835 N N . ARG A 1 481 ? -9.471 25.622 13.813 1.00 77.19 481 ARG A N 1
ATOM 3836 C CA . ARG A 1 481 ? -8.695 25.620 12.571 1.00 77.19 481 ARG A CA 1
ATOM 3837 C C . ARG A 1 481 ? -9.537 26.093 11.402 1.00 77.19 481 ARG A C 1
ATOM 3839 O O . ARG A 1 481 ? -10.533 25.480 11.023 1.00 77.19 481 ARG A O 1
ATOM 3846 N N . ILE A 1 482 ? -9.083 27.176 10.785 1.00 73.88 482 ILE A N 1
ATOM 3847 C CA . ILE A 1 482 ? -9.624 27.632 9.511 1.00 73.88 482 ILE A CA 1
ATOM 3848 C C . ILE A 1 482 ? -9.181 26.618 8.455 1.00 73.88 482 ILE A C 1
ATOM 3850 O O . ILE A 1 482 ? -7.987 26.467 8.203 1.00 73.88 482 ILE A O 1
ATOM 3854 N N . LEU A 1 483 ? -10.143 25.918 7.844 1.00 78.31 483 LEU A N 1
ATOM 3855 C CA . LEU A 1 483 ? -9.869 25.067 6.684 1.00 78.31 483 LEU A CA 1
ATOM 3856 C C . LEU A 1 483 ? -9.137 25.884 5.622 1.00 78.31 483 LEU A C 1
ATOM 3858 O O . LEU A 1 483 ? -9.523 27.036 5.378 1.00 78.31 483 LEU A O 1
ATOM 3862 N N . SER A 1 484 ? -8.136 25.287 4.973 1.00 77.62 484 SER A N 1
ATOM 3863 C CA . SER A 1 484 ? -7.459 25.935 3.851 1.00 77.62 484 SER A CA 1
ATOM 3864 C C . SER A 1 484 ? -8.477 26.353 2.789 1.00 77.62 484 SER A C 1
ATOM 3866 O O . SER A 1 484 ? -9.535 25.735 2.629 1.00 77.62 484 SER A O 1
ATOM 3868 N N . GLU A 1 485 ? -8.172 27.430 2.072 1.00 76.50 485 GLU A N 1
ATOM 3869 C CA . GLU A 1 485 ? -9.029 27.920 0.992 1.00 76.50 485 GLU A CA 1
ATOM 3870 C C . GLU A 1 485 ? -9.266 26.834 -0.065 1.00 76.50 485 GLU A C 1
ATOM 3872 O O . GLU A 1 485 ? -10.404 26.589 -0.447 1.00 76.50 485 GLU A O 1
ATOM 3877 N N . GLU A 1 486 ? -8.216 26.087 -0.412 1.00 73.62 486 GLU A N 1
ATOM 3878 C CA . GLU A 1 486 ? -8.260 24.895 -1.265 1.00 73.62 486 GLU A CA 1
ATOM 3879 C C . GLU A 1 486 ? -9.303 23.864 -0.796 1.00 73.62 486 GLU A C 1
ATOM 3881 O O . GLU A 1 486 ? -10.149 23.415 -1.573 1.00 73.62 486 GLU A O 1
ATOM 3886 N N . MET A 1 487 ? -9.295 23.510 0.491 1.00 77.88 487 MET A N 1
ATOM 3887 C CA . MET A 1 487 ? -10.203 22.499 1.030 1.00 77.88 487 MET A CA 1
ATOM 3888 C C . MET A 1 487 ? -11.643 23.007 1.113 1.00 77.88 487 MET A C 1
ATOM 3890 O O . MET A 1 487 ? -12.587 22.267 0.837 1.00 77.88 487 MET A O 1
ATOM 3894 N N . ARG A 1 488 ? -11.825 24.286 1.454 1.00 79.56 488 ARG A N 1
ATOM 3895 C CA . ARG A 1 488 ? -13.142 24.931 1.458 1.00 79.56 488 ARG A CA 1
ATOM 3896 C C . ARG A 1 488 ? -13.726 24.994 0.051 1.00 79.56 488 ARG A C 1
ATOM 3898 O O . ARG A 1 488 ? -14.901 24.690 -0.125 1.00 79.56 488 ARG A O 1
ATOM 3905 N N . ASN A 1 489 ? -12.903 25.331 -0.936 1.00 77.94 489 ASN A N 1
ATOM 3906 C CA . ASN A 1 489 ? -13.290 25.319 -2.340 1.00 77.94 489 ASN A CA 1
ATOM 3907 C C . ASN A 1 489 ? -13.656 23.904 -2.782 1.00 77.94 489 ASN A C 1
ATOM 3909 O O . ASN A 1 489 ? -14.697 23.732 -3.402 1.00 77.94 489 ASN A O 1
ATOM 3913 N N . SER A 1 490 ? -12.883 22.891 -2.382 1.00 80.50 490 SER A N 1
ATOM 3914 C CA . SER A 1 490 ? -13.182 21.494 -2.717 1.00 80.50 490 SER A CA 1
ATOM 3915 C C . SER A 1 490 ? -14.531 21.032 -2.168 1.00 80.50 490 SER A C 1
ATOM 3917 O O . SER A 1 490 ? -15.332 20.444 -2.890 1.00 80.50 490 SER A O 1
ATOM 3919 N N . LEU A 1 491 ? -14.830 21.382 -0.914 1.00 80.00 491 LEU A N 1
ATOM 3920 C CA . LEU A 1 491 ? -16.126 21.112 -0.290 1.00 80.00 491 LEU A CA 1
ATOM 3921 C C . LEU A 1 491 ? -17.280 21.863 -0.973 1.00 80.00 491 LEU A C 1
ATOM 3923 O O . LEU A 1 491 ? -18.343 21.283 -1.174 1.00 80.00 491 LEU A O 1
ATOM 3927 N N . ASN A 1 492 ? -17.084 23.139 -1.319 1.00 77.06 492 ASN A N 1
ATOM 3928 C CA . ASN A 1 492 ? -18.120 23.984 -1.922 1.00 77.06 492 ASN A CA 1
ATOM 3929 C C . ASN A 1 492 ? -18.408 23.629 -3.386 1.00 77.06 492 ASN A C 1
ATOM 3931 O O . ASN A 1 492 ? -19.541 23.766 -3.837 1.00 77.06 492 ASN A O 1
ATOM 3935 N N . LEU A 1 493 ? -17.381 23.211 -4.127 1.00 75.75 493 LEU A N 1
ATOM 3936 C CA . LEU A 1 493 ? -17.459 22.865 -5.547 1.00 75.75 493 LEU A CA 1
ATOM 3937 C C . LEU A 1 493 ? -17.734 21.374 -5.776 1.00 75.75 493 LEU A C 1
ATOM 3939 O O . LEU A 1 493 ? -17.760 20.940 -6.922 1.00 75.75 493 LEU A O 1
ATOM 3943 N N . HIS A 1 494 ? -17.932 20.594 -4.707 1.00 75.75 494 HIS A N 1
ATOM 3944 C CA . HIS A 1 494 ? -18.106 19.141 -4.772 1.00 75.75 494 HIS A CA 1
ATOM 3945 C C . HIS A 1 494 ? -16.965 18.425 -5.522 1.00 75.75 494 HIS A C 1
ATOM 3947 O O . HIS A 1 494 ? -17.185 17.392 -6.154 1.00 75.75 494 HIS A O 1
ATOM 3953 N N . MET A 1 495 ? -15.740 18.960 -5.416 1.00 75.88 495 MET A N 1
ATOM 3954 C CA . MET A 1 495 ? -14.500 18.354 -5.918 1.00 75.88 495 MET A CA 1
ATOM 3955 C C . MET A 1 495 ? -14.111 17.190 -5.000 1.00 75.88 495 MET A C 1
ATOM 3957 O O . MET A 1 495 ? -13.245 17.286 -4.123 1.00 75.88 495 MET A O 1
ATOM 3961 N N . ASN A 1 496 ? -14.877 16.107 -5.128 1.00 83.38 496 ASN A N 1
ATOM 3962 C CA . ASN A 1 496 ? -14.810 14.950 -4.247 1.00 83.38 496 ASN A CA 1
ATOM 3963 C C . ASN A 1 496 ? -13.463 14.229 -4.378 1.00 83.38 496 ASN A C 1
ATOM 3965 O O . ASN A 1 496 ? -12.946 13.723 -3.383 1.00 83.38 496 ASN A O 1
ATOM 3969 N N . GLY A 1 497 ? -12.870 14.207 -5.571 1.00 89.44 497 GLY A N 1
ATOM 3970 C CA . GLY A 1 497 ? -11.606 13.532 -5.815 1.00 89.44 497 GLY A CA 1
ATOM 3971 C C . GLY A 1 497 ? -10.418 14.212 -5.138 1.00 89.44 497 GLY A C 1
ATOM 3972 O O . GLY A 1 497 ? -9.663 13.562 -4.408 1.00 89.44 497 GLY A O 1
ATOM 3973 N N . ALA A 1 498 ? -10.280 15.527 -5.310 1.00 89.12 498 ALA A N 1
ATOM 3974 C CA . ALA A 1 498 ? -9.242 16.312 -4.647 1.00 89.12 498 ALA A CA 1
ATOM 3975 C C . ALA A 1 498 ? -9.406 16.277 -3.121 1.00 89.12 498 ALA A C 1
ATOM 3977 O O . ALA A 1 498 ? -8.429 16.086 -2.389 1.00 89.12 498 ALA A O 1
ATOM 3978 N N . LEU A 1 499 ? -10.650 16.382 -2.632 1.00 90.50 499 LEU A N 1
ATOM 3979 C CA . LEU A 1 499 ? -10.951 16.269 -1.207 1.00 90.50 499 LEU A CA 1
ATOM 3980 C C . LEU A 1 499 ? -10.529 14.908 -0.639 1.00 90.50 499 LEU A C 1
ATOM 3982 O O . LEU A 1 499 ? -9.953 14.859 0.449 1.00 90.50 499 LEU A O 1
ATOM 3986 N N . LEU A 1 500 ? -10.771 13.818 -1.373 1.00 93.75 500 LEU A N 1
ATOM 3987 C CA . LEU A 1 500 ? -10.380 12.470 -0.970 1.00 93.75 500 LEU A CA 1
ATOM 3988 C C . LEU A 1 500 ? -8.865 12.338 -0.846 1.00 93.75 500 LEU A C 1
ATOM 3990 O O . LEU A 1 500 ? -8.376 11.944 0.210 1.00 93.75 500 LEU A O 1
ATOM 3994 N N . PHE A 1 501 ? -8.106 12.708 -1.879 1.00 95.06 501 PHE A N 1
ATOM 3995 C CA . PHE A 1 501 ? -6.644 12.617 -1.829 1.00 95.06 501 PHE A CA 1
ATOM 3996 C C . PHE A 1 501 ? -6.045 13.506 -0.736 1.00 95.06 501 PHE A C 1
ATOM 3998 O O . PHE A 1 501 ? -5.144 13.067 -0.015 1.00 95.06 501 PHE A O 1
ATOM 4005 N N . LYS A 1 502 ? -6.602 14.706 -0.521 1.00 92.38 502 LYS A N 1
ATOM 4006 C CA . LYS A 1 502 ? -6.209 15.565 0.601 1.00 92.38 502 LYS A CA 1
ATOM 4007 C C . LYS A 1 502 ? -6.506 14.910 1.947 1.00 92.38 502 LYS A C 1
ATOM 4009 O O . LYS A 1 502 ? -5.657 14.942 2.833 1.00 92.38 502 LYS A O 1
ATOM 4014 N N . ALA A 1 503 ? -7.676 14.291 2.102 1.00 94.25 503 ALA A N 1
ATOM 4015 C CA . ALA A 1 503 ? -8.039 13.574 3.319 1.00 94.25 503 ALA A CA 1
ATOM 4016 C C . ALA A 1 503 ? -7.063 12.424 3.610 1.00 94.25 503 ALA A C 1
ATOM 4018 O O . ALA A 1 503 ? -6.591 12.309 4.739 1.00 94.25 503 ALA A O 1
ATOM 4019 N N . LEU A 1 504 ? -6.694 11.629 2.597 1.00 95.62 504 LEU A N 1
ATOM 4020 C CA . LEU A 1 504 ? -5.695 10.564 2.743 1.00 95.62 504 LEU A CA 1
ATOM 4021 C C . LEU A 1 504 ? -4.330 11.119 3.169 1.00 95.62 504 LEU A C 1
ATOM 4023 O O . LEU A 1 504 ? -3.708 10.578 4.083 1.00 95.62 504 LEU A O 1
ATOM 4027 N N . ALA A 1 505 ? -3.882 12.218 2.555 1.00 94.12 505 ALA A N 1
ATOM 4028 C CA . ALA A 1 505 ? -2.627 12.864 2.923 1.00 94.12 505 ALA A CA 1
ATOM 4029 C C . ALA A 1 505 ? -2.640 13.361 4.380 1.00 94.12 505 ALA A C 1
ATOM 4031 O O . ALA A 1 505 ? -1.696 13.090 5.122 1.00 94.12 505 ALA A O 1
ATOM 4032 N N . LEU A 1 506 ? -3.727 14.016 4.804 1.00 93.75 506 LEU A N 1
ATOM 4033 C CA . LEU A 1 506 ? -3.899 14.538 6.164 1.00 93.75 506 LEU A CA 1
ATOM 4034 C C . LEU A 1 506 ? -3.984 13.431 7.221 1.00 93.75 506 LEU A C 1
ATOM 4036 O O . LEU A 1 506 ? -3.413 13.580 8.297 1.00 93.75 506 LEU A O 1
ATOM 4040 N N . ILE A 1 507 ? -4.654 12.311 6.928 1.00 95.81 507 ILE A N 1
ATOM 4041 C CA . ILE A 1 507 ? -4.666 11.150 7.833 1.00 95.81 507 ILE A CA 1
ATOM 4042 C C . ILE A 1 507 ? -3.253 10.571 7.948 1.00 95.81 507 ILE A C 1
ATOM 4044 O O . ILE A 1 507 ? -2.793 10.271 9.050 1.00 95.81 507 ILE A O 1
ATOM 4048 N N . SER A 1 508 ? -2.551 10.440 6.819 1.00 92.25 508 SER A N 1
ATOM 4049 C CA . SER A 1 508 ? -1.217 9.849 6.790 1.00 92.25 508 SER A CA 1
ATOM 4050 C C . SER A 1 508 ? -0.170 10.679 7.537 1.00 92.25 508 SER A C 1
ATOM 4052 O O . SER A 1 508 ? 0.697 10.094 8.183 1.00 92.25 508 SER A O 1
ATOM 4054 N N . SER A 1 509 ? -0.204 12.012 7.447 1.00 86.56 509 SER A N 1
ATOM 4055 C CA . SER A 1 509 ? 0.724 12.886 8.181 1.00 86.56 509 SER A CA 1
ATOM 4056 C C . SER A 1 509 ? 0.264 13.137 9.622 1.00 86.56 509 SER A C 1
ATOM 4058 O O . SER A 1 509 ? 1.060 13.044 10.562 1.00 86.56 509 SER A O 1
ATOM 4060 N N . GLY A 1 510 ? -1.034 13.387 9.810 1.00 78.88 510 GLY A N 1
ATOM 4061 C CA . GLY A 1 510 ? -1.631 13.839 11.065 1.00 78.88 510 GLY A CA 1
ATOM 4062 C C . GLY A 1 510 ? -1.451 12.876 12.237 1.00 78.88 510 GLY A C 1
ATOM 4063 O O . GLY A 1 510 ? -1.324 13.329 13.371 1.00 78.88 510 GLY A O 1
ATOM 4064 N N . GLN A 1 511 ? -1.335 11.565 11.984 1.00 73.50 511 GLN A N 1
ATOM 4065 C CA . GLN A 1 511 ? -1.059 10.570 13.032 1.00 73.50 511 GLN A CA 1
ATOM 4066 C C . GLN A 1 511 ? 0.226 10.879 13.828 1.00 73.50 511 GLN A C 1
ATOM 4068 O O . GLN A 1 511 ? 0.316 10.543 15.008 1.00 73.50 511 GLN A O 1
ATOM 4073 N N . LYS A 1 512 ? 1.231 11.489 13.186 1.00 70.56 512 LYS A N 1
ATOM 4074 C CA . LYS A 1 512 ? 2.551 11.740 13.784 1.00 70.56 512 LYS A CA 1
ATOM 4075 C C . LYS A 1 512 ? 2.844 13.213 14.038 1.00 70.56 512 LYS A C 1
ATOM 4077 O O . LYS A 1 512 ? 3.676 13.507 14.891 1.00 70.56 512 LYS A O 1
ATOM 4082 N N . SER A 1 513 ? 2.213 14.119 13.292 1.00 77.06 513 SER A N 1
ATOM 4083 C CA . SER A 1 513 ? 2.544 15.547 13.324 1.00 77.06 513 SER A CA 1
ATOM 4084 C C . SER A 1 513 ? 1.462 16.416 13.958 1.00 77.06 513 SER A C 1
ATOM 4086 O O . SER A 1 513 ? 1.772 17.236 14.817 1.00 77.06 513 SER A O 1
ATOM 4088 N N . ASP A 1 514 ? 0.208 16.267 13.526 1.00 86.38 514 ASP A N 1
ATOM 4089 C CA . ASP A 1 514 ? -0.866 17.206 13.845 1.00 86.38 514 ASP A CA 1
ATOM 4090 C C . ASP A 1 514 ? -2.222 16.492 13.935 1.00 86.38 514 ASP A C 1
ATOM 4092 O O . ASP A 1 514 ? -2.833 16.091 12.941 1.00 86.38 514 ASP A O 1
ATOM 4096 N N . MET A 1 515 ? -2.722 16.377 15.162 1.00 88.94 515 MET A N 1
ATOM 4097 C CA . MET A 1 515 ? -3.994 15.730 15.464 1.00 88.94 515 MET A CA 1
ATOM 4098 C C . MET A 1 515 ? -5.204 16.463 14.850 1.00 88.94 515 MET A C 1
ATOM 4100 O O . MET A 1 515 ? -6.226 15.836 14.569 1.00 88.94 515 MET A O 1
ATOM 4104 N N . LEU A 1 516 ? -5.108 17.773 14.590 1.00 90.50 516 LEU A N 1
ATOM 4105 C CA . LEU A 1 516 ? -6.172 18.517 13.911 1.00 90.50 516 LEU A CA 1
ATOM 4106 C C . LEU A 1 516 ? -6.233 18.167 12.418 1.00 90.50 516 LEU A C 1
ATOM 4108 O O . LEU A 1 516 ? -7.331 18.072 11.870 1.00 90.50 516 LEU A O 1
ATOM 4112 N N . ASP A 1 517 ? -5.088 17.916 11.770 1.00 91.75 517 ASP A N 1
ATOM 4113 C CA . ASP A 1 517 ? -5.060 17.389 10.394 1.00 91.75 517 ASP A CA 1
ATOM 4114 C C . ASP A 1 517 ? -5.698 16.003 10.335 1.00 91.75 517 ASP A C 1
ATOM 4116 O O . ASP A 1 517 ? -6.528 15.741 9.462 1.00 91.75 517 ASP A O 1
ATOM 4120 N N . LEU A 1 518 ? -5.401 15.153 11.322 1.00 94.38 518 LEU A N 1
ATOM 4121 C CA . LEU A 1 518 ? -6.044 13.850 11.442 1.00 94.38 518 LEU A CA 1
ATOM 4122 C C . LEU A 1 518 ? -7.573 13.980 11.556 1.00 94.38 518 LEU A C 1
ATOM 4124 O O . LEU A 1 518 ? -8.299 13.288 10.838 1.00 94.38 518 LEU A O 1
ATOM 4128 N N . GLN A 1 519 ? -8.073 14.889 12.404 1.00 94.75 519 GLN A N 1
ATOM 4129 C CA . GLN A 1 519 ? -9.513 15.143 12.524 1.00 94.75 519 GLN A CA 1
ATOM 4130 C C . GLN A 1 519 ? -10.123 15.563 11.185 1.00 94.75 519 GLN A C 1
ATOM 4132 O O . GLN A 1 519 ? -11.170 15.051 10.790 1.00 94.75 519 GLN A O 1
ATOM 4137 N N . ILE A 1 520 ? -9.475 16.501 10.491 1.00 93.88 520 ILE A N 1
ATOM 4138 C CA . ILE A 1 520 ? -9.941 17.028 9.208 1.00 93.88 520 ILE A CA 1
ATOM 4139 C C . ILE A 1 520 ? -10.010 15.913 8.161 1.00 93.88 520 ILE A C 1
ATOM 4141 O O . ILE A 1 520 ? -11.030 15.774 7.480 1.00 93.88 520 ILE A O 1
ATOM 4145 N N . GLY A 1 521 ? -8.966 15.094 8.048 1.00 94.81 521 GLY A N 1
ATOM 4146 C CA . GLY A 1 521 ? -8.933 13.984 7.102 1.00 94.81 521 GLY A CA 1
ATOM 4147 C C . GLY A 1 521 ? -10.018 12.942 7.390 1.00 94.81 521 GLY A C 1
ATOM 4148 O O . GLY A 1 521 ? -10.809 12.616 6.505 1.00 94.81 521 GLY A O 1
ATOM 4149 N N . LEU A 1 522 ? -10.143 12.490 8.642 1.00 96.94 522 LEU A N 1
ATOM 4150 C CA . LEU A 1 522 ? -11.166 11.516 9.039 1.00 96.94 522 LEU A CA 1
ATOM 4151 C C . LEU A 1 522 ? -12.598 12.044 8.850 1.00 96.94 522 LEU A C 1
ATOM 4153 O O . LEU A 1 522 ? -13.452 11.344 8.305 1.00 96.94 522 LEU A O 1
ATOM 4157 N N . ALA A 1 523 ? -12.867 13.291 9.247 1.00 95.25 523 ALA A N 1
ATOM 4158 C CA . ALA A 1 523 ? -14.182 13.909 9.081 1.00 95.25 523 ALA A CA 1
ATOM 4159 C C . ALA A 1 523 ? -14.560 14.074 7.599 1.00 95.25 523 ALA A C 1
ATOM 4161 O O . ALA A 1 523 ? -15.742 14.022 7.254 1.00 95.25 523 ALA A O 1
ATOM 4162 N N . SER A 1 524 ? -13.568 14.250 6.721 1.00 94.31 524 SER A N 1
ATOM 4163 C CA . SER A 1 524 ? -13.785 14.334 5.274 1.00 94.31 524 SER A CA 1
ATOM 4164 C C . SER A 1 524 ? -14.274 13.006 4.703 1.00 94.31 524 SER A C 1
ATOM 4166 O O . SER A 1 524 ? -15.254 13.012 3.964 1.00 94.31 524 SER A O 1
ATOM 4168 N N . LEU A 1 525 ? -13.698 11.870 5.122 1.00 95.00 525 LEU A N 1
ATOM 4169 C CA . LEU A 1 525 ? -14.199 10.543 4.732 1.00 95.00 525 LEU A CA 1
ATOM 4170 C C . LEU A 1 525 ? -15.678 10.368 5.116 1.00 95.00 525 LEU A C 1
ATOM 4172 O O . LEU A 1 525 ? -16.486 9.924 4.301 1.00 95.00 525 LEU A O 1
ATOM 4176 N N . VAL A 1 526 ? -16.059 10.800 6.324 1.00 94.88 526 VAL A N 1
ATOM 4177 C CA . VAL A 1 526 ? -17.454 10.737 6.793 1.00 94.88 526 VAL A CA 1
ATOM 4178 C C . VAL A 1 526 ? -18.383 11.626 5.967 1.00 94.88 526 VAL A C 1
ATOM 4180 O O . VAL A 1 526 ? -19.474 11.192 5.597 1.00 94.88 526 VAL A O 1
ATOM 4183 N N . ARG A 1 527 ? -17.965 12.854 5.637 1.00 91.25 527 ARG A N 1
ATOM 4184 C CA . ARG A 1 527 ? -18.748 13.770 4.786 1.00 91.25 527 ARG A CA 1
ATOM 4185 C C . ARG A 1 527 ? -18.921 13.263 3.359 1.00 91.25 527 ARG A C 1
ATOM 4187 O O . ARG A 1 527 ? -19.932 13.568 2.738 1.00 91.25 527 ARG A O 1
ATOM 4194 N N . MET A 1 528 ? -17.964 12.484 2.869 1.00 90.06 528 MET A N 1
ATOM 4195 C CA . MET A 1 528 ? -18.021 11.838 1.560 1.00 90.06 528 MET A CA 1
ATOM 4196 C C . MET A 1 528 ? -18.832 10.533 1.556 1.00 90.06 528 MET A C 1
ATOM 4198 O O . MET A 1 528 ? -18.991 9.922 0.506 1.00 90.06 528 MET A O 1
ATOM 4202 N N . GLY A 1 529 ? -19.340 10.085 2.710 1.00 91.06 529 GLY A N 1
ATOM 4203 C CA . GLY A 1 529 ? -20.087 8.830 2.822 1.00 91.06 529 GLY A CA 1
ATOM 4204 C C . GLY A 1 529 ? -19.214 7.571 2.866 1.00 91.06 529 GLY A C 1
ATOM 4205 O O . GLY A 1 529 ? -19.755 6.467 2.883 1.00 91.06 529 GLY A O 1
ATOM 4206 N N . LEU A 1 530 ? -17.887 7.707 2.967 1.00 92.81 530 LEU A N 1
ATOM 4207 C CA . LEU A 1 530 ? -16.929 6.601 3.103 1.00 92.81 530 LEU A CA 1
ATOM 4208 C C . LEU A 1 530 ? -16.878 6.095 4.553 1.00 92.81 530 LEU A C 1
ATOM 4210 O O . LEU A 1 530 ? -15.834 6.086 5.207 1.00 92.81 530 LEU A O 1
ATOM 4214 N N . LEU A 1 531 ? -18.045 5.726 5.088 1.00 93.94 531 LEU A N 1
ATOM 4215 C CA . LEU A 1 531 ? -18.225 5.411 6.508 1.00 93.94 531 LEU A CA 1
ATOM 4216 C C . LEU A 1 531 ? -17.457 4.162 6.930 1.00 93.94 531 LEU A C 1
ATOM 4218 O O . LEU A 1 531 ? -16.936 4.121 8.043 1.00 93.94 531 LEU A O 1
ATOM 4222 N N . GLU A 1 532 ? -17.380 3.161 6.055 1.00 93.56 532 GLU A N 1
ATOM 4223 C CA . GLU A 1 532 ? -16.668 1.922 6.363 1.00 93.56 532 GLU A CA 1
ATOM 4224 C C . GLU A 1 532 ? -15.154 2.122 6.347 1.00 93.56 532 GLU A C 1
ATOM 4226 O O . GLU A 1 532 ? -14.459 1.693 7.265 1.00 93.56 532 GLU A O 1
ATOM 4231 N N . ASP A 1 533 ? -14.644 2.877 5.376 1.00 95.12 533 ASP A N 1
ATOM 4232 C CA . ASP A 1 533 ? -13.228 3.226 5.337 1.00 95.12 533 ASP A CA 1
ATOM 4233 C C . ASP A 1 533 ? -12.828 4.078 6.547 1.00 95.12 533 ASP A C 1
ATOM 4235 O O . ASP A 1 533 ? -11.820 3.797 7.195 1.00 95.12 533 ASP A O 1
ATOM 4239 N N . PHE A 1 534 ? -13.652 5.068 6.914 1.00 96.88 534 PHE A N 1
ATOM 4240 C CA . PHE A 1 534 ? -13.473 5.819 8.156 1.00 96.88 534 PHE A CA 1
ATOM 4241 C C . PHE A 1 534 ? -13.441 4.886 9.373 1.00 96.88 534 PHE A C 1
ATOM 4243 O O . PHE A 1 534 ? -12.521 4.990 10.183 1.00 96.88 534 PHE A O 1
ATOM 4250 N N . ARG A 1 535 ? -14.415 3.972 9.504 1.00 96.06 535 ARG A N 1
ATOM 4251 C CA . ARG A 1 535 ? -14.530 3.045 10.641 1.00 96.06 535 ARG A CA 1
ATOM 4252 C C . ARG A 1 535 ? -13.259 2.222 10.798 1.00 96.06 535 ARG A C 1
ATOM 4254 O O . ARG A 1 535 ? -12.698 2.183 11.892 1.00 96.06 535 ARG A O 1
ATOM 4261 N N . ILE A 1 536 ? -12.802 1.594 9.718 1.00 95.81 536 ILE A N 1
ATOM 4262 C CA . ILE A 1 536 ? -11.645 0.698 9.737 1.00 95.81 536 ILE A CA 1
ATOM 4263 C C . ILE A 1 536 ? -10.355 1.488 10.010 1.00 95.81 536 ILE A C 1
ATOM 4265 O O . ILE A 1 536 ? -9.571 1.094 10.873 1.00 95.81 536 ILE A O 1
ATOM 4269 N N . ILE A 1 537 ? -10.145 2.629 9.344 1.00 97.38 537 ILE A N 1
ATOM 4270 C CA . ILE A 1 537 ? -8.932 3.4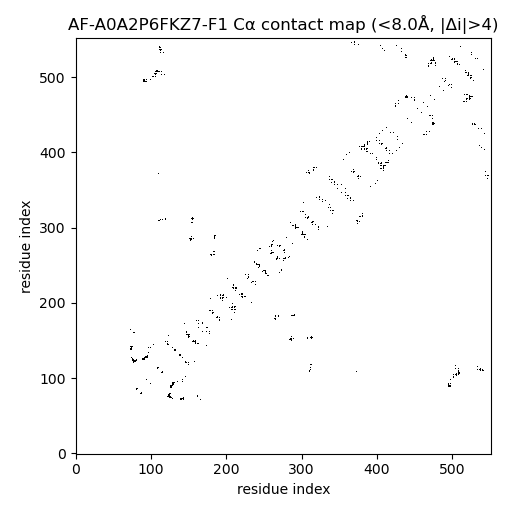48 9.517 1.00 97.38 537 ILE A CA 1
ATOM 4271 C C . ILE A 1 537 ? -8.870 4.054 10.924 1.00 97.38 537 ILE A C 1
ATOM 4273 O O . ILE A 1 537 ? -7.836 3.986 11.585 1.00 97.38 537 ILE A O 1
ATOM 4277 N N . ALA A 1 538 ? -9.971 4.624 11.417 1.00 97.56 538 ALA A N 1
ATOM 4278 C CA . ALA A 1 538 ? -10.018 5.201 12.757 1.00 97.56 538 ALA A CA 1
ATOM 4279 C C . ALA A 1 538 ? -9.843 4.130 13.847 1.00 97.56 538 ALA A C 1
ATOM 4281 O O . ALA A 1 538 ? -9.148 4.368 14.837 1.00 97.56 538 ALA A O 1
ATOM 4282 N N . THR A 1 539 ? -10.414 2.938 13.645 1.00 97.44 539 THR A N 1
ATOM 4283 C CA . THR A 1 539 ? -10.204 1.782 14.529 1.00 97.44 539 THR A CA 1
ATOM 4284 C C . THR A 1 539 ? -8.741 1.360 14.545 1.00 97.44 539 THR A C 1
ATOM 4286 O O . THR A 1 539 ? -8.182 1.175 15.622 1.00 97.44 539 THR A O 1
ATOM 4289 N N . GLU A 1 540 ? -8.088 1.273 13.383 1.00 97.44 540 GLU A N 1
ATOM 4290 C CA . GLU A 1 540 ? -6.655 0.984 13.310 1.00 97.44 540 GLU A CA 1
ATOM 4291 C C . GLU A 1 540 ? -5.842 1.990 14.131 1.00 97.44 540 GLU A C 1
ATOM 4293 O O . GLU A 1 540 ? -5.050 1.588 14.978 1.00 97.44 540 GLU A O 1
ATOM 4298 N N . ILE A 1 541 ? -6.089 3.291 13.971 1.00 97.00 541 ILE A N 1
ATOM 4299 C CA . ILE A 1 541 ? -5.367 4.333 14.715 1.00 97.00 541 ILE A CA 1
ATOM 4300 C C . ILE A 1 541 ? -5.548 4.174 16.234 1.00 97.00 541 ILE A C 1
ATOM 4302 O O . ILE A 1 541 ? -4.563 4.187 16.976 1.00 97.00 541 ILE A O 1
ATOM 4306 N N . LEU A 1 542 ? -6.788 3.990 16.700 1.00 96.44 542 LEU A N 1
ATOM 4307 C CA . LEU A 1 542 ? -7.109 3.829 18.123 1.00 96.44 542 LEU A CA 1
ATOM 4308 C C . LEU A 1 542 ? -6.461 2.577 18.725 1.00 96.44 542 LEU A C 1
ATOM 4310 O O . LEU A 1 542 ? -5.856 2.636 19.799 1.00 96.44 542 LEU A O 1
ATOM 4314 N N . ILE A 1 543 ? -6.572 1.441 18.035 1.00 96.94 543 ILE A N 1
ATOM 4315 C CA . ILE A 1 543 ? -6.061 0.163 18.529 1.00 96.94 543 ILE A CA 1
ATOM 4316 C C . ILE A 1 543 ? -4.527 0.125 18.498 1.00 96.94 543 ILE A C 1
ATOM 4318 O O . ILE A 1 543 ? -3.907 -0.401 19.423 1.00 96.94 543 ILE A O 1
ATOM 4322 N N . MET A 1 544 ? -3.890 0.736 17.498 1.00 95.19 544 MET A N 1
ATOM 4323 C CA . MET A 1 544 ? -2.430 0.854 17.463 1.00 95.19 544 MET A CA 1
ATOM 4324 C C . MET A 1 544 ? -1.909 1.725 18.617 1.00 95.19 544 MET A C 1
ATOM 4326 O O . MET A 1 544 ? -0.909 1.374 19.246 1.00 95.19 544 MET A O 1
ATOM 4330 N N . GLU A 1 545 ? -2.607 2.813 18.961 1.00 94.81 545 GLU A N 1
ATOM 4331 C CA . GLU A 1 545 ? -2.266 3.641 20.128 1.00 94.81 545 GLU A CA 1
ATOM 4332 C C . GLU A 1 545 ? -2.490 2.897 21.455 1.00 94.81 545 GLU A C 1
ATOM 4334 O O . GLU A 1 545 ? -1.701 3.024 22.393 1.00 94.81 545 GLU A O 1
ATOM 4339 N N . TYR A 1 546 ? -3.529 2.063 21.538 1.00 95.19 546 TYR A N 1
ATOM 4340 C CA . TYR A 1 546 ? -3.744 1.178 22.683 1.00 95.19 546 TYR A CA 1
ATOM 4341 C C . TYR A 1 546 ? -2.581 0.197 22.882 1.00 95.19 546 TYR A C 1
ATOM 4343 O O . TYR A 1 546 ? -2.028 0.108 23.982 1.00 95.19 546 TYR A O 1
ATOM 4351 N N . PHE A 1 547 ? -2.174 -0.517 21.829 1.00 95.69 547 PHE A N 1
ATOM 4352 C CA . PHE A 1 547 ? -1.101 -1.509 21.921 1.00 95.69 547 PHE A CA 1
ATOM 4353 C C . PHE A 1 547 ? 0.272 -0.893 22.182 1.00 95.69 547 PHE A C 1
ATOM 4355 O O . PHE A 1 547 ? 1.070 -1.495 22.896 1.00 95.69 547 PHE A O 1
ATOM 4362 N N . ARG A 1 548 ? 0.530 0.325 21.693 1.00 91.69 548 ARG A N 1
ATOM 4363 C CA . ARG A 1 548 ? 1.766 1.069 21.979 1.00 91.69 548 ARG A CA 1
ATOM 4364 C C . ARG A 1 548 ? 1.964 1.344 23.474 1.00 91.69 548 ARG A C 1
ATOM 4366 O O . ARG A 1 548 ? 3.095 1.331 23.947 1.00 91.69 548 ARG A O 1
ATOM 4373 N N . ASN A 1 549 ? 0.873 1.570 24.205 1.00 87.06 549 ASN A N 1
ATOM 4374 C CA . ASN A 1 549 ? 0.895 1.937 25.624 1.00 87.06 549 ASN A CA 1
ATOM 4375 C C . ASN A 1 549 ? 0.590 0.762 26.572 1.00 87.06 549 ASN A C 1
ATOM 4377 O O . ASN A 1 549 ? 0.590 0.933 27.792 1.00 87.06 549 ASN A O 1
ATOM 4381 N N . SER A 1 550 ? 0.315 -0.427 26.033 1.00 82.94 550 SER A N 1
ATOM 4382 C CA . SER A 1 550 ? -0.084 -1.594 26.819 1.00 82.94 550 SER A CA 1
ATOM 4383 C C . SER A 1 550 ? 1.080 -2.556 27.034 1.00 82.94 550 SER A C 1
ATOM 4385 O O . SER A 1 550 ? 1.787 -2.921 26.099 1.00 82.94 550 SER A O 1
ATOM 4387 N N . VAL A 1 551 ? 1.234 -3.027 28.273 1.00 66.94 551 VAL A N 1
ATOM 4388 C CA . VAL A 1 551 ? 2.133 -4.135 28.622 1.00 66.94 551 VAL A CA 1
ATOM 4389 C C . VAL A 1 551 ? 1.276 -5.305 29.099 1.00 66.94 551 VAL A C 1
ATOM 4391 O O . VAL A 1 551 ? 0.501 -5.168 30.059 1.00 66.94 551 VAL A O 1
ATOM 4394 N N . TYR A 1 552 ? 1.407 -6.434 28.407 1.00 59.16 552 TYR A N 1
ATOM 4395 C CA . TYR A 1 552 ? 0.659 -7.666 28.657 1.00 59.16 552 TYR A CA 1
ATOM 4396 C C . TYR A 1 552 ? 1.516 -8.722 29.324 1.00 59.16 552 TYR A C 1
ATOM 4398 O O . TYR A 1 552 ? 2.682 -8.875 28.895 1.00 59.16 552 TYR A O 1
#

Foldseek 3Di:
DDDDDDDDDDDDDDDDDDDDDDPPPPDPDPPDPPVVVCVVPPPDDDDPDPDPDDDDDDDDDDPPPPDPPPQQLQLAADDECVVVVHDQCLAAADEQQLLLVLLQLFDQFLFLLLLQNNLSVLRYRHRGYDFDPVDPQTSHSNVLSSLVSCLLLLLLVRSQVSLVVVVPQDDVSSLQSNQSSCLLQVVCDVSLVNCCPDDDDLVCLLVPLLSCVVVVNLVVSVVSLVVCVVVPSADPLRSQLSCCVSDVVVLDDRPDLCQCLPQRSSSVSSCVSSVHHDDPVSHRLSNLNCLCDPPHDLVSNLVNQLSSSSSNSDQLVSSLVSLAPDQQPDDDDSNVLSNLSNVLVVQLPDPDHDLVVNLVSLLSNLVNCLVSSNLLSVLLVCLVSLLPRDDDPDQLVSLLSSLLSNLSNLHDCVRRDLVSHPALLSLLLVCLSPFDFAADPDPVVLVCSLVVSCPPPPPVRHDPLSVLLSCLRRLHADPPDDPPPVLVCCVVSVSSSSLQSQLSSLCRPCLPPNVNSNSSSLSSCRHSVVSVSSSNSSSSSSSSVVSVPDDD

Radius of gyration: 31.29 Å; Cα contacts (8 Å, |Δi|>4): 685; chains: 1; bounding box: 83×101×85 Å

Sequence (552 aa):
MINNIFFCIFFGLILGFSEPVNSSNSEPMTAIDWLAEKINDPPEFFTLSNEQSGDYHDKDPEILLNHLPGVSRNSIGLFGVERLGLPVNIWSSENETHIADAVSQIPRSELFNLNRLLKRILLAEADPPITDTKSNFSGQAFLLARISKLIMMGALDDAEVLIESIHPISNTAFLDLWANIAFSTKRLDGFCNMILERPSEKNFLMHRIICLARSGDWNAAALALATYSSIGDIDKNLERLLINYLDHEAELEIKNEEICLEEQPVLVYLCDFSGIRPPDNELPLGFLYTNLGRNKSLRTRINASEEFVKSGALDPAILFSNYKIKRPSTSGGVWARAKLVQELDQKFNMEEYEQLDLLRNLSLAVQEFMQVHLLAQFANVYGEKIQKIKLNQVSWKYEEMVAALVLLSGENLVNIRKEVIKNSNVNTAYYLASGKIGWENNEKKSTKLISQHFHNFEEYNLTLLDKIVLEASVGRFPKDRILSEEMRNSLNLHMNGALLFKALALISSGQKSDMLDLQIGLASLVRMGLLEDFRIIATEILIMEYFRNSVY

pLDDT: mean 84.04, std 17.67, range [31.69, 98.25]

Solvent-accessible surface area (backbone atoms only — not comparable to full-atom values): 31850 Å² total; per-residue (Å²): 140,86,86,94,83,93,89,85,90,86,87,88,89,88,84,87,85,90,76,90,75,82,81,76,83,74,70,82,82,72,88,60,68,74,54,62,57,46,70,78,58,65,80,87,76,86,68,85,85,82,80,78,88,73,92,76,85,90,76,90,82,78,89,77,77,78,69,73,81,68,82,49,52,39,24,62,50,83,40,57,21,72,85,71,77,42,65,54,60,40,32,43,78,32,50,24,60,63,47,18,50,44,53,63,68,41,67,90,40,82,46,46,59,53,31,41,50,51,54,55,59,57,34,35,23,37,47,39,38,38,66,40,85,85,46,98,43,51,40,36,36,35,39,52,28,34,40,51,47,28,39,71,37,36,24,41,70,65,30,46,55,56,54,60,73,64,60,66,84,82,48,66,72,57,45,54,52,47,48,41,42,20,42,27,62,69,57,44,66,72,61,32,58,54,54,67,77,45,78,93,45,88,93,42,51,69,58,45,34,54,34,30,40,73,74,65,41,49,68,61,18,52,51,48,50,55,52,37,41,74,75,62,81,39,52,77,68,58,45,39,40,52,45,28,69,77,35,74,86,63,69,55,82,74,88,64,66,67,62,44,69,47,97,44,36,63,44,38,50,36,26,49,68,66,73,47,69,75,60,78,89,80,51,64,63,37,63,41,50,58,31,59,40,88,92,43,55,70,68,49,23,45,56,31,35,53,54,30,33,36,40,41,43,39,66,49,66,58,43,60,51,55,36,59,73,59,82,58,90,57,86,51,72,75,30,41,54,21,42,48,52,45,54,50,52,53,50,75,68,42,96,73,65,64,64,70,59,53,52,50,52,49,51,52,43,51,54,61,27,50,77,70,60,38,41,58,48,50,19,54,71,41,18,76,66,57,55,67,60,82,86,70,98,66,60,53,68,58,54,33,50,52,46,40,37,23,54,48,30,70,50,80,68,85,80,57,64,73,88,49,53,82,50,54,36,52,45,48,34,51,39,59,77,73,50,92,68,45,57,44,92,46,67,70,59,37,52,46,60,61,53,69,73,39,84,86,48,68,82,86,67,58,50,73,66,47,53,36,53,54,41,9,38,28,34,40,62,64,88,92,54,83,71,52,68,70,57,50,47,24,67,73,69,64,25,52,42,56,47,48,40,50,20,53,29,25,38,51,48,11,79,81,75,34,64,65,42,24,19,41,13,42,8,45,34,19,64,71,65,38,50,66,62,36,40,54,41,52,26,41,56,32,42,52,55,46,55,74,75,56,87,131